Protein AF-A0A958J7A0-F1 (afdb_monomer)

Foldseek 3Di:
DPLAPQLQLLQVVLQCVQVVQQFDDDKDLDCAPQHLDPLVDQEDEARQDEPPNGFFAFQPHVPLVSVVVCLVVLHAYHYEGFCRAADSVVVGGHHCCVLQQFDNDFFDPDWAQWKAFDDPRNVDTWGFDDHTPRGGQTHHPPWAQTIAGPVDGGGFKTHDPPSHDNRGIYGNDRPSRTHDPDDDPDDDDDDDDDDDDDDDDDDGDRDDDDDPPDRDGGYHRHHDDDDDDDDDDDLVVQWDQDPVGIDGNDPDPVSVVVVVVVVVPDPQAWDKDKPPLEAEEEDAAQDKDKDKMKIAGSGGQPYAWKKKAKDKVVDDPQWDWPPRIDTHHRGDMDIIIIMGHNHPPDAAKDWIKIWIAIPHPVPRTDIRTYMYGHAKAWDKDKQALEDEDEADEAQDKDKDKIKIFGQIQAKKWFQAKDKPDPQKDWPDGIDIDHHGDMDIIIMMGHDNDFAKDKIKIQTAIRHPCRRPRIYIYIYGHDHPPDPPLVPAPPDKDKDDWPPPVDDPDIDIDIGDNDDDDDDDD

Mean predicted aligned error: 19.79 Å

Radius of gyration: 42.23 Å; Cα contacts (8 Å, |Δi|>4): 1143; chains: 1; bounding box: 117×71×129 Å

pLDDT: mean 74.48, std 21.83, range [22.3, 98.62]

Nearest PDB structures (foldseek):
  7sqc-assembly1_T0  TM=4.678E-01  e=1.535E-14  Chlamydomonas reinhardtii
  7sqc-assembly1_T1  TM=4.676E-01  e=5.225E-14  Chlamydomonas reinhardtii
  7sqc-assembly1_T2  TM=4.617E-01  e=1.273E-13  Chlamydomonas reinhardtii
  7n6g-assembly1_1M  TM=4.168E-01  e=2.806E-08  Chlamydomonas reinhardtii
  1m1s-assembly1_A  TM=6.220E-01  e=1.514E-05  Caenorhabditis elegans

Secondary structure (DSSP, 8-state):
--S-SHHHHHHHHHHHHHHHHT------SSTTTT-S-GGG-S-EEEE---BTS----BTTSTHHHHHHHHHHTT--EEEE-TTTTTHHHHTTB---HHHHTB-SPPBPSS---EEEE-GGGTT-EEEE-S--BTPBPP-BSSSEEEEEESSSS-EEEEE-GGG-TTSEEEESS-STTEE-SS--SS-----------------------------PPP----------------GGGSEEEETTEEEE---SHHHHHHHHHGGGT---S--EEEE-SEEEEEE-TT-EEEEEEEEEE-S-TTS--EEEEEEEES--TTEEEE-SEEEEPTT-EEEEEEEEE-TTPPSEEEEEEEEEEES-SS-SEEEEEEEEEE-PPP-EEES-SEEEEEEEETT--EEEEEEEEE-SSS-EEEEEEEESSTTEEES-S-EEE-TT-EEEEEEEE--SSSEEEEEEEEEEESSTTGGG-EEEEEEEEEP-----GGGS-SS-EEPPPBSSS-SS--B--EE-SS-------

Solvent-accessible surface area (backbone atoms only — not comparable to full-atom values): 29608 Å² total; per-residue (Å²): 131,83,57,71,57,49,34,31,38,26,18,48,46,41,8,41,53,44,32,72,72,50,55,90,63,70,58,53,66,49,96,47,80,87,40,87,66,61,80,84,41,83,58,46,80,43,60,26,24,34,48,96,37,45,51,78,59,37,60,85,44,70,62,55,64,49,56,51,52,36,37,75,72,64,30,23,40,36,36,33,25,17,30,44,64,61,58,35,38,77,78,52,23,32,78,52,30,76,71,39,35,42,55,98,49,56,58,37,98,61,64,63,50,15,41,34,31,33,77,96,41,52,88,47,66,34,41,39,77,48,76,44,52,74,39,37,25,59,35,60,75,80,24,45,67,38,27,24,30,66,72,63,81,45,29,32,20,34,34,16,63,91,55,38,93,89,19,24,36,42,30,28,62,54,70,41,22,52,40,65,95,63,80,72,97,80,81,87,82,90,91,88,81,91,85,91,81,92,84,82,90,82,88,84,71,75,77,86,73,80,89,76,93,63,92,61,82,63,51,38,38,28,50,52,81,92,87,82,97,76,91,79,81,71,76,79,78,39,63,46,86,50,103,88,48,77,46,76,67,51,92,46,76,66,50,47,49,55,58,56,55,66,72,69,71,75,75,58,37,24,32,78,46,67,44,62,51,60,47,80,46,78,43,37,64,64,37,69,53,76,50,72,32,39,38,33,15,69,13,37,81,80,29,52,63,28,42,38,39,53,44,58,53,61,76,51,97,42,55,48,66,40,68,46,55,56,74,28,49,45,74,32,72,52,63,32,39,38,38,38,48,27,65,87,47,68,77,47,75,46,74,38,29,40,40,38,36,36,67,13,86,89,50,44,62,46,69,30,45,38,38,42,34,27,48,45,49,20,33,78,42,65,76,54,61,56,49,81,50,69,77,35,37,44,82,43,70,50,74,50,76,45,44,42,32,18,78,22,69,13,66,27,41,34,73,38,53,47,58,74,36,89,43,41,48,62,79,60,50,59,52,76,35,53,51,70,34,72,46,81,45,43,39,34,42,41,32,88,50,72,47,80,48,74,38,37,38,42,43,40,43,70,21,91,62,23,96,70,45,52,31,39,37,38,35,31,18,30,72,80,85,66,85,62,81,84,77,51,40,92,51,74,47,73,51,80,62,42,54,75,81,71,71,98,59,64,50,74,52,72,43,58,57,63,96,73,90,84,83,91,129

Sequence (521 aa):
PDAAAESAESGDSLFAALLANGESAFLSNDLFEFGADLSIYEGIFVVLGIFSNNHVIGSGDPEGPALQAYLQNGGRLYLEGGDCFNYDPEVGGYNIRPWFDLDDGPDGSGDLSGITGQNDLSAFSFSYNGENNWMDELQPLGSTPVWKNNGNTDISGVFNPAFGSGSAIGVVPSFGGLVDNSAPLGAQSRPLSAGDVIRRPGEKTLKNRPEALTRKPFVKKAGWYPERKKDRKMLSDLLKITPRGIEILAGTKAELMAAYLALLGYSGGPQLFLSPTEVLETVPPGASSTRSVTVVNTGSSSGEDLMFTVAENPPADWLTVTPESDTLNAGSSADLTLSFDAAALGIGTYSTTLEVSSNDPANPLATISVELTVEGIAVLTLQHDSLAFDTVTVGQNASRMVYVYNTGSGALNVSDIIASDPAFSADHSAFSLPAGDSLALTVTFAPAMVGDYSGELKIVSNAAAADTARIYLHGTGGAMVGIGSGMLPETFAVGQNYPNPFNPTTRIDFQVPAAGTVELT

Structure (mmCIF, N/CA/C/O backbone):
data_AF-A0A958J7A0-F1
#
_entry.id   AF-A0A958J7A0-F1
#
loop_
_atom_site.group_PDB
_atom_site.id
_atom_site.type_symbol
_atom_site.label_atom_id
_atom_site.label_alt_id
_atom_site.label_comp_id
_atom_site.label_asym_id
_atom_site.label_entity_id
_atom_site.label_seq_id
_atom_site.pdbx_PDB_ins_code
_atom_site.Cartn_x
_atom_site.Cartn_y
_atom_site.Cartn_z
_atom_site.occupancy
_atom_site.B_iso_or_equiv
_atom_site.auth_seq_id
_atom_site.auth_comp_id
_atom_site.auth_asym_id
_atom_site.auth_atom_id
_atom_site.pdbx_PDB_model_num
ATOM 1 N N . PRO A 1 1 ? -7.439 24.094 -14.094 1.00 34.22 1 PRO A N 1
ATOM 2 C CA . PRO A 1 1 ? -7.624 24.623 -15.465 1.00 34.22 1 PRO A CA 1
ATOM 3 C C . PRO A 1 1 ? -6.365 25.376 -15.880 1.00 34.22 1 PRO A C 1
ATOM 5 O O . PRO A 1 1 ? -5.804 26.078 -15.044 1.00 34.22 1 PRO A O 1
ATOM 8 N N . ASP A 1 2 ? -5.925 25.150 -17.113 1.00 28.62 2 ASP A N 1
ATOM 9 C CA . ASP A 1 2 ? -4.798 25.821 -17.766 1.00 28.62 2 ASP A CA 1
ATOM 10 C C . ASP A 1 2 ? -3.520 25.851 -16.911 1.00 28.62 2 ASP A C 1
ATOM 12 O O . ASP A 1 2 ? -3.131 26.859 -16.333 1.00 28.62 2 ASP A O 1
ATOM 16 N N . ALA A 1 3 ? -2.924 24.665 -16.776 1.00 32.72 3 ALA A N 1
ATOM 17 C CA . ALA A 1 3 ? -1.473 24.431 -16.809 1.00 32.72 3 ALA A CA 1
ATOM 18 C C . ALA A 1 3 ? -1.196 23.108 -17.542 1.00 32.72 3 ALA A C 1
ATOM 20 O O . ALA A 1 3 ? -0.440 22.256 -17.094 1.00 32.72 3 ALA A O 1
ATOM 21 N N . ALA A 1 4 ? -1.995 22.863 -18.581 1.00 45.09 4 ALA A N 1
ATOM 22 C CA . ALA A 1 4 ? -2.436 21.516 -18.935 1.00 45.09 4 ALA A CA 1
ATOM 23 C C . ALA A 1 4 ? -2.276 21.186 -20.426 1.00 45.09 4 ALA A C 1
ATOM 25 O O . ALA A 1 4 ? -2.814 20.176 -20.868 1.00 45.09 4 ALA A O 1
ATOM 26 N N . ALA A 1 5 ? -1.586 22.045 -21.182 1.00 51.56 5 ALA A N 1
ATOM 27 C CA . ALA A 1 5 ? -1.267 21.814 -22.586 1.00 51.56 5 ALA A CA 1
ATOM 28 C C . ALA A 1 5 ? 0.196 21.378 -22.730 1.00 51.56 5 ALA A C 1
ATOM 30 O O . ALA A 1 5 ? 0.451 20.207 -22.958 1.00 51.56 5 ALA A O 1
ATOM 31 N N . GLU A 1 6 ? 1.155 22.277 -22.512 1.00 55.97 6 GLU A N 1
ATOM 32 C CA . GLU A 1 6 ? 2.518 22.064 -23.017 1.00 55.97 6 GLU A CA 1
ATOM 33 C C . GLU A 1 6 ? 3.415 21.183 -22.156 1.00 55.97 6 GLU A C 1
ATOM 35 O O . GLU A 1 6 ? 4.083 20.318 -22.697 1.00 55.97 6 GLU A O 1
ATOM 40 N N . SER A 1 7 ? 3.402 21.306 -20.826 1.00 57.56 7 SER A N 1
ATOM 41 C CA . SER A 1 7 ? 4.133 20.359 -19.962 1.00 57.56 7 SER A CA 1
ATOM 42 C C . SER A 1 7 ? 3.563 18.940 -20.091 1.00 57.56 7 SER A C 1
ATOM 44 O O . SER A 1 7 ? 4.290 17.955 -19.978 1.00 57.56 7 SER A O 1
ATOM 46 N N . ALA A 1 8 ? 2.254 18.840 -20.366 1.00 53.81 8 ALA A N 1
ATOM 47 C CA . ALA A 1 8 ? 1.609 17.577 -20.699 1.00 53.81 8 ALA A CA 1
ATOM 48 C C . ALA A 1 8 ? 2.063 17.100 -22.082 1.00 53.81 8 ALA A C 1
ATOM 50 O O . ALA A 1 8 ? 2.419 15.945 -22.208 1.00 53.81 8 ALA A O 1
ATOM 51 N N . GLU A 1 9 ? 2.158 17.976 -23.083 1.00 59.09 9 GLU A N 1
ATOM 52 C CA . GLU A 1 9 ? 2.671 17.659 -24.421 1.00 59.09 9 GLU A CA 1
ATOM 53 C C . GLU A 1 9 ? 4.168 17.303 -24.425 1.00 59.09 9 GLU A C 1
ATOM 55 O O . GLU A 1 9 ? 4.563 16.416 -25.174 1.00 59.09 9 GLU A O 1
ATOM 60 N N . SER A 1 10 ? 5.002 17.899 -23.565 1.00 65.06 10 SER A N 1
ATOM 61 C CA . SER A 1 10 ? 6.397 17.497 -23.335 1.00 65.06 10 SER A CA 1
ATOM 62 C C . SER A 1 10 ? 6.463 16.064 -22.820 1.00 65.06 10 SER A C 1
ATOM 64 O O . SER A 1 10 ? 7.132 15.215 -23.410 1.00 65.06 10 SER A O 1
ATOM 66 N N . GLY A 1 11 ? 5.753 15.768 -21.730 1.00 56.91 11 GLY A N 1
ATOM 67 C CA . GLY A 1 11 ? 5.764 14.437 -21.141 1.00 56.91 11 GLY A CA 1
ATOM 68 C C . GLY A 1 11 ? 5.057 13.389 -22.008 1.00 56.91 11 GLY A C 1
ATOM 69 O O . GLY A 1 11 ? 5.602 12.301 -22.183 1.00 56.91 11 GLY A O 1
ATOM 70 N N . ASP A 1 12 ? 3.940 13.736 -22.650 1.00 54.34 12 ASP A N 1
ATOM 71 C CA . ASP A 1 12 ? 3.240 12.939 -23.667 1.00 54.34 12 ASP A CA 1
ATOM 72 C C . ASP A 1 12 ? 4.059 12.806 -24.968 1.00 54.34 12 ASP A C 1
ATOM 74 O O . ASP A 1 12 ? 3.878 11.862 -25.722 1.00 54.34 12 ASP A O 1
ATOM 78 N N . SER A 1 13 ? 5.005 13.690 -25.277 1.00 57.00 13 SER A N 1
ATOM 79 C CA . SER A 1 13 ? 5.949 13.466 -26.388 1.00 57.00 13 SER A CA 1
ATOM 80 C C . SER A 1 13 ? 7.065 12.513 -25.972 1.00 57.00 13 SER A C 1
ATOM 82 O O . SER A 1 13 ? 7.518 11.688 -26.771 1.00 57.00 13 SER A O 1
ATOM 84 N N . LEU A 1 14 ? 7.447 12.545 -24.694 1.00 56.94 14 LEU A N 1
ATOM 85 C CA . LEU A 1 14 ? 8.308 11.536 -24.089 1.00 56.94 14 LEU A CA 1
ATOM 86 C C . LEU A 1 14 ? 7.577 10.153 -23.988 1.00 56.94 14 LEU A C 1
ATOM 88 O O . LEU A 1 14 ? 8.282 9.153 -24.146 1.00 56.94 14 LEU A O 1
ATOM 92 N N . PHE A 1 15 ? 6.211 10.078 -23.935 1.00 48.00 15 PHE A N 1
ATOM 93 C CA . PHE A 1 15 ? 5.333 8.864 -24.162 1.00 48.00 15 PHE A CA 1
ATOM 94 C C . PHE A 1 15 ? 5.781 8.099 -25.380 1.00 48.00 15 PHE A C 1
ATOM 96 O O . PHE A 1 15 ? 5.960 6.879 -25.392 1.00 48.00 15 PHE A O 1
ATOM 103 N N . ALA A 1 16 ? 5.857 8.886 -26.438 1.00 44.84 16 ALA A N 1
ATOM 104 C CA . ALA A 1 16 ? 5.891 8.410 -27.780 1.00 44.84 16 ALA A CA 1
ATOM 105 C C . ALA A 1 16 ? 7.344 8.131 -28.120 1.00 44.84 16 ALA A C 1
ATOM 107 O O . ALA A 1 16 ? 7.635 7.094 -28.698 1.00 44.84 16 ALA A O 1
ATOM 108 N N . ALA A 1 17 ? 8.264 9.006 -27.701 1.00 46.41 17 ALA A N 1
ATOM 109 C CA . ALA A 1 17 ? 9.687 8.837 -27.935 1.00 46.41 17 ALA A CA 1
ATOM 110 C C . ALA A 1 17 ? 10.266 7.603 -27.225 1.00 46.41 17 ALA A C 1
ATOM 112 O O . ALA A 1 17 ? 10.909 6.797 -27.895 1.00 46.41 17 ALA A O 1
ATOM 113 N N . LEU A 1 18 ? 10.049 7.423 -25.916 1.00 48.41 18 LEU A N 1
ATOM 114 C CA . LEU A 1 18 ? 10.677 6.318 -25.175 1.00 48.41 18 LEU A CA 1
ATOM 115 C C . LEU A 1 18 ? 10.176 4.952 -25.667 1.00 48.41 18 LEU A C 1
ATOM 117 O O . LEU A 1 18 ? 10.987 4.099 -26.033 1.00 48.41 18 LEU A O 1
ATOM 121 N N . LEU A 1 19 ? 8.859 4.767 -25.819 1.00 42.06 19 LEU A N 1
ATOM 122 C CA . LEU A 1 19 ? 8.341 3.482 -26.307 1.00 42.06 19 LEU A CA 1
ATOM 123 C C . LEU A 1 19 ? 8.557 3.271 -27.810 1.00 42.06 19 LEU A C 1
ATOM 125 O O . LEU A 1 19 ? 8.726 2.129 -28.231 1.00 42.06 19 LEU A O 1
ATOM 129 N N . ALA A 1 20 ? 8.626 4.324 -28.635 1.00 40.44 20 ALA A N 1
ATOM 130 C CA . ALA A 1 20 ? 9.015 4.162 -30.041 1.00 40.44 20 ALA A CA 1
ATOM 131 C C . ALA A 1 20 ? 10.459 3.660 -30.213 1.00 40.44 20 ALA A C 1
ATOM 133 O O . ALA A 1 20 ? 10.794 3.170 -31.294 1.00 40.44 20 ALA A O 1
ATOM 134 N N . ASN A 1 21 ? 11.297 3.766 -29.175 1.00 41.72 21 ASN A N 1
ATOM 135 C CA . ASN A 1 21 ? 12.641 3.188 -29.140 1.00 41.72 21 ASN A CA 1
ATOM 136 C C . ASN A 1 21 ? 12.714 1.856 -28.363 1.00 41.72 21 ASN A C 1
ATOM 138 O O . ASN A 1 21 ? 13.730 1.173 -28.454 1.00 41.72 21 ASN A O 1
ATOM 142 N N . GLY A 1 22 ? 11.624 1.428 -27.714 1.00 39.91 22 GLY A N 1
ATOM 143 C CA . GLY A 1 22 ? 11.512 0.127 -27.045 1.00 39.91 22 GLY A CA 1
ATOM 144 C C . GLY A 1 22 ? 11.947 0.097 -25.578 1.00 39.91 22 GLY A C 1
ATOM 145 O O . GLY A 1 22 ? 12.166 -0.992 -25.060 1.00 39.91 22 GLY A O 1
ATOM 146 N N . GLU A 1 23 ? 12.067 1.256 -24.928 1.00 45.38 23 GLU A N 1
ATOM 147 C CA . GLU A 1 23 ? 12.352 1.361 -23.488 1.00 45.38 23 GLU A CA 1
ATOM 148 C C . GLU A 1 23 ? 11.122 0.995 -22.638 1.00 45.38 23 GLU A C 1
ATOM 150 O O . GLU A 1 23 ? 10.005 1.006 -23.144 1.00 45.38 23 GLU A O 1
ATOM 155 N N . SER A 1 24 ? 11.283 0.735 -21.337 1.00 46.97 24 SER A N 1
ATOM 156 C CA . SER A 1 24 ? 10.155 0.673 -20.384 1.00 46.97 24 SER A CA 1
ATOM 157 C C . SER A 1 24 ? 10.050 1.993 -19.612 1.00 46.97 24 SER A C 1
ATOM 159 O O . SER A 1 24 ? 11.038 2.452 -19.047 1.00 46.97 24 SER A O 1
ATOM 161 N N . ALA A 1 25 ? 8.873 2.630 -19.594 1.00 48.84 25 ALA A N 1
ATOM 162 C CA . ALA A 1 25 ? 8.696 3.969 -19.018 1.00 48.84 25 ALA A CA 1
ATOM 163 C C . ALA A 1 25 ? 7.312 4.169 -18.378 1.00 48.84 25 ALA A C 1
ATOM 165 O O . ALA A 1 25 ? 6.312 3.652 -18.874 1.00 48.84 25 ALA A O 1
ATOM 166 N N . PHE A 1 26 ? 7.255 4.983 -17.317 1.00 49.47 26 PHE A N 1
ATOM 167 C CA . PHE A 1 26 ? 6.037 5.251 -16.545 1.00 49.47 26 PHE A CA 1
ATOM 168 C C . PHE A 1 26 ? 5.677 6.746 -16.503 1.00 49.47 26 PHE A C 1
ATOM 170 O O . PHE A 1 26 ? 6.532 7.617 -16.316 1.00 49.47 26 PHE A O 1
ATOM 177 N N . LEU A 1 27 ? 4.376 7.029 -16.622 1.00 52.53 27 LEU A N 1
ATOM 178 C CA . LEU A 1 27 ? 3.755 8.294 -16.222 1.00 52.53 27 LEU A CA 1
ATOM 179 C C . LEU A 1 27 ? 3.540 8.267 -14.711 1.00 52.53 27 LEU A C 1
ATOM 181 O O . LEU A 1 27 ? 2.681 7.516 -14.267 1.00 52.53 27 LEU A O 1
ATOM 185 N N . SER A 1 28 ? 4.196 9.163 -13.964 1.00 58.91 28 SER A N 1
ATOM 186 C CA . SER A 1 28 ? 3.658 9.586 -12.666 1.00 58.91 28 SER A CA 1
ATOM 187 C C . SER A 1 28 ? 3.526 11.103 -12.518 1.00 58.91 28 SER A C 1
ATOM 189 O O . SER A 1 28 ? 4.275 11.873 -13.129 1.00 58.91 28 SER A O 1
ATOM 191 N N . ASN A 1 29 ? 2.554 11.493 -11.687 1.00 65.06 29 ASN A N 1
ATOM 192 C CA . ASN A 1 29 ? 2.408 12.821 -11.093 1.00 65.06 29 ASN A CA 1
ATOM 193 C C . ASN A 1 29 ? 3.010 12.913 -9.673 1.00 65.06 29 ASN A C 1
ATOM 195 O O . ASN A 1 29 ? 2.961 13.978 -9.062 1.00 65.06 29 ASN A O 1
ATOM 199 N N . ASP A 1 30 ? 3.532 11.812 -9.142 1.00 69.44 30 ASP A N 1
ATOM 200 C CA . ASP A 1 30 ? 4.141 11.698 -7.822 1.00 69.44 30 ASP A CA 1
ATOM 201 C C . ASP A 1 30 ? 5.508 11.023 -7.991 1.00 69.44 30 ASP A C 1
ATOM 203 O O . ASP A 1 30 ? 5.621 9.933 -8.551 1.00 69.44 30 ASP A O 1
ATOM 207 N N . LEU A 1 31 ? 6.580 11.675 -7.540 1.00 73.31 31 LEU A N 1
ATOM 208 C CA . LEU A 1 31 ? 7.926 11.105 -7.645 1.00 73.31 31 LEU A CA 1
ATOM 209 C C . LEU A 1 31 ? 8.060 9.784 -6.861 1.00 73.31 31 LEU A C 1
ATOM 211 O O . LEU A 1 31 ? 8.924 8.968 -7.184 1.00 73.31 31 LEU A O 1
ATOM 215 N N . PHE A 1 32 ? 7.195 9.577 -5.865 1.00 75.25 32 PHE A N 1
ATOM 216 C CA . PHE A 1 32 ? 7.243 8.478 -4.910 1.00 75.25 32 PHE A CA 1
ATOM 217 C C . PHE A 1 32 ? 6.100 7.463 -5.079 1.00 75.25 32 PHE A C 1
ATOM 219 O O . PHE A 1 32 ? 5.884 6.651 -4.180 1.00 75.25 32 PHE A O 1
ATOM 226 N N . GLU A 1 33 ? 5.394 7.455 -6.223 1.00 69.00 33 GLU A N 1
ATOM 227 C CA . GLU A 1 33 ? 4.305 6.495 -6.508 1.00 69.00 33 GLU A CA 1
ATOM 228 C C . GLU A 1 33 ? 4.744 5.030 -6.324 1.00 69.00 33 GLU A C 1
ATOM 230 O O . GLU A 1 33 ? 3.995 4.214 -5.791 1.00 69.00 33 GLU A O 1
ATOM 235 N N . PHE A 1 34 ? 5.990 4.716 -6.692 1.00 55.62 34 PHE A N 1
ATOM 236 C CA . PHE A 1 34 ? 6.603 3.390 -6.541 1.00 55.62 34 PHE A CA 1
ATOM 237 C C . PHE A 1 34 ? 7.554 3.297 -5.329 1.00 55.62 34 PHE A C 1
ATOM 239 O O . PHE A 1 34 ? 8.412 2.419 -5.264 1.00 55.62 34 PHE A O 1
ATOM 246 N N . GLY A 1 35 ? 7.395 4.195 -4.351 1.00 61.53 35 GLY A N 1
ATOM 247 C CA . GLY A 1 35 ? 8.208 4.281 -3.139 1.00 61.53 35 GLY A CA 1
ATOM 248 C C . GLY A 1 35 ? 9.302 5.354 -3.186 1.00 61.53 35 GLY A C 1
ATOM 249 O O . GLY A 1 35 ? 9.507 6.044 -4.181 1.00 61.53 35 GLY A O 1
ATOM 250 N N . ALA A 1 36 ? 10.013 5.509 -2.065 1.00 73.06 36 ALA A N 1
ATOM 251 C CA . ALA A 1 36 ? 11.041 6.541 -1.890 1.00 73.06 36 ALA A CA 1
ATOM 252 C C . ALA A 1 36 ? 12.407 6.200 -2.522 1.00 73.06 36 ALA A C 1
ATOM 254 O O . ALA A 1 36 ? 13.275 7.070 -2.606 1.00 73.06 36 ALA A O 1
ATOM 255 N N . ASP A 1 37 ? 12.619 4.948 -2.937 1.00 76.50 37 ASP A N 1
ATOM 256 C CA . ASP A 1 37 ? 13.865 4.515 -3.567 1.00 76.50 37 ASP A CA 1
ATOM 257 C C . ASP A 1 37 ? 13.835 4.795 -5.072 1.00 76.50 37 ASP A C 1
ATOM 259 O O . ASP A 1 37 ? 13.227 4.070 -5.853 1.00 76.50 37 ASP A O 1
ATOM 263 N N . LEU A 1 38 ? 14.523 5.859 -5.485 1.00 73.31 38 LEU A N 1
ATOM 264 C CA . LEU A 1 38 ? 14.629 6.235 -6.893 1.00 73.31 38 LEU A CA 1
ATOM 265 C C . LEU A 1 38 ? 15.659 5.397 -7.674 1.00 73.31 38 LEU A C 1
ATOM 267 O O . LEU A 1 38 ? 15.757 5.554 -8.889 1.00 73.31 38 LEU A O 1
ATOM 271 N N . SER A 1 39 ? 16.435 4.517 -7.026 1.00 73.12 39 SER A N 1
ATOM 272 C CA . SER A 1 39 ? 17.427 3.675 -7.720 1.00 73.12 39 SER A CA 1
ATOM 273 C C . SER A 1 39 ? 16.796 2.633 -8.652 1.00 73.12 39 SER A C 1
ATOM 275 O O . SER A 1 39 ? 17.475 2.120 -9.539 1.00 73.12 39 SER A O 1
ATOM 277 N N . ILE A 1 40 ? 15.485 2.399 -8.521 1.00 61.38 40 ILE A N 1
ATOM 278 C CA . ILE A 1 40 ? 14.674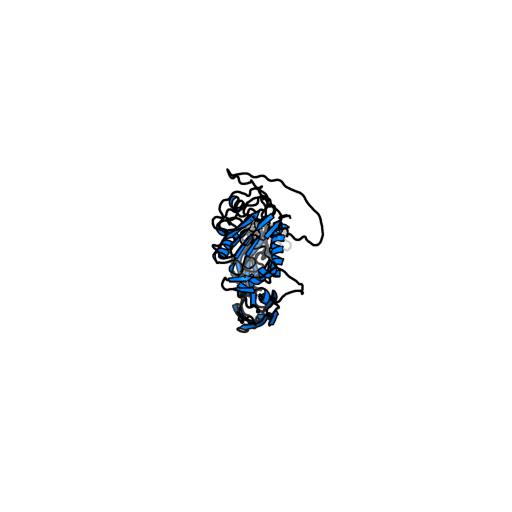 1.561 -9.415 1.00 61.38 40 ILE A CA 1
ATOM 279 C C . ILE A 1 40 ? 14.546 2.119 -10.846 1.00 61.38 40 ILE A C 1
ATOM 281 O O . ILE A 1 40 ? 14.106 1.400 -11.740 1.00 61.38 40 ILE A O 1
ATOM 285 N N . TYR A 1 41 ? 14.906 3.388 -11.082 1.00 65.00 41 TYR A N 1
ATOM 286 C CA . TYR A 1 41 ? 14.820 4.028 -12.398 1.00 65.00 41 TYR A CA 1
ATOM 287 C C . TYR A 1 41 ? 16.201 4.158 -13.058 1.00 65.00 41 TYR A C 1
ATOM 289 O O . TYR A 1 41 ? 17.101 4.798 -12.515 1.00 65.00 41 TYR A O 1
ATOM 297 N N . GLU A 1 42 ? 16.355 3.674 -14.294 1.00 62.34 42 GLU A N 1
ATOM 298 C CA . GLU A 1 42 ? 17.581 3.902 -15.085 1.00 62.34 42 GLU A CA 1
ATOM 299 C C . GLU A 1 42 ? 17.758 5.370 -15.520 1.00 62.34 42 GLU A C 1
ATOM 301 O O . GLU A 1 42 ? 18.879 5.836 -15.748 1.00 62.34 42 GLU A O 1
ATOM 306 N N . GLY A 1 43 ? 16.654 6.117 -15.609 1.00 71.12 43 GLY A N 1
ATOM 307 C CA . GLY A 1 43 ? 16.649 7.550 -15.878 1.00 71.12 43 GLY A CA 1
ATOM 308 C C . GLY A 1 43 ? 15.339 8.222 -15.476 1.00 71.12 43 GLY A C 1
ATOM 309 O O . GLY A 1 43 ? 14.258 7.650 -15.603 1.00 71.12 43 GLY A O 1
ATOM 310 N N . ILE A 1 44 ? 15.434 9.466 -15.012 1.00 77.31 44 ILE A N 1
ATOM 311 C CA . ILE A 1 44 ? 14.309 10.294 -14.583 1.00 77.31 44 ILE A CA 1
ATOM 312 C C . ILE A 1 44 ? 14.267 11.554 -15.444 1.00 77.31 44 ILE A C 1
ATOM 314 O O . ILE A 1 44 ? 15.140 12.417 -15.364 1.00 77.31 44 ILE A O 1
ATOM 318 N N . PHE A 1 45 ? 13.199 11.684 -16.228 1.00 77.75 45 PHE A N 1
ATOM 319 C CA . PHE A 1 45 ? 12.790 12.958 -16.812 1.00 77.75 45 PHE A CA 1
ATOM 320 C C . PHE A 1 45 ? 11.935 13.730 -15.799 1.00 77.75 45 PHE A C 1
ATOM 322 O O . PHE A 1 45 ? 11.040 13.150 -15.174 1.00 77.75 45 PHE A O 1
ATOM 329 N N . VAL A 1 46 ? 12.214 15.020 -15.637 1.00 84.94 46 VAL A N 1
ATOM 330 C CA . VAL A 1 46 ? 11.495 15.972 -14.785 1.00 84.94 46 VAL A CA 1
ATOM 331 C C . VAL A 1 46 ? 11.023 17.110 -15.682 1.00 84.94 46 VAL A C 1
ATOM 333 O O . VAL A 1 46 ? 11.834 17.757 -16.337 1.00 84.94 46 VAL A O 1
ATOM 336 N N . VAL A 1 47 ? 9.711 17.318 -15.739 1.00 80.88 47 VAL A N 1
ATOM 337 C CA . VAL A 1 47 ? 9.069 18.298 -16.620 1.00 80.88 47 VAL A CA 1
ATOM 338 C C . VAL A 1 47 ? 8.347 19.301 -15.732 1.00 80.88 47 VAL A C 1
ATOM 340 O O . VAL A 1 47 ? 7.236 19.050 -15.270 1.00 80.88 47 VAL A O 1
ATOM 343 N N . LEU A 1 48 ? 9.014 20.415 -15.433 1.00 83.69 48 LEU A N 1
ATOM 344 C CA . LEU A 1 48 ? 8.466 21.462 -14.570 1.00 83.69 48 LEU A CA 1
ATOM 345 C C . LEU A 1 48 ? 7.592 22.450 -15.343 1.00 83.69 48 LEU A C 1
ATOM 347 O O . LEU A 1 48 ? 6.755 23.102 -14.730 1.00 83.69 48 LEU A O 1
ATOM 351 N N . GLY A 1 49 ? 7.716 22.526 -16.670 1.00 76.94 49 GLY A N 1
ATOM 352 C CA . GLY A 1 49 ? 6.975 23.477 -17.498 1.00 76.94 49 GLY A CA 1
ATOM 353 C C . GLY A 1 49 ? 7.526 24.901 -17.433 1.00 76.94 49 GLY A C 1
ATOM 354 O O . GLY A 1 49 ? 8.637 25.133 -16.967 1.00 76.94 49 GLY A O 1
ATOM 355 N N . ILE A 1 50 ? 6.739 25.858 -17.930 1.00 79.06 50 ILE A N 1
ATOM 356 C CA . ILE A 1 50 ? 7.122 27.272 -18.099 1.00 79.06 50 ILE A CA 1
ATOM 357 C C . ILE A 1 50 ? 6.012 28.176 -17.547 1.00 79.06 50 ILE A C 1
ATOM 359 O O . ILE A 1 50 ? 4.848 27.776 -17.489 1.00 79.06 50 ILE A O 1
ATOM 363 N N . PHE A 1 51 ? 6.342 29.397 -17.118 1.00 75.56 51 PHE A N 1
ATOM 364 C CA . PHE A 1 51 ? 5.345 30.344 -16.617 1.00 75.56 51 PHE A CA 1
ATOM 365 C C . PHE A 1 51 ? 4.304 30.735 -17.694 1.00 75.56 51 PHE A C 1
ATOM 367 O O . PHE A 1 51 ? 4.650 31.169 -18.796 1.00 75.56 51 PHE A O 1
ATOM 374 N N . SER A 1 52 ? 2.998 30.693 -17.399 1.00 69.31 52 SER A N 1
ATOM 375 C CA . SER A 1 52 ? 2.358 30.740 -16.055 1.00 69.31 52 SER A CA 1
ATOM 376 C C . SER A 1 52 ? 1.918 29.392 -15.479 1.00 69.31 52 SER A C 1
ATOM 378 O O . SER A 1 52 ? 1.110 29.311 -14.544 1.00 69.31 52 SER A O 1
ATOM 380 N N . ASN A 1 53 ? 2.449 28.329 -16.067 1.00 72.88 53 ASN A N 1
ATOM 381 C CA . ASN A 1 53 ? 1.957 26.969 -15.951 1.00 72.88 53 ASN A CA 1
ATOM 382 C C . ASN A 1 53 ? 3.019 25.983 -15.454 1.00 72.88 53 ASN A C 1
ATOM 384 O O . ASN A 1 53 ? 2.821 24.772 -15.551 1.00 72.88 53 ASN A O 1
ATOM 388 N N . ASN A 1 54 ? 4.094 26.502 -14.859 1.00 77.19 54 ASN A N 1
ATOM 389 C CA . ASN A 1 54 ? 5.140 25.712 -14.240 1.00 77.19 54 ASN A CA 1
ATOM 390 C C . ASN A 1 54 ? 4.767 25.172 -12.849 1.00 77.19 54 ASN A C 1
ATOM 392 O O . ASN A 1 54 ? 3.935 25.725 -12.122 1.00 77.19 54 ASN A O 1
ATOM 396 N N . HIS A 1 55 ? 5.432 24.081 -12.480 1.00 83.50 55 HIS A N 1
ATOM 397 C CA . HIS A 1 55 ? 5.488 23.529 -11.137 1.00 83.50 55 HIS A CA 1
ATOM 398 C C . HIS A 1 55 ? 6.822 23.915 -10.486 1.00 83.50 55 HIS A C 1
ATOM 400 O O . HIS A 1 55 ? 7.886 23.549 -10.975 1.00 83.50 55 HIS A O 1
ATOM 406 N N . VAL A 1 56 ? 6.756 24.617 -9.356 1.00 86.50 56 VAL A N 1
ATOM 407 C CA . VAL A 1 56 ? 7.934 24.990 -8.566 1.00 86.50 56 VAL A CA 1
ATOM 408 C C . VAL A 1 56 ? 8.185 23.913 -7.511 1.00 86.50 56 VAL A C 1
ATOM 410 O O . VAL A 1 56 ? 7.378 23.778 -6.589 1.00 86.50 56 VAL A O 1
ATOM 413 N N . ILE A 1 57 ? 9.309 23.193 -7.605 1.00 90.06 57 ILE A N 1
ATOM 414 C CA . ILE A 1 57 ? 9.790 22.343 -6.503 1.00 90.06 57 ILE A CA 1
ATOM 415 C C . ILE A 1 57 ? 10.168 23.281 -5.354 1.00 90.06 57 ILE A C 1
ATOM 417 O O . ILE A 1 57 ? 11.090 24.081 -5.501 1.00 90.06 57 ILE A O 1
ATOM 421 N N . GLY A 1 58 ? 9.474 23.230 -4.219 1.00 89.81 58 GLY A N 1
ATOM 422 C CA . GLY A 1 58 ? 9.771 24.082 -3.072 1.00 89.81 58 GLY A CA 1
ATOM 423 C C . GLY A 1 58 ? 11.035 23.653 -2.329 1.00 89.81 58 GLY A C 1
ATOM 424 O O . GLY A 1 58 ? 11.363 22.474 -2.234 1.00 89.81 58 GLY A O 1
ATOM 425 N N . SER A 1 59 ? 11.723 24.615 -1.717 1.00 89.31 59 SER A N 1
ATOM 426 C CA . SER A 1 59 ? 12.937 24.380 -0.913 1.00 89.31 59 SER A CA 1
ATOM 427 C C . SER A 1 59 ? 12.756 23.429 0.285 1.00 89.31 59 SER A C 1
ATOM 429 O O . SER A 1 59 ? 13.746 22.903 0.791 1.00 89.31 59 SER A O 1
ATOM 431 N N . GLY A 1 60 ? 11.516 23.204 0.734 1.00 88.44 60 GLY A N 1
ATOM 432 C CA . GLY A 1 60 ? 11.159 22.236 1.778 1.00 88.44 60 GLY A CA 1
ATOM 433 C C . GLY A 1 60 ? 10.416 20.990 1.283 1.00 88.44 60 GLY A C 1
ATOM 434 O O . GLY A 1 60 ? 10.024 20.177 2.117 1.00 88.44 60 GLY A O 1
ATOM 435 N N . ASP A 1 61 ? 10.193 20.849 -0.027 1.00 89.06 61 ASP A N 1
ATOM 436 C CA . ASP A 1 61 ? 9.495 19.695 -0.601 1.00 89.06 61 ASP A CA 1
ATOM 437 C C . ASP A 1 61 ? 10.508 18.524 -0.818 1.00 89.06 61 ASP A C 1
ATOM 439 O O . ASP A 1 61 ? 11.671 18.768 -1.168 1.00 89.06 61 ASP A O 1
ATOM 443 N N . PRO A 1 62 ? 10.136 17.255 -0.544 1.00 87.06 62 PRO A N 1
ATOM 444 C CA . PRO A 1 62 ? 11.060 16.105 -0.510 1.00 87.06 62 PRO A CA 1
ATOM 445 C C . PRO A 1 62 ? 11.670 15.701 -1.865 1.00 87.06 62 PRO A C 1
ATOM 447 O O . PRO A 1 62 ? 12.686 15.000 -1.898 1.00 87.06 62 PRO A O 1
ATOM 450 N N . GLU A 1 63 ? 11.089 16.140 -2.977 1.00 90.38 63 GLU A N 1
ATOM 451 C CA . GLU A 1 63 ? 11.492 15.800 -4.341 1.00 90.38 63 GLU A CA 1
ATOM 452 C C . GLU A 1 63 ? 12.892 16.327 -4.678 1.00 90.38 63 GLU A C 1
ATOM 454 O O . GLU A 1 63 ? 13.693 15.610 -5.276 1.00 90.38 63 GLU A O 1
ATOM 459 N N . GLY A 1 64 ? 13.220 17.551 -4.249 1.00 91.44 64 GLY A N 1
ATOM 460 C CA . GLY A 1 64 ? 14.532 18.162 -4.484 1.00 91.44 64 GLY A CA 1
ATOM 461 C C . GLY A 1 64 ? 15.685 17.314 -3.922 1.00 91.44 64 GLY A C 1
ATOM 462 O O . GLY A 1 64 ? 16.538 16.859 -4.689 1.00 91.44 64 GLY A O 1
ATOM 463 N N . PRO A 1 65 ? 15.709 17.029 -2.605 1.00 91.38 65 PRO A N 1
ATOM 464 C CA . PRO A 1 65 ? 16.715 16.158 -1.999 1.00 91.38 65 PRO A CA 1
ATOM 465 C C . PRO A 1 65 ? 16.763 14.745 -2.601 1.00 91.38 65 PRO A C 1
ATOM 467 O O . PRO A 1 65 ? 17.854 14.195 -2.761 1.00 91.38 65 PRO A O 1
ATOM 470 N N . ALA A 1 66 ? 15.614 14.160 -2.959 1.00 89.31 66 ALA A N 1
ATOM 471 C CA . ALA A 1 66 ? 15.557 12.815 -3.530 1.00 89.31 66 ALA A CA 1
ATOM 472 C C . ALA A 1 66 ? 16.199 12.751 -4.930 1.00 89.31 66 ALA A C 1
ATOM 474 O O . ALA A 1 66 ? 17.052 11.896 -5.179 1.00 89.31 66 ALA A O 1
ATOM 475 N N . LEU A 1 67 ? 15.865 13.693 -5.819 1.00 90.81 67 LEU A N 1
ATOM 476 C CA . LEU A 1 67 ? 16.463 13.800 -7.157 1.00 90.81 67 LEU A CA 1
ATOM 477 C C . LEU A 1 67 ? 17.968 14.099 -7.092 1.00 90.81 67 LEU A C 1
ATOM 479 O O . LEU A 1 67 ? 18.741 13.540 -7.875 1.00 90.81 67 LEU A O 1
ATOM 483 N N . GLN A 1 68 ? 18.404 14.920 -6.128 1.00 89.94 68 GLN A N 1
ATOM 484 C CA . GLN A 1 68 ? 19.827 15.159 -5.884 1.00 89.94 68 GLN A CA 1
ATOM 485 C C . GLN A 1 68 ? 20.562 13.869 -5.495 1.00 89.94 68 GLN A C 1
ATOM 487 O O . GLN A 1 68 ? 21.621 13.579 -6.054 1.00 89.94 68 GLN A O 1
ATOM 492 N N . ALA A 1 69 ? 20.014 13.099 -4.550 1.00 87.44 69 ALA A N 1
ATOM 493 C CA . ALA A 1 69 ? 20.613 11.847 -4.093 1.00 87.44 69 ALA A CA 1
ATOM 494 C C . ALA A 1 69 ? 20.664 10.797 -5.215 1.00 87.44 69 ALA A C 1
ATOM 496 O O . ALA A 1 69 ? 21.688 10.142 -5.401 1.00 87.44 69 ALA A O 1
ATOM 497 N N . TYR A 1 70 ? 19.596 10.686 -6.010 1.00 84.69 70 TYR A N 1
ATOM 498 C CA . TYR A 1 70 ? 19.541 9.822 -7.190 1.00 84.69 70 TYR A CA 1
ATOM 499 C C . TYR A 1 70 ? 20.670 10.130 -8.188 1.00 84.69 70 TYR A C 1
ATOM 501 O O . TYR A 1 70 ? 21.424 9.233 -8.571 1.00 84.69 70 TYR A O 1
ATOM 509 N N . LEU A 1 71 ? 20.848 11.406 -8.546 1.00 83.69 71 LEU A N 1
ATOM 510 C CA . LEU A 1 71 ? 21.905 11.834 -9.463 1.00 83.69 71 LEU A CA 1
ATOM 511 C C . LEU A 1 71 ? 23.315 11.613 -8.876 1.00 83.69 71 LEU A C 1
ATOM 513 O O . LEU A 1 71 ? 24.220 11.155 -9.573 1.00 83.69 71 LEU A O 1
ATOM 517 N N . GLN A 1 72 ? 23.506 11.872 -7.578 1.00 85.50 72 GLN A N 1
ATOM 518 C CA . GLN A 1 72 ? 24.772 11.608 -6.876 1.00 85.50 72 GLN A CA 1
ATOM 519 C C . GLN A 1 72 ? 25.136 10.117 -6.821 1.00 85.50 72 GLN A C 1
ATOM 521 O O . GLN A 1 72 ? 26.320 9.782 -6.844 1.00 85.50 72 GLN A O 1
ATOM 526 N N . ASN A 1 73 ? 24.139 9.232 -6.804 1.00 81.69 73 ASN A N 1
ATOM 527 C CA . ASN A 1 73 ? 24.318 7.780 -6.830 1.00 81.69 73 ASN A CA 1
ATOM 528 C C . ASN A 1 73 ? 24.503 7.206 -8.253 1.00 81.69 73 ASN A C 1
ATOM 530 O O . ASN A 1 73 ? 24.535 5.988 -8.420 1.00 81.69 73 ASN A O 1
ATOM 534 N N . GLY A 1 74 ? 24.664 8.058 -9.274 1.00 74.38 74 GLY A N 1
ATOM 535 C CA . GLY A 1 74 ? 24.915 7.647 -10.661 1.00 74.38 74 GLY A CA 1
ATOM 536 C C . GLY A 1 74 ? 23.659 7.457 -11.517 1.00 74.38 74 GLY A C 1
ATOM 537 O O . GLY A 1 74 ? 23.771 6.987 -12.650 1.00 74.38 74 GLY A O 1
ATOM 538 N N . GLY A 1 75 ? 22.484 7.832 -11.003 1.00 73.31 75 GLY A N 1
ATOM 539 C CA . GLY A 1 75 ? 21.248 7.914 -11.777 1.00 73.31 75 GLY A CA 1
ATOM 540 C C . GLY A 1 75 ? 21.307 8.980 -12.877 1.00 73.31 75 GLY A C 1
ATOM 541 O O . GLY A 1 75 ? 22.164 9.866 -12.860 1.00 73.31 75 GLY A O 1
ATOM 542 N N . ARG A 1 76 ? 20.392 8.911 -13.851 1.00 78.00 76 ARG A N 1
ATOM 543 C CA . ARG A 1 76 ? 20.359 9.838 -14.996 1.00 78.00 76 ARG A CA 1
ATOM 544 C C . ARG A 1 76 ? 19.203 10.823 -14.877 1.00 78.00 76 ARG A C 1
ATOM 546 O O . ARG A 1 76 ? 18.049 10.416 -14.935 1.00 78.00 76 ARG A O 1
ATOM 553 N N . LEU A 1 77 ? 19.498 12.109 -14.728 1.00 82.19 77 LEU A N 1
ATOM 554 C CA . LEU A 1 77 ? 18.511 13.168 -14.544 1.00 82.19 77 LEU A CA 1
ATOM 555 C C . LEU A 1 77 ? 18.434 14.088 -15.771 1.00 82.19 77 LEU A C 1
ATOM 557 O O . LEU A 1 77 ? 19.416 14.722 -16.168 1.00 82.19 77 LEU A O 1
ATOM 561 N N . TYR A 1 78 ? 17.234 14.195 -16.333 1.00 83.25 78 TYR A N 1
ATOM 562 C CA . TYR A 1 78 ? 16.904 15.068 -17.457 1.00 83.25 78 TYR A CA 1
ATOM 563 C C . TYR A 1 78 ? 15.830 16.050 -16.996 1.00 83.25 78 TYR A C 1
ATOM 565 O O . TYR A 1 78 ? 14.760 15.613 -16.580 1.00 83.25 78 TYR A O 1
ATOM 573 N N . LEU A 1 79 ? 16.094 17.355 -17.033 1.00 87.06 79 LEU A N 1
ATOM 574 C CA . LEU A 1 79 ? 15.185 18.362 -16.486 1.00 87.06 79 LEU A CA 1
ATOM 575 C C . LEU A 1 79 ? 14.831 19.427 -17.525 1.00 87.06 79 LEU A C 1
ATOM 577 O O . LEU A 1 79 ? 15.713 20.091 -18.061 1.00 87.06 79 LEU A O 1
ATOM 581 N N . GLU A 1 80 ? 13.535 19.595 -17.762 1.00 85.94 80 GLU A N 1
ATOM 582 C CA . GLU A 1 80 ? 12.905 20.727 -18.446 1.00 85.94 80 GLU A CA 1
ATOM 583 C C . GLU A 1 80 ? 12.265 21.630 -17.387 1.00 85.94 80 GLU A C 1
ATOM 585 O O . GLU A 1 80 ? 11.558 21.115 -16.513 1.00 85.94 80 GLU A O 1
ATOM 590 N N . GLY A 1 81 ? 12.441 22.954 -17.465 1.00 83.62 81 GLY A N 1
ATOM 591 C CA . GLY A 1 81 ? 11.753 23.810 -16.495 1.00 83.62 81 GLY A CA 1
ATOM 592 C C . GLY A 1 81 ? 11.854 25.329 -16.580 1.00 83.62 81 GLY A C 1
ATOM 593 O O . GLY A 1 81 ? 11.673 25.954 -15.544 1.00 83.62 81 GLY A O 1
ATOM 594 N N . GLY A 1 82 ? 12.109 25.942 -17.741 1.00 84.75 82 GLY A N 1
ATOM 595 C CA . GLY A 1 82 ? 11.891 27.388 -17.916 1.00 84.75 82 GLY A CA 1
ATOM 596 C C . GLY A 1 82 ? 12.669 28.295 -16.952 1.00 84.75 82 GLY A C 1
ATOM 597 O O . GLY A 1 82 ? 13.825 28.610 -17.212 1.00 84.75 82 GLY A O 1
ATOM 598 N N . ASP A 1 83 ? 12.000 28.744 -15.890 1.00 82.25 83 ASP A N 1
ATOM 599 C CA . ASP A 1 83 ? 12.468 29.645 -14.826 1.00 82.25 83 ASP A CA 1
ATOM 600 C C . ASP A 1 83 ? 12.943 28.928 -13.537 1.00 82.25 83 ASP A C 1
ATOM 602 O O . ASP A 1 83 ? 13.252 29.563 -12.519 1.00 82.25 83 ASP A O 1
ATOM 606 N N . CYS A 1 84 ? 13.013 27.592 -13.566 1.00 87.31 84 CYS A N 1
ATOM 607 C CA . CYS A 1 84 ? 13.392 26.767 -12.421 1.00 87.31 84 CYS A CA 1
ATOM 608 C C . CYS A 1 84 ? 14.881 26.842 -12.046 1.00 87.31 84 CYS A C 1
ATOM 610 O O . CYS A 1 84 ? 15.256 26.431 -10.944 1.00 87.31 84 CYS A O 1
ATOM 612 N N . PHE A 1 85 ? 15.754 27.291 -12.957 1.00 88.50 85 PHE A N 1
ATOM 613 C CA . PHE A 1 85 ? 17.196 27.327 -12.714 1.00 88.50 85 PHE A CA 1
ATOM 614 C C . PHE A 1 85 ? 17.593 28.621 -12.007 1.00 88.50 85 PHE A C 1
ATOM 616 O O . PHE A 1 85 ? 18.373 28.546 -11.056 1.00 88.50 85 PHE A O 1
ATOM 623 N N . ASN A 1 86 ? 17.058 29.778 -12.417 1.00 85.00 86 ASN A N 1
ATOM 624 C CA . ASN A 1 86 ? 17.420 31.067 -11.830 1.00 85.00 86 ASN A CA 1
ATOM 625 C C . ASN A 1 86 ? 16.363 31.673 -10.910 1.00 85.00 86 ASN A C 1
ATOM 627 O O . ASN A 1 86 ? 16.678 31.919 -9.743 1.00 85.00 86 ASN A O 1
ATOM 631 N N . TYR A 1 87 ? 15.147 31.918 -11.402 1.00 84.06 87 TYR A N 1
ATOM 632 C CA . TYR A 1 87 ? 14.164 32.708 -10.656 1.00 84.06 87 TYR A CA 1
ATOM 633 C C . TYR A 1 87 ? 13.534 31.937 -9.489 1.00 84.06 87 TYR A C 1
ATOM 635 O O . TYR A 1 87 ? 13.471 32.454 -8.371 1.00 84.06 87 TYR A O 1
ATOM 643 N N . ASP A 1 88 ? 13.073 30.700 -9.711 1.00 87.06 88 ASP A N 1
ATOM 644 C CA . ASP A 1 88 ? 12.363 29.929 -8.678 1.00 87.06 88 ASP A CA 1
ATOM 645 C C . ASP A 1 88 ? 13.160 29.776 -7.360 1.00 87.06 88 ASP A C 1
ATOM 647 O O . ASP A 1 88 ? 12.575 30.008 -6.295 1.00 87.06 88 ASP A O 1
ATOM 651 N N . PRO A 1 89 ? 14.478 29.465 -7.363 1.00 87.12 89 PRO A N 1
ATOM 652 C CA . PRO A 1 89 ? 15.285 29.411 -6.140 1.00 87.12 89 PRO A CA 1
ATOM 653 C C . PRO A 1 89 ? 15.307 30.708 -5.316 1.00 87.12 89 PRO A C 1
ATOM 655 O O . PRO A 1 89 ? 15.492 30.654 -4.100 1.00 87.12 89 PRO A O 1
ATOM 658 N N . GLU A 1 90 ? 15.113 31.872 -5.940 1.00 83.50 90 GLU A N 1
ATOM 659 C CA . GLU A 1 90 ? 15.133 33.172 -5.253 1.00 83.50 90 GLU A CA 1
ATOM 660 C C . GLU A 1 90 ? 13.809 33.495 -4.547 1.00 83.50 90 GLU A C 1
ATOM 662 O O . GLU A 1 90 ? 13.791 34.255 -3.576 1.00 83.50 90 GLU A O 1
ATOM 667 N N . VAL A 1 91 ? 12.709 32.871 -4.981 1.00 84.19 91 VAL A N 1
ATOM 668 C CA . VAL A 1 91 ? 11.363 33.027 -4.398 1.00 84.19 91 VAL A CA 1
ATOM 669 C C . VAL A 1 91 ? 10.928 31.839 -3.526 1.00 84.19 91 VAL A C 1
ATOM 671 O O . VAL A 1 91 ? 9.765 31.742 -3.135 1.00 84.19 91 VAL A O 1
ATOM 674 N N . GLY A 1 92 ? 11.866 30.956 -3.164 1.00 85.88 92 GLY A N 1
ATOM 675 C CA . GLY A 1 92 ? 11.652 29.848 -2.222 1.00 85.88 92 GLY A CA 1
ATOM 676 C C . GLY A 1 92 ? 11.596 28.451 -2.848 1.00 85.88 92 GLY A C 1
ATOM 677 O O . GLY A 1 92 ? 11.332 27.479 -2.128 1.00 85.88 92 GLY A O 1
ATOM 678 N N . GLY A 1 93 ? 11.860 28.333 -4.149 1.00 89.62 93 GLY A N 1
ATOM 679 C CA . GLY A 1 93 ? 12.097 27.067 -4.837 1.00 89.62 93 GLY A CA 1
ATOM 680 C C . GLY A 1 93 ? 13.393 26.373 -4.400 1.00 89.62 93 GLY A C 1
ATOM 681 O O . GLY A 1 93 ? 14.241 26.938 -3.706 1.00 89.62 93 GLY A O 1
ATOM 682 N N . TYR A 1 94 ? 13.544 25.113 -4.787 1.00 92.00 94 TYR A N 1
ATOM 683 C CA . TYR A 1 94 ? 14.724 24.308 -4.504 1.00 92.00 94 TYR A CA 1
ATOM 684 C C . TYR A 1 94 ? 15.875 24.683 -5.450 1.00 92.00 94 TYR A C 1
ATOM 686 O O . TYR A 1 94 ? 15.695 24.767 -6.661 1.00 92.00 94 TYR A O 1
ATOM 694 N N . ASN A 1 95 ? 17.084 24.885 -4.917 1.00 92.06 95 ASN A N 1
ATOM 695 C CA . ASN A 1 95 ? 18.231 25.297 -5.728 1.00 92.06 95 ASN A CA 1
ATOM 696 C C . ASN A 1 95 ? 18.830 24.122 -6.524 1.00 92.06 95 ASN A C 1
ATOM 698 O O . ASN A 1 95 ? 19.729 23.429 -6.043 1.00 92.06 95 ASN A O 1
ATOM 702 N N . ILE A 1 96 ? 18.351 23.927 -7.755 1.00 91.81 96 ILE A N 1
ATOM 703 C CA . ILE A 1 96 ? 18.819 22.877 -8.676 1.00 91.81 96 ILE A CA 1
ATOM 704 C C . ILE A 1 96 ? 20.115 23.227 -9.432 1.00 91.81 96 ILE A C 1
ATOM 706 O O . ILE A 1 96 ? 20.731 22.334 -10.016 1.00 91.81 96 ILE A O 1
ATOM 710 N N . ARG A 1 97 ? 20.569 24.496 -9.420 1.00 89.38 97 ARG A N 1
ATOM 711 C CA . ARG A 1 97 ? 21.772 24.960 -10.156 1.00 89.38 97 ARG A CA 1
ATOM 712 C C . ARG A 1 97 ? 23.011 24.056 -9.965 1.00 89.38 97 ARG A C 1
ATOM 714 O O . ARG A 1 97 ? 23.665 23.757 -10.968 1.00 89.38 97 ARG A O 1
ATOM 721 N N . PRO A 1 98 ? 23.331 23.539 -8.754 1.00 90.69 98 PRO A N 1
ATOM 722 C CA . PRO A 1 98 ? 24.504 22.682 -8.544 1.00 90.69 98 PRO A CA 1
ATOM 723 C C . PRO A 1 98 ? 24.455 21.334 -9.276 1.00 90.69 98 PRO A C 1
ATOM 725 O O . PRO A 1 98 ? 25.498 20.718 -9.480 1.00 90.69 98 PRO A O 1
ATOM 728 N N . TRP A 1 99 ? 23.274 20.848 -9.670 1.00 89.94 99 TRP A N 1
ATOM 729 C CA . TRP A 1 99 ? 23.135 19.584 -10.406 1.00 89.94 99 TRP A CA 1
ATOM 730 C C . TRP A 1 99 ? 23.621 19.726 -11.855 1.00 89.94 99 TRP A C 1
ATOM 732 O O . TRP A 1 99 ? 24.141 18.778 -12.443 1.00 89.94 99 TRP A O 1
ATOM 742 N N . PHE A 1 100 ? 23.515 20.933 -12.413 1.00 89.06 100 PHE A N 1
ATOM 743 C CA . PHE A 1 100 ? 23.838 21.243 -13.806 1.00 89.06 100 PHE A CA 1
ATOM 744 C C . PHE A 1 100 ? 25.077 22.143 -13.963 1.00 89.06 100 PHE A C 1
ATOM 746 O O . PHE A 1 100 ? 25.404 22.535 -15.081 1.00 89.06 100 PHE A O 1
ATOM 753 N N . ASP A 1 101 ? 25.788 22.416 -12.862 1.00 88.12 101 ASP A N 1
ATOM 754 C CA . ASP A 1 101 ? 27.010 23.234 -12.801 1.00 88.12 101 ASP A CA 1
ATOM 755 C C . ASP A 1 101 ? 26.816 24.643 -13.403 1.00 88.12 101 ASP A C 1
ATOM 757 O O . ASP A 1 101 ? 27.477 25.046 -14.365 1.00 88.12 101 ASP A O 1
ATOM 761 N N . LEU A 1 102 ? 25.825 25.358 -12.853 1.00 89.06 102 LEU A N 1
ATOM 762 C CA . LEU A 1 102 ? 25.358 26.678 -13.290 1.00 89.06 102 LEU A CA 1
ATOM 763 C C . LEU A 1 102 ? 25.651 27.785 -12.260 1.00 89.06 102 LEU A C 1
ATOM 765 O O . LEU A 1 102 ? 25.565 27.551 -11.053 1.00 89.06 102 LEU A O 1
ATOM 769 N N . ASP A 1 103 ? 25.922 28.993 -12.757 1.00 84.56 103 ASP A N 1
ATOM 770 C CA . ASP A 1 103 ? 26.135 30.232 -11.990 1.00 84.56 103 ASP A CA 1
ATOM 771 C C . ASP A 1 103 ? 24.840 31.052 -11.780 1.00 84.56 103 ASP A C 1
ATOM 773 O O . ASP A 1 103 ? 23.808 30.770 -12.398 1.00 84.56 103 ASP A O 1
ATOM 777 N N . ASP A 1 104 ? 24.889 32.113 -10.960 1.00 67.94 104 ASP A N 1
ATOM 778 C CA . ASP A 1 104 ? 23.783 33.069 -10.722 1.00 67.94 104 ASP A CA 1
ATOM 779 C C . ASP A 1 104 ? 23.595 34.088 -11.877 1.00 67.94 104 ASP A C 1
ATOM 781 O O . ASP A 1 104 ? 23.689 35.320 -11.779 1.00 67.94 104 ASP A O 1
ATOM 785 N N . GLY A 1 105 ? 23.355 33.527 -13.059 1.00 62.00 105 GLY A N 1
ATOM 786 C CA . GLY A 1 105 ? 23.241 34.226 -14.330 1.00 62.00 105 GLY A CA 1
ATOM 787 C C . GLY A 1 105 ? 22.175 35.320 -14.427 1.00 62.00 105 GLY A C 1
ATOM 788 O O . GLY A 1 105 ? 21.326 35.457 -13.555 1.00 62.00 105 GLY A O 1
ATOM 789 N N . PRO A 1 106 ? 22.234 36.165 -15.475 1.00 58.94 106 PRO A N 1
ATOM 790 C CA . PRO A 1 106 ? 21.128 37.068 -15.762 1.00 58.94 106 PRO A CA 1
ATOM 791 C C . PRO A 1 106 ? 19.896 36.271 -16.215 1.00 58.94 106 PRO A C 1
ATOM 793 O O . PRO A 1 106 ? 20.032 35.216 -16.833 1.00 58.94 106 PRO A O 1
ATOM 796 N N . ASP A 1 107 ? 18.707 36.831 -15.998 1.00 61.59 107 ASP A N 1
ATOM 797 C CA . ASP A 1 107 ? 17.526 36.429 -16.765 1.00 61.59 107 ASP A CA 1
ATOM 798 C C . ASP A 1 107 ? 17.777 36.643 -18.264 1.00 61.59 107 ASP A C 1
ATOM 800 O O . ASP A 1 107 ? 18.451 37.605 -18.659 1.00 61.59 107 ASP A O 1
ATOM 804 N N . GLY A 1 108 ? 17.197 35.771 -19.093 1.00 64.94 108 GLY A N 1
ATOM 805 C CA . GLY A 1 108 ? 17.390 35.793 -20.538 1.00 64.94 108 GLY A CA 1
ATOM 806 C C . GLY A 1 108 ? 16.993 37.114 -21.199 1.00 64.94 108 GLY A C 1
ATOM 807 O O . GLY A 1 108 ? 16.089 37.840 -20.772 1.00 64.94 108 GLY A O 1
ATOM 808 N N . SER A 1 109 ? 17.672 37.426 -22.300 1.00 63.75 109 SER A N 1
ATOM 809 C CA . SER A 1 109 ? 17.567 38.700 -23.017 1.00 63.75 109 SER A CA 1
ATOM 810 C C . SER A 1 109 ? 16.355 38.801 -23.959 1.00 63.75 109 SER A C 1
ATOM 812 O O . SER A 1 109 ? 16.225 39.776 -24.706 1.00 63.75 109 SER A O 1
ATOM 814 N N . GLY A 1 110 ? 15.445 37.825 -23.917 1.00 69.75 110 GLY A N 1
ATOM 815 C CA . GLY A 1 110 ? 14.186 37.814 -24.655 1.00 69.75 110 GLY A CA 1
ATOM 816 C C . GLY A 1 110 ? 13.538 36.431 -24.702 1.00 69.75 110 GLY A C 1
ATOM 817 O O . GLY A 1 110 ? 14.133 35.435 -24.302 1.00 69.75 110 GLY A O 1
ATOM 818 N N . ASP A 1 111 ? 12.315 36.384 -25.221 1.00 82.12 111 ASP A N 1
ATOM 819 C CA . ASP A 1 111 ? 11.547 35.150 -25.355 1.00 82.12 111 ASP A CA 1
ATOM 820 C C . ASP A 1 111 ? 12.184 34.216 -26.431 1.00 82.12 111 ASP A C 1
ATOM 822 O O . ASP A 1 111 ? 12.773 34.658 -27.427 1.00 82.12 111 ASP A O 1
ATOM 826 N N . LEU A 1 112 ? 12.089 32.900 -26.236 1.00 84.50 112 LEU A N 1
ATOM 827 C CA . LEU A 1 112 ? 12.643 31.834 -27.081 1.00 84.50 112 LEU A CA 1
ATOM 828 C C . LEU A 1 112 ? 11.949 31.738 -28.454 1.00 84.50 112 LEU A C 1
ATOM 830 O O . LEU A 1 112 ? 10.788 31.359 -28.544 1.00 84.50 112 LEU A O 1
ATOM 834 N N . SER A 1 113 ? 12.649 31.984 -29.561 1.00 82.94 113 SER A N 1
ATOM 835 C CA . SER A 1 113 ? 12.047 31.829 -30.912 1.00 82.94 113 SER A CA 1
ATOM 836 C C . SER A 1 113 ? 12.252 30.439 -31.539 1.00 82.94 113 SER A C 1
ATOM 838 O O . SER A 1 113 ? 11.775 30.142 -32.639 1.00 82.94 113 SER A O 1
ATOM 840 N N . GLY A 1 114 ? 12.999 29.582 -30.850 1.00 84.06 114 GLY A N 1
ATOM 841 C CA . GLY A 1 114 ? 13.498 28.301 -31.330 1.00 84.06 114 GLY A CA 1
ATOM 842 C C . GLY A 1 114 ? 14.788 27.938 -30.609 1.00 84.06 114 GLY A C 1
ATOM 843 O O . GLY A 1 114 ? 15.358 28.780 -29.915 1.00 84.06 114 GLY A O 1
ATOM 844 N N . ILE A 1 115 ? 15.270 26.716 -30.813 1.00 84.56 115 ILE A N 1
ATOM 845 C CA . ILE A 1 115 ? 16.588 26.284 -30.338 1.00 84.56 115 ILE A CA 1
ATOM 846 C C . ILE A 1 115 ? 17.472 25.807 -31.484 1.00 84.56 115 ILE A C 1
ATOM 848 O O . ILE A 1 115 ? 16.999 25.188 -32.437 1.00 84.56 115 ILE A O 1
ATOM 852 N N . THR A 1 116 ? 18.773 26.053 -31.357 1.00 81.38 116 THR A N 1
ATOM 853 C CA . THR A 1 116 ? 19.812 25.503 -32.231 1.00 81.38 116 THR A CA 1
ATOM 854 C C . THR A 1 116 ? 20.849 24.777 -31.394 1.00 81.38 116 THR A C 1
ATOM 856 O O . THR A 1 116 ? 21.408 25.318 -30.431 1.00 81.38 116 THR A O 1
ATOM 859 N N . GLY A 1 117 ? 21.121 23.535 -31.783 1.00 78.06 117 GLY A N 1
ATOM 860 C CA . GLY A 1 117 ? 22.103 22.697 -31.130 1.00 78.06 117 GLY A CA 1
ATOM 861 C C . GLY A 1 117 ? 23.515 23.260 -31.200 1.00 78.06 117 GLY A C 1
ATOM 862 O O . GLY A 1 117 ? 23.898 23.983 -32.118 1.00 78.06 117 GLY A O 1
ATOM 863 N N . GLN A 1 118 ? 24.291 22.940 -30.179 1.00 75.06 118 GLN A N 1
ATOM 864 C CA . GLN A 1 118 ? 25.701 23.267 -30.050 1.00 75.06 118 GLN A CA 1
ATOM 865 C C . GLN A 1 118 ? 26.515 21.970 -30.134 1.00 75.06 118 GLN A C 1
ATOM 867 O O . GLN A 1 118 ? 25.995 20.878 -29.891 1.00 75.06 118 GLN A O 1
ATOM 872 N N . ASN A 1 119 ? 27.802 22.084 -30.469 1.00 69.50 119 ASN A N 1
ATOM 873 C CA . ASN A 1 119 ? 28.716 20.942 -30.578 1.00 69.50 119 ASN A CA 1
ATOM 874 C C . ASN A 1 119 ? 28.153 19.860 -31.528 1.00 69.50 119 ASN A C 1
ATOM 876 O O . ASN A 1 119 ? 27.711 20.187 -32.634 1.00 69.50 119 ASN A O 1
ATOM 880 N N . ASP A 1 120 ? 28.121 18.598 -31.102 1.00 56.31 120 ASP A N 1
ATOM 881 C CA . ASP A 1 120 ? 27.628 17.465 -31.899 1.00 56.31 120 ASP A CA 1
ATOM 882 C C . ASP A 1 120 ? 26.120 17.536 -32.210 1.00 56.31 120 ASP A C 1
ATOM 884 O O . ASP A 1 120 ? 25.640 16.866 -33.124 1.00 56.31 120 ASP A O 1
ATOM 888 N N . LEU A 1 121 ? 25.366 18.398 -31.514 1.00 57.06 121 LEU A N 1
ATOM 889 C CA . LEU A 1 121 ? 23.954 18.658 -31.807 1.00 57.06 121 LEU A CA 1
ATOM 890 C C . LEU A 1 121 ? 23.739 19.781 -32.834 1.00 57.06 121 LEU A C 1
ATOM 892 O O . LEU A 1 121 ? 22.597 20.069 -33.174 1.00 57.06 121 LEU A O 1
ATOM 896 N N . SER A 1 122 ? 24.794 20.410 -33.363 1.00 69.06 122 SER A N 1
ATOM 897 C CA . SER A 1 122 ? 24.696 21.564 -34.283 1.00 69.06 122 SER A CA 1
ATOM 898 C C . SER A 1 122 ? 23.946 21.319 -35.601 1.00 69.06 122 SER A C 1
ATOM 900 O O . SER A 1 122 ? 23.569 22.277 -36.274 1.00 69.06 122 SER A O 1
ATOM 902 N N . ALA A 1 123 ? 23.673 20.061 -35.956 1.00 57.31 123 ALA A N 1
ATOM 903 C CA . ALA A 1 123 ? 22.795 19.701 -37.070 1.00 57.31 123 ALA A CA 1
ATOM 904 C C . ALA A 1 123 ? 21.288 19.842 -36.754 1.00 57.31 123 ALA A C 1
ATOM 906 O O . ALA A 1 123 ? 20.470 19.813 -37.674 1.00 57.31 123 ALA A O 1
ATOM 907 N N . PHE A 1 124 ? 20.909 19.980 -35.480 1.00 58.62 124 PHE A N 1
ATOM 908 C CA . PHE A 1 124 ? 19.521 20.084 -35.032 1.00 58.62 124 PHE A CA 1
ATOM 909 C C . PHE A 1 124 ? 19.150 21.540 -34.741 1.00 58.62 124 PHE A C 1
ATOM 911 O O . PHE A 1 124 ? 19.795 22.219 -33.941 1.00 58.62 124 PHE A O 1
ATOM 918 N N . SER A 1 125 ? 18.082 22.016 -35.379 1.00 76.81 125 SER A N 1
ATOM 919 C CA . SER A 1 125 ? 17.492 23.326 -35.118 1.00 76.81 125 SER A CA 1
ATOM 920 C C . SER A 1 125 ? 15.977 23.237 -35.272 1.00 76.81 125 SER A C 1
ATOM 922 O O . SER A 1 125 ? 15.476 22.692 -36.262 1.00 76.81 125 SER A O 1
ATOM 924 N N . PHE A 1 126 ? 15.268 23.757 -34.277 1.00 74.31 126 PHE A N 1
ATOM 925 C CA . PHE A 1 126 ? 13.816 23.698 -34.143 1.00 74.31 126 PHE A CA 1
ATOM 926 C C . PHE A 1 126 ? 13.276 25.115 -33.959 1.00 74.31 126 PHE A C 1
ATOM 928 O O . PHE A 1 126 ? 13.900 25.938 -33.283 1.00 74.31 126 PHE A O 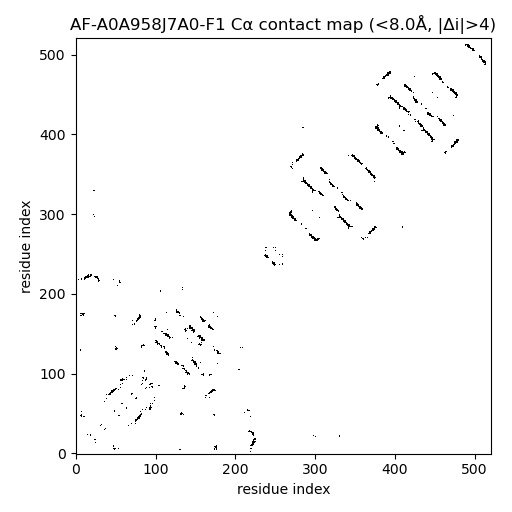1
ATOM 935 N N . SER A 1 127 ? 12.116 25.409 -34.542 1.00 80.94 127 SER A N 1
ATOM 936 C CA . SER A 1 127 ? 11.351 26.598 -34.152 1.00 80.94 127 SER A CA 1
ATOM 937 C C . SER A 1 127 ? 10.645 26.334 -32.822 1.00 80.94 127 SER A C 1
ATOM 939 O O . SER A 1 127 ? 10.488 25.182 -32.428 1.00 80.94 127 SER A O 1
ATOM 941 N N . TYR A 1 128 ? 10.228 27.387 -32.124 1.00 79.81 128 TYR A N 1
ATOM 942 C CA . TYR A 1 128 ? 9.479 27.263 -30.875 1.00 79.81 128 TYR A CA 1
ATOM 943 C C . TYR A 1 128 ? 8.144 27.999 -30.983 1.00 79.81 128 TYR A C 1
ATOM 945 O O . TYR A 1 128 ? 8.104 29.126 -31.485 1.00 79.81 128 TYR A O 1
ATOM 953 N N . ASN A 1 129 ? 7.060 27.359 -30.550 1.00 78.62 129 ASN A N 1
ATOM 954 C CA . ASN A 1 129 ? 5.711 27.933 -30.524 1.00 78.62 129 ASN A CA 1
ATOM 955 C C . ASN A 1 129 ? 5.014 27.811 -29.160 1.00 78.62 129 ASN A C 1
ATOM 957 O O . ASN A 1 129 ? 3.836 28.162 -29.084 1.00 78.62 129 ASN A O 1
ATOM 961 N N . GLY A 1 130 ? 5.717 27.325 -28.134 1.00 76.69 130 GLY A N 1
ATOM 962 C CA . GLY A 1 130 ? 5.174 27.154 -26.790 1.00 76.69 130 GLY A CA 1
ATOM 963 C C . GLY A 1 130 ? 5.171 28.415 -25.913 1.00 76.69 130 GLY A C 1
ATOM 964 O O . GLY A 1 130 ? 5.602 29.498 -26.325 1.00 76.69 130 GLY A O 1
ATOM 965 N N . GLU A 1 131 ? 4.721 28.246 -24.672 1.00 81.94 131 GLU A N 1
ATOM 966 C CA . GLU A 1 131 ? 4.854 29.139 -23.527 1.00 81.94 131 GLU A CA 1
ATOM 967 C C . GLU A 1 131 ? 6.316 29.498 -23.298 1.00 81.94 131 GLU A C 1
ATOM 969 O O . GLU A 1 131 ? 7.228 28.694 -23.470 1.00 81.94 131 GLU A O 1
ATOM 974 N N . ASN A 1 132 ? 6.547 30.764 -22.971 1.00 83.62 132 ASN A N 1
ATOM 975 C CA . ASN A 1 132 ? 7.840 31.378 -23.248 1.00 83.62 132 ASN A CA 1
ATOM 976 C C . ASN A 1 132 ? 8.152 32.583 -22.363 1.00 83.62 132 ASN A C 1
ATOM 978 O O . ASN A 1 132 ? 8.992 33.429 -22.669 1.00 83.62 132 ASN A O 1
ATOM 982 N N . ASN A 1 133 ? 7.363 32.747 -21.311 1.00 83.00 133 ASN A N 1
ATOM 983 C CA . ASN A 1 133 ? 7.381 33.967 -20.545 1.00 83.00 133 ASN A CA 1
ATOM 984 C C . ASN A 1 133 ? 8.395 33.806 -19.407 1.00 83.00 133 ASN A C 1
ATOM 986 O O . ASN A 1 133 ? 8.260 32.882 -18.616 1.00 83.00 133 ASN A O 1
ATOM 990 N N . TRP A 1 134 ? 9.349 34.738 -19.297 1.00 79.69 134 TRP A N 1
ATOM 991 C CA . TRP A 1 134 ? 10.374 34.745 -18.231 1.00 79.69 134 TRP A CA 1
ATOM 992 C C . TRP A 1 134 ? 11.331 33.533 -18.269 1.00 79.69 134 TRP A C 1
ATOM 994 O O . TRP A 1 134 ? 11.656 32.972 -17.237 1.00 79.69 134 TRP A O 1
ATOM 1004 N N . MET A 1 135 ? 11.803 33.148 -19.458 1.00 83.12 135 MET A N 1
ATOM 1005 C CA . MET A 1 135 ? 12.779 32.061 -19.635 1.00 83.12 135 MET A CA 1
ATOM 1006 C C . MET A 1 135 ? 14.164 32.396 -19.050 1.00 83.12 135 MET A C 1
ATOM 1008 O O . MET A 1 135 ? 14.674 33.501 -19.268 1.00 83.12 135 MET A O 1
ATOM 1012 N N . ASP A 1 136 ? 14.804 31.423 -18.397 1.00 84.56 136 ASP A N 1
ATOM 1013 C CA . ASP A 1 136 ? 16.186 31.550 -17.922 1.00 84.56 136 ASP A CA 1
ATOM 1014 C C . ASP A 1 136 ? 17.201 31.603 -19.082 1.00 84.56 136 ASP A C 1
ATOM 1016 O O . ASP A 1 136 ? 17.060 30.919 -20.098 1.00 84.56 136 ASP A O 1
ATOM 1020 N N . GLU A 1 137 ? 18.296 32.349 -18.896 1.00 86.81 137 GLU A N 1
ATOM 1021 C CA . GLU A 1 137 ? 19.556 32.077 -19.594 1.00 86.81 137 GLU A CA 1
ATOM 1022 C C . GLU A 1 137 ? 20.445 31.227 -18.676 1.00 86.81 137 GLU A C 1
ATOM 1024 O O . GLU A 1 137 ? 20.798 31.631 -17.564 1.00 86.81 137 GLU A O 1
ATOM 1029 N N . LEU A 1 138 ? 20.839 30.042 -19.144 1.00 89.19 138 LEU A N 1
ATOM 1030 C CA . LEU A 1 138 ? 21.738 29.174 -18.390 1.00 89.19 138 LEU A CA 1
ATOM 1031 C C . LEU A 1 138 ? 23.172 29.705 -18.477 1.00 89.19 138 LEU A C 1
ATOM 1033 O O . LEU A 1 138 ? 23.683 29.974 -19.562 1.00 89.19 138 LEU A O 1
ATOM 1037 N N . GLN A 1 139 ? 23.851 29.807 -17.337 1.00 87.75 139 GLN A N 1
ATOM 1038 C CA . GLN A 1 139 ? 25.239 30.269 -17.259 1.00 87.75 139 GLN A CA 1
ATOM 1039 C C . GLN A 1 139 ? 26.152 29.125 -16.786 1.00 87.75 139 GLN A C 1
ATOM 1041 O O . GLN A 1 139 ? 26.392 28.993 -15.587 1.00 87.75 139 GLN A O 1
ATOM 1046 N N . PRO A 1 140 ? 26.618 28.250 -17.698 1.00 87.44 140 PRO A N 1
ATOM 1047 C CA . PRO A 1 140 ? 27.477 27.123 -17.348 1.00 87.44 140 PRO A CA 1
ATOM 1048 C C . PRO A 1 140 ? 28.845 27.562 -16.813 1.00 87.44 140 PRO A C 1
ATOM 1050 O O . PRO A 1 140 ? 29.539 28.363 -17.444 1.00 87.44 140 PRO A O 1
ATOM 1053 N N . LEU A 1 141 ? 29.253 26.976 -15.684 1.00 85.12 141 LEU A N 1
ATOM 1054 C CA . LEU A 1 141 ? 30.580 27.149 -15.081 1.00 85.12 141 LEU A CA 1
ATOM 1055 C C . LEU A 1 141 ? 31.607 26.204 -15.726 1.00 85.12 141 LEU A C 1
ATOM 1057 O O . LEU A 1 141 ? 32.647 26.643 -16.223 1.00 85.12 141 LEU A O 1
ATOM 1061 N N . GLY A 1 142 ? 31.294 24.909 -15.752 1.00 79.94 142 GLY A N 1
ATOM 1062 C CA . GLY A 1 142 ? 32.052 23.843 -16.411 1.00 79.94 142 GLY A CA 1
ATOM 1063 C C . GLY A 1 142 ? 31.175 22.825 -17.156 1.00 79.94 142 GLY A C 1
ATOM 1064 O O . GLY A 1 142 ? 31.710 21.958 -17.855 1.00 79.94 142 GLY A O 1
ATOM 1065 N N . SER A 1 143 ? 29.844 22.934 -17.077 1.00 84.06 143 SER A N 1
ATOM 1066 C CA . SER A 1 143 ? 28.927 22.163 -17.917 1.00 84.06 143 SER A CA 1
ATOM 1067 C C . SER A 1 143 ? 29.006 22.579 -19.392 1.00 84.06 143 SER A C 1
ATOM 1069 O O . SER A 1 143 ? 29.370 23.695 -19.762 1.00 84.06 143 SER A O 1
ATOM 1071 N N . THR A 1 144 ? 28.713 21.634 -20.281 1.00 83.06 144 THR A N 1
ATOM 1072 C CA . THR A 1 144 ? 28.797 21.825 -21.731 1.00 83.06 144 THR A CA 1
ATOM 1073 C C . THR A 1 144 ? 27.479 22.401 -22.254 1.00 83.06 144 THR A C 1
ATOM 1075 O O . THR A 1 144 ? 26.451 21.740 -22.101 1.00 83.06 144 THR A O 1
ATOM 1078 N N . PRO A 1 145 ? 27.465 23.574 -22.918 1.00 84.88 145 PRO A N 1
ATOM 1079 C CA . PRO A 1 145 ? 26.267 24.072 -23.589 1.00 84.88 145 PRO A CA 1
ATOM 1080 C C . PRO A 1 145 ? 25.818 23.082 -24.666 1.00 84.88 145 PRO A C 1
ATOM 1082 O O . PRO A 1 145 ? 26.609 22.733 -25.546 1.00 84.88 145 PRO A O 1
ATOM 1085 N N . VAL A 1 146 ? 24.559 22.652 -24.623 1.00 76.94 146 VAL A N 1
ATOM 1086 C CA . VAL A 1 146 ? 23.969 21.784 -25.653 1.00 76.94 146 VAL A CA 1
ATOM 1087 C C . VAL A 1 146 ? 23.041 22.550 -26.586 1.00 76.94 146 VAL A C 1
ATOM 1089 O O . VAL A 1 146 ? 23.077 22.271 -27.781 1.00 76.94 146 VAL A O 1
ATOM 1092 N N . TRP A 1 147 ? 22.299 23.556 -26.103 1.00 84.38 147 TRP A N 1
ATOM 1093 C CA . TRP A 1 147 ? 21.335 24.347 -26.891 1.00 84.38 147 TRP A CA 1
ATOM 1094 C C . TRP A 1 147 ? 21.484 25.860 -26.668 1.00 84.38 147 TRP A C 1
ATOM 1096 O O . TRP A 1 147 ? 21.926 26.304 -25.608 1.00 84.38 147 TRP A O 1
ATOM 1106 N N . LYS A 1 148 ? 21.102 26.651 -27.677 1.00 89.56 148 LYS A N 1
ATOM 1107 C CA . LYS A 1 148 ? 20.931 28.113 -27.601 1.00 89.56 148 LYS A CA 1
ATOM 1108 C C . LYS A 1 148 ? 19.611 28.544 -28.222 1.00 89.56 148 LYS A C 1
ATOM 1110 O O . LYS A 1 148 ? 19.142 27.878 -29.144 1.00 89.56 148 LYS A O 1
ATOM 1115 N N . ASN A 1 149 ? 19.063 29.669 -27.769 1.00 89.00 149 ASN A N 1
ATOM 1116 C CA . ASN A 1 149 ? 17.925 30.339 -28.403 1.00 89.00 149 ASN A CA 1
ATOM 1117 C C . ASN A 1 149 ? 18.285 30.793 -29.834 1.00 89.00 149 ASN A C 1
ATOM 1119 O O . ASN A 1 149 ? 19.383 31.283 -30.085 1.00 89.00 149 ASN A O 1
ATOM 1123 N N . ASN A 1 150 ? 17.351 30.662 -30.777 1.00 85.75 150 ASN A N 1
ATOM 1124 C CA . ASN A 1 150 ? 17.512 31.125 -32.162 1.00 85.75 150 ASN A CA 1
ATOM 1125 C C . ASN A 1 150 ? 17.441 32.655 -32.313 1.00 85.75 150 ASN A C 1
ATOM 1127 O O . ASN A 1 150 ? 17.897 33.190 -33.323 1.00 85.75 150 ASN A O 1
ATOM 1131 N N . GLY A 1 151 ? 16.834 33.353 -31.347 1.00 79.00 151 GLY A N 1
ATOM 1132 C CA . GLY A 1 151 ? 16.563 34.794 -31.412 1.00 79.00 151 GLY A CA 1
ATOM 1133 C C . GLY A 1 151 ? 17.676 35.679 -30.848 1.00 79.00 151 GLY A C 1
ATOM 1134 O O . GLY A 1 151 ? 17.713 36.872 -31.140 1.00 79.00 151 GLY A O 1
ATOM 1135 N N . ASN A 1 152 ? 18.578 35.110 -30.049 1.00 83.12 152 ASN A N 1
ATOM 1136 C CA . ASN A 1 152 ? 19.701 35.801 -29.417 1.00 83.12 152 ASN A CA 1
ATOM 1137 C C . ASN A 1 152 ? 20.880 34.815 -29.235 1.00 83.12 152 ASN A C 1
ATOM 1139 O O . ASN A 1 152 ? 21.086 33.950 -30.085 1.00 83.12 152 ASN A O 1
ATOM 1143 N N . THR A 1 153 ? 21.712 34.974 -28.203 1.00 82.31 153 THR A N 1
ATOM 1144 C CA . THR A 1 153 ? 22.869 34.089 -27.947 1.00 82.31 153 THR A CA 1
ATOM 1145 C C . THR A 1 153 ? 22.729 33.233 -26.692 1.00 82.31 153 THR A C 1
ATOM 1147 O O . THR A 1 153 ? 23.651 32.473 -26.383 1.00 82.31 153 THR A O 1
ATOM 1150 N N . ASP A 1 154 ? 21.602 33.364 -25.999 1.00 88.75 154 ASP A N 1
ATOM 1151 C CA . ASP A 1 154 ? 21.363 32.838 -24.663 1.00 88.75 154 ASP A CA 1
ATOM 1152 C C . ASP A 1 154 ? 21.393 31.304 -24.691 1.00 88.75 154 ASP A C 1
ATOM 1154 O O . ASP A 1 154 ? 20.838 30.662 -25.595 1.00 88.75 154 ASP A O 1
ATOM 1158 N N . ILE A 1 155 ? 22.071 30.702 -23.714 1.00 89.25 155 ILE A N 1
ATOM 1159 C CA . ILE A 1 155 ? 22.180 29.246 -23.596 1.00 89.25 155 ILE A CA 1
ATOM 1160 C C . ILE A 1 155 ? 20.890 28.718 -22.973 1.00 89.25 155 ILE A C 1
ATOM 1162 O O . ILE A 1 155 ? 20.508 29.111 -21.876 1.00 89.25 155 ILE A O 1
ATOM 1166 N N . SER A 1 156 ? 20.236 27.802 -23.683 1.00 88.94 156 SER A N 1
ATOM 1167 C CA . SER A 1 156 ? 18.928 27.249 -23.321 1.00 88.94 156 SER A CA 1
ATOM 1168 C C . SER A 1 156 ? 18.981 25.762 -22.958 1.00 88.94 156 SER A C 1
ATOM 1170 O O . SER A 1 156 ? 17.951 25.148 -22.691 1.00 88.94 156 SER A O 1
ATOM 1172 N N . GLY A 1 157 ? 20.174 25.165 -22.924 1.00 89.25 157 GLY A N 1
ATOM 1173 C CA . GLY A 1 157 ? 20.382 23.820 -22.397 1.00 89.25 157 GLY A CA 1
ATOM 1174 C C . GLY A 1 157 ? 21.851 23.527 -22.116 1.00 89.25 157 GLY A C 1
ATOM 1175 O O . GLY A 1 157 ? 22.720 23.928 -22.898 1.00 89.25 157 GLY A O 1
ATOM 1176 N N . VAL A 1 158 ? 22.127 22.794 -21.037 1.00 86.50 158 VAL A N 1
ATOM 1177 C CA . VAL A 1 158 ? 23.470 22.339 -20.639 1.00 86.50 158 VAL A CA 1
ATOM 1178 C C . VAL A 1 158 ? 23.498 20.843 -20.319 1.00 86.50 158 VAL A C 1
ATOM 1180 O O . VAL A 1 158 ? 22.502 20.261 -19.896 1.00 86.50 158 VAL A O 1
ATOM 1183 N N . PHE A 1 159 ? 24.670 20.235 -20.475 1.00 82.31 159 PHE A N 1
ATOM 1184 C CA . PHE A 1 159 ? 24.998 18.891 -20.005 1.00 82.31 159 PHE A CA 1
ATOM 1185 C C . PHE A 1 159 ? 26.141 18.967 -18.981 1.00 82.31 159 PHE A C 1
ATOM 1187 O O . PHE A 1 159 ? 27.204 19.508 -19.292 1.00 82.31 159 PHE A O 1
ATOM 1194 N N . ASN A 1 160 ? 25.957 18.417 -17.779 1.00 81.00 160 ASN A N 1
ATOM 1195 C CA . ASN A 1 160 ? 26.994 18.382 -16.747 1.00 81.00 160 ASN A CA 1
ATOM 1196 C C . ASN A 1 160 ? 27.824 17.079 -16.824 1.00 81.00 160 ASN A C 1
ATOM 1198 O O . ASN A 1 160 ? 27.314 16.009 -16.480 1.00 81.00 160 ASN A O 1
ATOM 1202 N N . PRO A 1 161 ? 29.114 17.143 -17.218 1.00 72.00 161 PRO A N 1
ATOM 1203 C CA . PRO A 1 161 ? 29.961 15.961 -17.372 1.00 72.00 161 PRO A CA 1
ATOM 1204 C C . PRO A 1 161 ? 30.380 15.304 -16.050 1.00 72.00 161 PRO A C 1
ATOM 1206 O O . PRO A 1 161 ? 30.875 14.177 -16.079 1.00 72.00 161 PRO A O 1
ATOM 1209 N N . ALA A 1 162 ? 30.188 15.961 -14.898 1.00 72.81 162 ALA A N 1
ATOM 1210 C CA . ALA A 1 162 ? 30.599 15.436 -13.593 1.00 72.81 162 ALA A CA 1
ATOM 1211 C C . ALA A 1 162 ? 29.879 14.130 -13.199 1.00 72.81 162 ALA A C 1
ATOM 1213 O O . ALA A 1 162 ? 30.440 13.331 -12.452 1.00 72.81 162 ALA A O 1
ATOM 1214 N N . PHE A 1 163 ? 28.679 13.889 -13.738 1.00 66.62 163 PHE A N 1
ATOM 1215 C CA . PHE A 1 163 ? 27.860 12.697 -13.471 1.00 66.62 163 PHE A CA 1
ATOM 1216 C C . PHE A 1 163 ? 28.004 11.592 -14.539 1.00 66.62 163 PHE A C 1
ATOM 1218 O O . PHE A 1 163 ? 27.274 10.602 -14.524 1.00 66.62 163 PHE A O 1
ATOM 1225 N N . GLY A 1 164 ? 28.952 11.736 -15.471 1.00 57.84 164 GLY A N 1
ATOM 1226 C CA . GLY A 1 164 ? 29.145 10.814 -16.593 1.00 57.84 164 GLY A CA 1
ATOM 1227 C C . GLY A 1 164 ? 28.403 11.233 -17.867 1.00 57.84 164 GLY A C 1
ATOM 1228 O O . GLY A 1 164 ? 27.577 12.145 -17.873 1.00 57.84 164 GLY A O 1
ATOM 1229 N N . SER A 1 165 ? 28.751 10.594 -18.988 1.00 54.84 165 SER A N 1
ATOM 1230 C CA . SER A 1 165 ? 28.284 10.989 -20.324 1.00 54.84 165 SER A CA 1
ATOM 1231 C C . SER A 1 165 ? 26.767 10.836 -20.471 1.00 54.84 165 SER A C 1
ATOM 1233 O O . SER A 1 165 ? 26.258 9.720 -20.504 1.00 54.84 165 SER A O 1
ATOM 1235 N N . GLY A 1 166 ? 26.059 11.959 -20.618 1.00 53.50 166 GLY A N 1
ATOM 1236 C CA . GLY A 1 166 ? 24.608 11.997 -20.808 1.00 53.50 166 GLY A CA 1
ATOM 1237 C C . GLY A 1 166 ? 23.764 11.812 -19.540 1.00 53.50 166 GLY A C 1
ATOM 1238 O O . GLY A 1 166 ? 22.557 11.636 -19.679 1.00 53.50 166 GLY A O 1
ATOM 1239 N N . SER A 1 167 ? 24.348 11.852 -18.334 1.00 63.62 167 SER A N 1
ATOM 1240 C CA . SER A 1 167 ? 23.620 11.595 -17.075 1.00 63.62 167 SER A CA 1
ATOM 1241 C C . SER A 1 167 ? 22.921 12.811 -16.455 1.00 63.62 167 SER A C 1
ATOM 1243 O O . SER A 1 167 ? 22.072 12.629 -15.595 1.00 63.62 167 SER A O 1
ATOM 1245 N N . ALA A 1 168 ? 23.280 14.041 -16.828 1.00 80.44 168 ALA A N 1
ATOM 1246 C CA . ALA A 1 168 ? 22.726 15.260 -16.231 1.00 80.44 168 ALA A CA 1
ATOM 1247 C C . ALA A 1 168 ? 22.510 16.331 -17.303 1.00 80.44 168 ALA A C 1
ATOM 1249 O O . ALA A 1 168 ? 23.464 17.009 -17.690 1.00 80.44 168 ALA A O 1
ATOM 1250 N N . ILE A 1 169 ? 21.281 16.479 -17.803 1.00 82.75 169 ILE A N 1
ATOM 1251 C CA . ILE A 1 169 ? 20.938 17.488 -18.821 1.00 82.75 169 ILE A CA 1
ATOM 1252 C C . ILE A 1 169 ? 19.815 18.379 -18.294 1.00 82.75 169 ILE A C 1
ATOM 1254 O O . ILE A 1 169 ? 18.754 17.878 -17.934 1.00 82.75 169 ILE A O 1
ATOM 1258 N N . GLY A 1 170 ? 20.056 19.688 -18.262 1.00 87.94 170 GLY A N 1
ATOM 1259 C CA . GLY A 1 170 ? 19.075 20.701 -17.875 1.00 87.94 170 GLY A CA 1
ATOM 1260 C C . GLY A 1 170 ? 18.757 21.597 -19.066 1.00 87.94 170 GLY A C 1
ATOM 1261 O O . GLY A 1 170 ? 19.681 22.067 -19.735 1.00 87.94 170 GLY A O 1
ATOM 1262 N N . VAL A 1 171 ? 17.475 21.817 -19.353 1.00 86.88 171 VAL A N 1
ATOM 1263 C CA . VAL A 1 171 ? 16.995 22.624 -20.478 1.00 86.88 171 VAL A CA 1
ATOM 1264 C C . VAL A 1 171 ? 15.892 23.593 -20.052 1.00 86.88 171 VAL A C 1
ATOM 1266 O O . VAL A 1 171 ? 15.030 23.291 -19.230 1.00 86.88 171 VAL A O 1
ATOM 1269 N N . VAL A 1 172 ? 15.929 24.773 -20.657 1.00 88.81 172 VAL A N 1
ATOM 1270 C CA . VAL A 1 172 ? 14.940 25.846 -20.524 1.00 88.81 172 VAL A CA 1
ATOM 1271 C C . VAL A 1 172 ? 13.670 25.612 -21.371 1.00 88.81 172 VAL A C 1
ATOM 1273 O O . VAL A 1 172 ? 12.585 25.784 -20.819 1.00 88.81 172 VAL A O 1
ATOM 1276 N N . PRO A 1 173 ? 13.731 25.245 -22.677 1.00 82.25 173 PRO A N 1
ATOM 1277 C CA . PRO A 1 173 ? 12.537 25.079 -23.516 1.00 82.25 173 PRO A CA 1
ATOM 1278 C C . PRO A 1 173 ? 11.640 23.931 -23.064 1.00 82.25 173 PRO A C 1
ATOM 1280 O O . PRO A 1 173 ? 12.142 22.880 -22.671 1.00 82.25 173 PRO A O 1
ATOM 1283 N N . SER A 1 174 ? 10.333 24.082 -23.290 1.00 80.06 174 SER A N 1
ATOM 1284 C CA . SER A 1 174 ? 9.417 22.946 -23.299 1.00 80.06 174 SER A CA 1
ATOM 1285 C C . SER A 1 174 ? 9.698 22.063 -24.512 1.00 80.06 174 SER A C 1
ATOM 1287 O O . SER A 1 174 ? 9.775 22.571 -25.634 1.00 80.06 174 SER A O 1
ATOM 1289 N N . PHE A 1 175 ? 9.840 20.748 -24.330 1.00 69.88 175 PHE A N 1
ATOM 1290 C CA . PHE A 1 175 ? 9.949 19.836 -25.471 1.00 69.88 175 PHE A CA 1
ATOM 1291 C C . PHE A 1 175 ? 8.665 19.825 -26.319 1.00 69.88 175 PHE A C 1
ATOM 1293 O O . PHE A 1 175 ? 8.762 19.724 -27.542 1.00 69.88 175 PHE A O 1
ATOM 1300 N N . GLY A 1 176 ? 7.489 19.976 -25.697 1.00 64.62 176 GLY A N 1
ATOM 1301 C CA . GLY A 1 176 ? 6.194 20.089 -26.381 1.00 64.62 176 GLY A CA 1
ATOM 1302 C C . GLY A 1 176 ? 6.066 21.351 -27.241 1.00 64.62 176 GLY A C 1
ATOM 1303 O O . GLY A 1 176 ? 5.466 21.312 -28.310 1.00 64.62 176 GLY A O 1
ATOM 1304 N N . GLY A 1 177 ? 6.717 22.450 -26.847 1.00 67.38 177 GLY A N 1
ATOM 1305 C CA . GLY A 1 177 ? 6.759 23.696 -27.622 1.00 67.38 177 GLY A CA 1
ATOM 1306 C C . GLY A 1 177 ? 7.693 23.691 -28.847 1.00 67.38 177 GLY A C 1
ATOM 1307 O O . GLY A 1 177 ? 7.851 24.735 -29.488 1.00 67.38 177 GLY A O 1
ATOM 1308 N N . LEU A 1 178 ? 8.361 22.573 -29.171 1.00 71.44 178 LEU A N 1
ATOM 1309 C CA . LEU A 1 178 ? 9.303 22.476 -30.295 1.00 71.44 178 LEU A CA 1
ATOM 1310 C C . LEU A 1 178 ? 8.604 22.117 -31.614 1.00 71.44 178 LEU A C 1
ATOM 1312 O O . LEU A 1 178 ? 8.073 21.024 -31.799 1.00 71.44 178 LEU A O 1
ATOM 1316 N N . VAL A 1 179 ? 8.704 23.013 -32.597 1.00 67.06 179 VAL A N 1
ATOM 1317 C CA . VAL A 1 179 ? 8.170 22.813 -33.948 1.00 67.06 179 VAL A CA 1
ATOM 1318 C C . VAL A 1 179 ? 9.223 22.167 -34.846 1.00 67.06 179 VAL A C 1
ATOM 1320 O O . VAL A 1 179 ? 10.245 22.777 -35.185 1.00 67.06 179 VAL A O 1
ATOM 1323 N N . ASP A 1 180 ? 8.933 20.944 -35.286 1.00 56.81 180 ASP A N 1
ATOM 1324 C CA . ASP A 1 180 ? 9.742 20.213 -36.259 1.00 56.81 180 ASP A CA 1
ATOM 1325 C C . ASP A 1 180 ? 9.728 20.895 -37.642 1.00 56.81 180 ASP A C 1
ATOM 1327 O O . ASP A 1 180 ? 8.701 21.380 -38.123 1.00 56.81 180 ASP A O 1
ATOM 1331 N N . ASN A 1 181 ? 10.861 20.864 -38.352 1.00 46.62 181 ASN A N 1
ATOM 1332 C CA . ASN A 1 181 ? 11.005 21.440 -39.703 1.00 46.62 181 ASN A CA 1
ATOM 1333 C C . ASN A 1 181 ? 10.298 20.621 -40.818 1.00 46.62 181 ASN A C 1
ATOM 1335 O O . ASN A 1 181 ? 10.585 20.772 -42.009 1.00 46.62 181 ASN A O 1
ATOM 1339 N N . SER A 1 182 ? 9.339 19.770 -40.448 1.00 33.78 182 SER A N 1
ATOM 1340 C CA . SER A 1 182 ? 8.429 19.057 -41.343 1.00 33.78 182 SER A CA 1
ATOM 1341 C C . SER A 1 182 ? 6.999 19.182 -40.825 1.00 33.78 182 SER A C 1
ATOM 1343 O O . SER A 1 182 ? 6.682 18.691 -39.746 1.00 33.78 182 SER A O 1
ATOM 1345 N N . ALA A 1 183 ? 6.139 19.838 -41.605 1.00 27.91 183 ALA A N 1
ATOM 1346 C CA . ALA A 1 183 ? 4.764 20.131 -41.213 1.00 27.91 183 ALA A CA 1
ATOM 1347 C C . ALA A 1 183 ? 3.937 18.864 -40.893 1.00 27.91 183 ALA A C 1
ATOM 1349 O O . ALA A 1 183 ? 4.148 17.824 -41.530 1.00 27.91 183 ALA A O 1
ATOM 1350 N N . PRO A 1 184 ? 2.917 18.964 -40.013 1.00 33.94 184 PRO A N 1
ATOM 1351 C CA . PRO A 1 184 ? 1.867 17.953 -39.936 1.00 33.94 184 PRO A CA 1
ATOM 1352 C C . PRO A 1 184 ? 1.163 17.812 -41.295 1.00 33.94 184 PRO A C 1
ATOM 1354 O O . PRO A 1 184 ? 1.267 18.684 -42.165 1.00 33.94 184 PRO A O 1
ATOM 1357 N N . LEU A 1 185 ? 0.420 16.717 -41.489 1.00 29.20 185 LEU A N 1
ATOM 1358 C CA . LEU A 1 185 ? -0.310 16.442 -42.732 1.00 29.20 185 LEU A CA 1
ATOM 1359 C C . LEU A 1 185 ? -1.328 17.551 -43.079 1.00 29.20 185 LEU A C 1
ATOM 1361 O O . LEU A 1 185 ? -2.503 17.470 -42.737 1.00 29.20 185 LEU A O 1
ATOM 1365 N N . GLY A 1 186 ? -0.870 18.533 -43.858 1.00 29.22 186 GLY A N 1
ATOM 1366 C CA . GLY A 1 186 ? -1.685 19.448 -44.653 1.00 29.22 186 GLY A CA 1
ATOM 1367 C C . GLY A 1 186 ? -2.108 20.766 -43.995 1.00 29.22 186 GLY A C 1
ATOM 1368 O O . GLY A 1 186 ? -3.227 20.871 -43.514 1.00 29.22 186 GLY A O 1
ATOM 1369 N N . ALA A 1 187 ? -1.302 21.819 -44.177 1.00 24.56 187 ALA A N 1
ATOM 1370 C CA . ALA A 1 187 ? -1.764 23.131 -44.668 1.00 24.56 187 ALA A CA 1
ATOM 1371 C C . ALA A 1 187 ? -0.567 24.030 -45.050 1.00 24.56 187 ALA A C 1
ATOM 1373 O O . ALA A 1 187 ? 0.467 24.012 -44.391 1.00 24.56 187 ALA A O 1
ATOM 1374 N N . GLN A 1 188 ? -0.699 24.827 -46.115 1.00 27.92 188 GLN A N 1
ATOM 1375 C CA . GLN A 1 188 ? 0.241 25.919 -46.449 1.00 27.92 188 GLN A CA 1
ATOM 1376 C C . GLN A 1 188 ? -0.352 27.266 -45.939 1.00 27.92 188 GLN A C 1
ATOM 1378 O O . GLN A 1 188 ? -1.524 27.284 -45.580 1.00 27.92 188 GLN A O 1
ATOM 1383 N N . SER A 1 189 ? 0.319 28.430 -45.865 1.00 24.56 189 SER A N 1
ATOM 1384 C CA . SER A 1 189 ? 1.457 28.928 -46.657 1.00 24.56 189 SER A CA 1
ATOM 1385 C C . SER A 1 189 ? 2.093 30.250 -46.131 1.00 24.56 189 SER A C 1
ATOM 1387 O O . SER A 1 189 ? 1.366 31.225 -45.970 1.00 24.56 189 SER A O 1
ATOM 1389 N N . ARG A 1 190 ? 3.441 30.340 -46.140 1.00 25.62 190 ARG A N 1
ATOM 1390 C CA . ARG A 1 190 ? 4.278 31.511 -46.572 1.00 25.62 190 ARG A CA 1
ATOM 1391 C C . ARG A 1 190 ? 4.285 32.849 -45.739 1.00 25.62 190 ARG A C 1
ATOM 1393 O O . ARG A 1 190 ? 3.555 32.928 -44.765 1.00 25.62 190 ARG A O 1
ATOM 1400 N N . PRO A 1 191 ? 5.209 33.832 -45.985 1.00 42.47 191 PRO A N 1
ATOM 1401 C CA . PRO A 1 191 ? 6.143 34.306 -44.931 1.00 42.47 191 PRO A CA 1
ATOM 1402 C C . PRO A 1 191 ? 6.288 35.855 -44.782 1.00 42.47 191 PRO A C 1
ATOM 1404 O O . PRO A 1 191 ? 5.529 36.582 -45.417 1.00 42.47 191 PRO A O 1
ATOM 1407 N N . LEU A 1 192 ? 7.323 36.311 -44.030 1.00 27.61 192 LEU A N 1
ATOM 1408 C CA . LEU A 1 192 ? 8.085 37.609 -44.016 1.00 27.61 192 LEU A CA 1
ATOM 1409 C C . LEU A 1 192 ? 8.236 38.178 -42.571 1.00 27.61 192 LEU A C 1
ATOM 1411 O O . LEU A 1 192 ? 7.334 37.969 -41.775 1.00 27.61 192 LEU A O 1
ATOM 1415 N N . SER A 1 193 ? 9.239 38.979 -42.154 1.00 27.77 193 SER A N 1
ATOM 1416 C CA . SER A 1 193 ? 10.693 39.073 -42.457 1.00 27.77 193 SER A CA 1
ATOM 1417 C C . SER A 1 193 ? 11.388 40.150 -41.578 1.00 27.77 193 SER A C 1
ATOM 1419 O O . SER A 1 193 ? 10.888 41.269 -41.544 1.00 27.77 193 SER A O 1
ATOM 1421 N N . ALA A 1 194 ? 12.585 39.851 -41.043 1.00 28.36 194 ALA A N 1
ATOM 1422 C CA . ALA A 1 194 ? 13.697 40.757 -40.653 1.00 28.36 194 ALA A CA 1
ATOM 1423 C C . ALA A 1 194 ? 13.519 41.880 -39.587 1.00 28.36 194 ALA A C 1
ATOM 1425 O O . ALA A 1 194 ? 12.623 42.715 -39.666 1.00 28.36 194 ALA A O 1
ATOM 1426 N N . GLY A 1 195 ? 14.508 41.990 -38.681 1.00 25.31 195 GLY A N 1
ATOM 1427 C CA . GLY A 1 195 ? 14.708 43.145 -37.789 1.00 25.31 195 GLY A CA 1
ATOM 1428 C C . GLY A 1 195 ? 15.812 42.950 -36.734 1.00 25.31 195 GLY A C 1
ATOM 1429 O O . GLY A 1 195 ? 15.509 42.581 -35.607 1.00 25.31 195 GLY A O 1
ATOM 1430 N N . ASP A 1 196 ? 17.079 43.217 -37.078 1.00 31.80 196 ASP A N 1
ATOM 1431 C CA . ASP A 1 196 ? 18.223 43.110 -36.149 1.00 31.80 196 ASP A CA 1
ATOM 1432 C C . ASP A 1 196 ? 18.213 44.184 -35.044 1.00 31.80 196 ASP A C 1
ATOM 1434 O O . ASP A 1 196 ? 18.036 45.370 -35.340 1.00 31.80 196 ASP A O 1
ATOM 1438 N N . VAL A 1 197 ? 18.581 43.824 -33.804 1.00 25.23 197 VAL A N 1
ATOM 1439 C CA . VAL A 1 197 ? 19.152 44.777 -32.827 1.00 25.23 197 VAL A CA 1
ATOM 1440 C C . VAL A 1 197 ? 20.288 44.136 -32.021 1.00 25.23 197 VAL A C 1
ATOM 1442 O O . VAL A 1 197 ? 20.068 43.307 -31.148 1.00 25.23 197 VAL A O 1
ATOM 1445 N N . ILE A 1 198 ? 21.517 44.606 -32.248 1.00 36.97 198 ILE A N 1
ATOM 1446 C CA . ILE A 1 198 ? 22.683 44.320 -31.397 1.00 36.97 198 ILE A CA 1
ATOM 1447 C C . ILE A 1 198 ? 22.670 45.261 -30.184 1.00 36.97 198 ILE A C 1
ATOM 1449 O O . ILE A 1 198 ? 22.608 46.481 -30.370 1.00 36.97 198 ILE A O 1
ATOM 1453 N N . ARG A 1 199 ? 22.860 44.745 -28.960 1.00 26.92 199 ARG A N 1
ATOM 1454 C CA . ARG A 1 199 ? 23.308 45.542 -27.796 1.00 26.92 199 ARG A CA 1
ATOM 1455 C C . ARG A 1 199 ? 24.404 44.836 -26.989 1.00 26.92 199 ARG A C 1
ATOM 1457 O O . ARG A 1 199 ? 24.647 43.647 -27.145 1.00 26.92 199 ARG A O 1
ATOM 1464 N N . ARG A 1 200 ? 25.145 45.636 -26.215 1.00 29.06 200 ARG A N 1
ATOM 1465 C CA . ARG A 1 200 ? 26.362 45.290 -25.454 1.00 29.06 200 ARG A CA 1
ATOM 1466 C C . ARG A 1 200 ? 26.143 45.548 -23.946 1.00 29.06 200 ARG A C 1
ATOM 1468 O O . ARG A 1 200 ? 25.181 46.240 -23.620 1.00 29.06 200 ARG A O 1
ATOM 1475 N N . PRO A 1 201 ? 26.987 44.998 -23.049 1.00 37.84 201 PRO A N 1
ATOM 1476 C CA . PRO A 1 201 ? 26.576 44.655 -21.683 1.00 37.84 201 PRO A CA 1
ATOM 1477 C C . PRO A 1 201 ? 26.762 45.768 -20.640 1.00 37.84 201 PRO A C 1
ATOM 1479 O O . PRO A 1 201 ? 27.626 46.633 -20.794 1.00 37.84 201 PRO A O 1
ATOM 1482 N N . GLY A 1 202 ? 26.013 45.664 -19.536 1.00 35.59 202 GLY A N 1
ATOM 1483 C CA . GLY A 1 202 ? 26.213 46.428 -18.299 1.00 35.59 202 GLY A CA 1
ATOM 1484 C C . GLY A 1 202 ? 24.964 46.450 -17.407 1.00 35.59 202 GLY A C 1
ATOM 1485 O O . GLY A 1 202 ? 23.938 46.944 -17.852 1.00 35.59 202 GLY A O 1
ATOM 1486 N N . GLU A 1 203 ? 25.105 45.956 -16.169 1.00 34.34 203 GLU A N 1
ATOM 1487 C CA . GLU A 1 203 ? 24.086 45.815 -15.101 1.00 34.34 203 GLU A CA 1
ATOM 1488 C C . GLU A 1 203 ? 22.904 44.861 -15.385 1.00 34.34 203 GLU A C 1
ATOM 1490 O O . GLU A 1 203 ? 22.139 45.018 -16.333 1.00 34.34 203 GLU A O 1
ATOM 1495 N N . LYS A 1 204 ? 22.774 43.839 -14.522 1.00 45.97 204 LYS A N 1
ATOM 1496 C CA . LYS A 1 204 ? 21.717 42.819 -14.554 1.00 45.97 204 LYS A CA 1
ATOM 1497 C C . LYS A 1 204 ? 20.556 43.255 -13.653 1.00 45.97 204 LYS A C 1
ATOM 1499 O O . LYS A 1 204 ? 20.773 43.551 -12.480 1.00 45.97 204 LYS A O 1
ATOM 1504 N N . THR A 1 205 ? 19.333 43.222 -14.169 1.00 45.41 205 THR A N 1
ATOM 1505 C CA . THR A 1 205 ? 18.097 43.286 -13.374 1.00 45.41 205 THR A CA 1
ATOM 1506 C C . THR A 1 205 ? 17.254 42.067 -13.693 1.00 45.41 205 THR A C 1
ATOM 1508 O O . THR A 1 205 ? 16.916 41.877 -14.861 1.00 45.41 205 THR A O 1
ATOM 1511 N N . LEU A 1 206 ? 16.884 41.299 -12.671 1.00 52.97 206 LEU A N 1
ATOM 1512 C CA . LEU A 1 206 ? 15.883 40.242 -12.795 1.00 52.97 206 LEU A CA 1
ATOM 1513 C C . LEU A 1 206 ? 14.549 40.855 -13.255 1.00 52.97 206 LEU A C 1
ATOM 1515 O O . LEU A 1 206 ? 14.143 41.935 -12.805 1.00 52.97 206 LEU A O 1
ATOM 1519 N N . LYS A 1 207 ? 13.872 40.192 -14.184 1.00 59.38 207 LYS A N 1
ATOM 1520 C CA . LYS A 1 207 ? 12.607 40.616 -14.778 1.00 59.38 207 LYS A CA 1
ATOM 1521 C C . LYS A 1 207 ? 11.480 40.225 -13.827 1.00 59.38 207 LYS A C 1
ATOM 1523 O O . LYS A 1 207 ? 10.945 39.131 -13.934 1.00 59.38 207 LYS A O 1
ATOM 1528 N N . ASN A 1 208 ? 11.085 41.137 -12.932 1.00 56.44 208 ASN A N 1
ATOM 1529 C CA . ASN A 1 208 ? 9.990 40.937 -11.967 1.00 56.44 208 ASN A CA 1
ATOM 1530 C C . ASN A 1 208 ? 8.792 40.156 -12.566 1.00 56.44 208 ASN A C 1
ATOM 1532 O O . ASN A 1 208 ? 7.998 40.701 -13.341 1.00 56.44 208 ASN A O 1
ATOM 1536 N N . ARG A 1 209 ? 8.679 38.875 -12.197 1.00 62.62 209 ARG A N 1
ATOM 1537 C CA . ARG A 1 209 ? 7.574 37.965 -12.524 1.00 62.62 209 ARG A CA 1
ATOM 1538 C C . ARG A 1 209 ? 6.397 38.222 -11.564 1.00 62.62 209 ARG A C 1
ATOM 1540 O O . ARG A 1 209 ? 6.633 38.548 -10.400 1.00 62.62 209 ARG A O 1
ATOM 1547 N N . PRO A 1 210 ? 5.131 38.139 -12.014 1.00 58.47 210 PRO A N 1
ATOM 1548 C CA . PRO A 1 210 ? 3.973 38.249 -11.125 1.00 58.47 210 PRO A CA 1
ATOM 1549 C C . PRO A 1 210 ? 3.879 37.056 -10.160 1.00 58.47 210 PRO A C 1
ATOM 1551 O O . PRO A 1 210 ? 4.091 35.919 -10.574 1.00 58.47 210 PRO A O 1
ATOM 1554 N N . GLU A 1 211 ? 3.488 37.291 -8.904 1.00 51.72 211 GLU A N 1
ATOM 1555 C CA . GLU A 1 211 ? 3.288 36.224 -7.911 1.00 51.72 211 GLU A CA 1
ATOM 1556 C C . GLU A 1 211 ? 2.162 35.250 -8.324 1.00 51.72 211 GLU A C 1
ATOM 1558 O O . GLU A 1 211 ? 0.974 35.578 -8.262 1.00 51.72 211 GLU A O 1
ATOM 1563 N N . ALA A 1 212 ? 2.521 34.017 -8.693 1.00 50.56 212 ALA A N 1
ATOM 1564 C CA . ALA A 1 212 ? 1.578 32.925 -8.939 1.00 50.56 212 ALA A CA 1
ATOM 1565 C C . ALA A 1 212 ? 1.356 32.086 -7.664 1.00 50.56 212 ALA A C 1
ATOM 1567 O O . ALA A 1 212 ? 1.911 31.005 -7.493 1.00 50.56 212 ALA A O 1
ATOM 1568 N N . LEU A 1 213 ? 0.511 32.583 -6.757 1.00 41.62 213 LEU A N 1
ATOM 1569 C CA . LEU A 1 213 ? 0.270 32.021 -5.413 1.00 41.62 213 LEU A CA 1
ATOM 1570 C C . LEU A 1 213 ? -0.533 30.697 -5.353 1.00 41.62 213 LEU A C 1
ATOM 1572 O O . LEU A 1 213 ? -1.150 30.391 -4.332 1.00 41.62 213 LEU A O 1
ATOM 1576 N N . THR A 1 214 ? -0.550 29.883 -6.411 1.00 45.22 214 THR A N 1
ATOM 1577 C CA . THR A 1 214 ? -1.281 28.601 -6.424 1.00 45.22 214 THR A CA 1
ATOM 1578 C C . THR A 1 214 ? -0.409 27.453 -6.912 1.00 45.22 214 THR A C 1
ATOM 1580 O O . THR A 1 214 ? -0.202 27.313 -8.117 1.00 45.22 214 THR A O 1
ATOM 1583 N N . ARG A 1 215 ? 0.014 26.579 -5.983 1.00 44.62 215 ARG A N 1
ATOM 1584 C CA . ARG A 1 215 ? 0.568 25.251 -6.297 1.00 44.62 215 ARG A CA 1
ATOM 1585 C C . ARG A 1 215 ? -0.452 24.480 -7.150 1.00 44.62 215 ARG A C 1
ATOM 1587 O O . ARG A 1 215 ? -1.488 24.056 -6.639 1.00 44.62 215 ARG A O 1
ATOM 1594 N N . LYS A 1 216 ? -0.184 24.335 -8.450 1.00 44.28 216 LYS A N 1
ATOM 1595 C CA . LYS A 1 216 ? -0.937 23.443 -9.347 1.00 44.28 216 LYS A CA 1
ATOM 1596 C C . LYS A 1 216 ? -0.341 22.023 -9.236 1.00 44.28 216 LYS A C 1
ATOM 1598 O O . LYS A 1 216 ? 0.868 21.905 -9.025 1.00 44.28 216 LYS A O 1
ATOM 1603 N N . PRO A 1 217 ? -1.155 20.954 -9.329 1.00 36.72 217 PRO A N 1
ATOM 1604 C CA . PRO A 1 217 ? -0.646 19.585 -9.290 1.00 36.72 217 PRO A CA 1
ATOM 1605 C C . PRO A 1 217 ? 0.287 19.303 -10.478 1.00 36.72 217 PRO A C 1
ATOM 1607 O O . PRO A 1 217 ? 0.106 19.865 -11.557 1.00 36.72 217 PRO A O 1
ATOM 1610 N N . PHE A 1 218 ? 1.263 18.425 -10.240 1.00 34.50 218 PHE A N 1
ATOM 1611 C CA . PHE A 1 218 ? 2.300 17.972 -11.173 1.00 34.50 218 PHE A CA 1
ATOM 1612 C C . PHE A 1 218 ? 1.719 17.415 -12.491 1.00 34.50 218 PHE A C 1
ATOM 1614 O O . PHE A 1 218 ? 0.562 16.978 -12.534 1.00 34.50 218 PHE A O 1
ATOM 1621 N N . VAL A 1 219 ? 2.517 17.423 -13.567 1.00 34.00 219 VAL A N 1
ATOM 1622 C CA . VAL A 1 219 ? 2.069 17.087 -14.928 1.00 34.00 219 VAL A CA 1
ATOM 1623 C C . VAL A 1 219 ? 2.882 15.958 -15.581 1.00 34.00 219 VAL A C 1
ATOM 1625 O O . VAL A 1 219 ? 4.024 16.132 -15.988 1.00 34.00 219 VAL A O 1
ATOM 1628 N N . LYS A 1 220 ? 2.222 14.813 -15.747 1.00 29.98 220 LYS A N 1
ATOM 1629 C CA . LYS A 1 220 ? 2.158 13.958 -16.944 1.00 29.98 220 LYS A CA 1
ATOM 1630 C C . LYS A 1 220 ? 3.418 13.774 -17.804 1.00 29.98 220 LYS A C 1
ATOM 1632 O O . LYS A 1 220 ? 3.429 14.212 -18.944 1.00 29.98 220 LYS A O 1
ATOM 1637 N N . LYS A 1 221 ? 4.401 12.998 -17.305 1.00 33.00 221 LYS A N 1
ATOM 1638 C CA . LYS A 1 221 ? 5.311 12.154 -18.141 1.00 33.00 221 LYS A CA 1
ATOM 1639 C C . LYS A 1 221 ? 4.528 11.031 -18.829 1.00 33.00 221 LYS A C 1
ATOM 1641 O O . LYS A 1 221 ? 3.366 10.878 -18.494 1.00 33.00 221 LYS A O 1
ATOM 1646 N N . ALA A 1 222 ? 5.127 10.164 -19.657 1.00 22.30 222 ALA A N 1
ATOM 1647 C CA . ALA A 1 222 ? 4.356 9.080 -20.284 1.00 22.30 222 ALA A CA 1
ATOM 1648 C C . ALA A 1 222 ? 5.170 7.927 -20.933 1.00 22.30 222 ALA A C 1
ATOM 1650 O O . ALA A 1 222 ? 6.387 8.026 -21.073 1.00 22.30 222 ALA A O 1
ATOM 1651 N N . GLY A 1 223 ? 4.475 6.861 -21.391 1.00 28.19 223 GLY A N 1
ATOM 1652 C CA . GLY A 1 223 ? 4.961 5.807 -22.321 1.00 28.19 223 GLY A CA 1
ATOM 1653 C C . GLY A 1 223 ? 3.843 5.020 -23.068 1.00 28.19 223 GLY A C 1
ATOM 1654 O O . GLY A 1 223 ? 3.055 4.376 -22.383 1.00 28.19 223 GLY A O 1
ATOM 1655 N N . TRP A 1 224 ? 3.762 5.009 -24.425 1.00 28.97 224 TRP A N 1
ATOM 1656 C CA . TRP A 1 224 ? 3.006 3.973 -25.197 1.00 28.97 224 TRP A CA 1
ATOM 1657 C C . TRP A 1 224 ? 3.344 3.786 -26.716 1.00 28.97 224 TRP A C 1
ATOM 1659 O O . TRP A 1 224 ? 3.884 4.687 -27.357 1.00 28.97 224 TRP A O 1
ATOM 1669 N N . TYR A 1 225 ? 2.972 2.631 -27.320 1.00 29.44 225 TYR A N 1
ATOM 1670 C CA . TYR A 1 225 ? 3.093 2.277 -28.765 1.00 29.44 225 TYR A CA 1
ATOM 1671 C C . TYR A 1 225 ? 1.984 1.299 -29.242 1.00 29.44 225 TYR A C 1
ATOM 1673 O O . TYR A 1 225 ? 1.665 0.372 -28.493 1.00 29.44 225 TYR A O 1
ATOM 1681 N N . PRO A 1 226 ? 1.350 1.479 -30.434 1.00 36.62 226 PRO A N 1
ATOM 1682 C CA . PRO A 1 226 ? 1.563 0.591 -31.620 1.00 36.62 226 PRO A CA 1
ATOM 1683 C C . PRO A 1 226 ? 1.240 1.255 -33.000 1.00 36.62 226 PRO A C 1
ATOM 1685 O O . PRO A 1 226 ? 0.600 2.300 -33.050 1.00 36.62 226 PRO A O 1
ATOM 1688 N N . GLU A 1 227 ? 1.496 0.743 -34.220 1.00 30.62 227 GLU A N 1
ATOM 1689 C CA . GLU A 1 227 ? 2.409 -0.233 -34.873 1.00 30.62 227 GLU A CA 1
ATOM 1690 C C . GLU A 1 227 ? 2.499 0.210 -36.361 1.00 30.62 227 GLU A C 1
ATOM 1692 O O . GLU A 1 227 ? 1.499 0.724 -36.879 1.00 30.62 227 GLU A O 1
ATOM 1697 N N . ARG A 1 228 ? 3.606 -0.027 -37.096 1.00 30.20 228 ARG A N 1
ATOM 1698 C CA . ARG A 1 228 ? 3.521 -0.271 -38.561 1.00 30.20 228 ARG A CA 1
ATOM 1699 C C . ARG A 1 228 ? 4.699 -1.034 -39.181 1.00 30.20 228 ARG A C 1
ATOM 1701 O O . ARG A 1 228 ? 5.809 -0.527 -39.312 1.00 30.20 228 ARG A O 1
ATOM 1708 N N . LYS A 1 229 ? 4.407 -2.234 -39.687 1.00 33.56 229 LYS A N 1
ATOM 1709 C CA . LYS A 1 229 ? 5.300 -3.077 -40.506 1.00 33.56 229 LYS A CA 1
ATOM 1710 C C . LYS A 1 229 ? 5.462 -2.573 -41.955 1.00 33.56 229 LYS A C 1
ATOM 1712 O O . LYS A 1 229 ? 4.585 -2.841 -42.782 1.00 33.56 229 LYS A O 1
ATOM 1717 N N . LYS A 1 230 ? 6.606 -1.959 -42.295 1.00 30.70 230 LYS A N 1
ATOM 1718 C CA . LYS A 1 230 ? 7.332 -2.085 -43.590 1.00 30.70 230 LYS A CA 1
ATOM 1719 C C . LYS A 1 230 ? 8.626 -1.258 -43.585 1.00 30.70 230 LYS A C 1
ATOM 1721 O O . LYS A 1 230 ? 8.734 -0.301 -42.837 1.00 30.70 230 LYS A O 1
ATOM 1726 N N . ASP A 1 231 ? 9.567 -1.662 -44.437 1.00 36.69 231 ASP A N 1
ATOM 1727 C CA . ASP A 1 231 ? 10.821 -0.969 -44.772 1.00 36.69 231 ASP A CA 1
ATOM 1728 C C . ASP A 1 231 ? 11.899 -0.904 -43.663 1.00 36.69 231 ASP A C 1
ATOM 1730 O O . ASP A 1 231 ? 12.117 0.120 -43.023 1.00 36.69 231 ASP A O 1
ATOM 1734 N N . ARG A 1 232 ? 12.677 -1.991 -43.505 1.00 40.47 232 ARG A N 1
ATOM 1735 C CA . ARG A 1 232 ? 14.011 -1.953 -42.867 1.00 40.47 232 ARG A CA 1
ATOM 1736 C C . ARG A 1 232 ? 15.073 -2.590 -43.773 1.00 40.47 232 ARG A C 1
ATOM 1738 O O . ARG A 1 232 ? 14.883 -3.701 -44.265 1.00 40.47 232 ARG A O 1
ATOM 1745 N N . LYS A 1 233 ? 16.193 -1.885 -43.986 1.00 38.25 233 LYS A N 1
ATOM 1746 C CA . LYS A 1 233 ? 17.444 -2.456 -44.524 1.00 38.25 233 LYS A CA 1
ATOM 1747 C C . LYS A 1 233 ? 18.130 -3.316 -43.455 1.00 38.25 233 LYS A C 1
ATOM 1749 O O . LYS A 1 233 ? 17.863 -3.152 -42.267 1.00 38.25 233 LYS A O 1
ATOM 1754 N N . MET A 1 234 ? 19.023 -4.214 -43.871 1.00 39.16 234 MET A N 1
ATOM 1755 C CA . MET A 1 234 ? 19.813 -5.018 -42.933 1.00 39.16 234 MET A CA 1
ATOM 1756 C C . MET A 1 234 ? 20.860 -4.166 -42.202 1.00 39.16 234 MET A C 1
ATOM 1758 O O . MET A 1 234 ? 21.573 -3.368 -42.807 1.00 39.16 234 MET A O 1
ATOM 1762 N N . LEU A 1 235 ? 20.954 -4.375 -40.886 1.00 36.06 235 LEU A N 1
ATOM 1763 C CA . LEU A 1 235 ? 21.781 -3.603 -39.948 1.00 36.06 235 LEU A CA 1
ATOM 1764 C C . LEU A 1 235 ? 23.294 -3.674 -40.254 1.00 36.06 235 LEU A C 1
ATOM 1766 O O . LEU A 1 235 ? 24.047 -2.779 -39.879 1.00 36.06 235 LEU A O 1
ATOM 1770 N N . SER A 1 236 ? 23.731 -4.713 -40.976 1.00 37.94 236 SER A N 1
ATOM 1771 C CA . SER A 1 236 ? 25.119 -4.940 -41.407 1.00 37.94 236 SER A CA 1
ATOM 1772 C C . SER A 1 236 ? 25.706 -3.826 -42.274 1.00 37.94 236 SER A C 1
ATOM 1774 O O . SER A 1 236 ? 26.925 -3.691 -42.342 1.00 37.94 236 SER A O 1
ATOM 1776 N N . ASP A 1 237 ? 24.859 -3.039 -42.939 1.00 39.56 237 ASP A N 1
ATOM 1777 C CA . ASP A 1 237 ? 25.293 -2.043 -43.923 1.00 39.56 237 ASP A CA 1
ATOM 1778 C C . ASP A 1 237 ? 25.570 -0.660 -43.293 1.00 39.56 237 ASP A C 1
ATOM 1780 O O . ASP A 1 237 ? 26.062 0.239 -43.977 1.00 39.56 237 ASP A O 1
ATOM 1784 N N . LEU A 1 238 ? 25.256 -0.477 -42.001 1.00 40.22 238 LEU A N 1
ATOM 1785 C CA . LEU A 1 238 ? 25.280 0.819 -41.299 1.00 40.22 238 LEU A CA 1
ATOM 1786 C C . LEU A 1 238 ? 26.536 1.064 -40.440 1.00 40.22 238 LEU A C 1
ATOM 1788 O O . LEU A 1 238 ? 26.779 2.199 -40.024 1.00 40.22 238 LEU A O 1
ATOM 1792 N N . LEU A 1 239 ? 27.341 0.027 -40.183 1.00 35.56 239 LEU A N 1
ATOM 1793 C CA . LEU A 1 239 ? 28.502 0.067 -39.285 1.00 35.56 239 LEU A CA 1
ATOM 1794 C C . LEU A 1 239 ? 29.787 -0.337 -40.010 1.00 35.56 239 LEU A C 1
ATOM 1796 O O . LEU A 1 239 ? 29.891 -1.443 -40.543 1.00 35.56 239 LEU A O 1
ATOM 1800 N N . LYS A 1 240 ? 30.803 0.533 -39.979 1.00 37.00 240 LYS A N 1
ATOM 1801 C CA . LYS A 1 240 ? 32.114 0.254 -40.579 1.00 37.00 240 LYS A CA 1
ATOM 1802 C C . LYS A 1 240 ? 33.241 0.517 -39.582 1.00 37.00 240 LYS A C 1
ATOM 1804 O O . LYS A 1 240 ? 33.474 1.642 -39.155 1.00 37.00 240 LYS A O 1
ATOM 1809 N N . ILE A 1 241 ? 33.961 -0.536 -39.203 1.00 33.22 241 ILE A N 1
ATOM 1810 C CA . ILE A 1 241 ? 35.083 -0.439 -38.260 1.00 33.22 241 ILE A CA 1
ATOM 1811 C C . ILE A 1 241 ? 36.345 -0.015 -39.020 1.00 33.22 241 ILE A C 1
ATOM 1813 O O . ILE A 1 241 ? 36.725 -0.655 -40.002 1.00 33.22 241 ILE A O 1
ATOM 1817 N N . THR A 1 242 ? 37.016 1.044 -38.558 1.00 36.16 242 THR A N 1
ATOM 1818 C CA . THR A 1 242 ? 38.266 1.546 -39.153 1.00 36.16 242 THR A CA 1
ATOM 1819 C C . THR A 1 242 ? 39.379 1.690 -38.104 1.00 36.16 242 THR A C 1
ATOM 1821 O O . THR A 1 242 ? 39.093 1.800 -36.911 1.00 36.16 242 THR A O 1
ATOM 1824 N N . PRO A 1 243 ? 40.663 1.787 -38.509 1.00 26.11 243 PRO A N 1
ATOM 1825 C CA . PRO A 1 243 ? 41.778 2.029 -37.584 1.00 26.11 243 PRO A CA 1
ATOM 1826 C C . PRO A 1 243 ? 41.760 3.387 -36.854 1.00 26.11 243 PRO A C 1
ATOM 1828 O O . PRO A 1 243 ? 42.679 3.666 -36.088 1.00 26.11 243 PRO A O 1
ATOM 1831 N N . ARG A 1 244 ? 40.771 4.255 -37.116 1.00 28.17 244 ARG A N 1
ATOM 1832 C CA . ARG A 1 244 ? 40.572 5.546 -36.429 1.00 28.17 244 ARG A CA 1
ATOM 1833 C C . ARG A 1 244 ? 39.315 5.589 -35.551 1.00 28.17 244 ARG A C 1
ATOM 1835 O O . ARG A 1 244 ? 39.078 6.612 -34.921 1.00 28.17 244 ARG A O 1
ATOM 1842 N N . GLY A 1 245 ? 38.537 4.507 -35.505 1.00 32.38 245 GLY A N 1
ATOM 1843 C CA . GLY A 1 245 ? 37.260 4.436 -34.796 1.00 32.38 245 GLY A CA 1
ATOM 1844 C C . GLY A 1 245 ? 36.150 3.814 -35.645 1.00 32.38 245 GLY A C 1
ATOM 1845 O O . GLY A 1 245 ? 36.377 3.352 -36.769 1.00 32.38 245 GLY A O 1
ATOM 1846 N N . ILE A 1 246 ? 34.944 3.797 -35.083 1.00 36.28 246 ILE A N 1
ATOM 1847 C CA . ILE A 1 246 ? 33.727 3.320 -35.744 1.00 36.28 246 ILE A CA 1
ATOM 1848 C C . ILE A 1 246 ? 33.185 4.447 -36.634 1.00 36.28 246 ILE A C 1
ATOM 1850 O O . ILE A 1 246 ? 32.882 5.529 -36.139 1.00 36.28 246 ILE A O 1
ATOM 1854 N N . GLU A 1 247 ? 33.046 4.198 -37.936 1.00 38.28 247 GLU A N 1
ATOM 1855 C CA . GLU A 1 247 ? 32.268 5.055 -38.835 1.00 38.28 247 GLU A CA 1
ATOM 1856 C C . GLU A 1 247 ? 30.806 4.583 -38.831 1.00 38.28 247 GLU A C 1
ATOM 1858 O O . GLU A 1 247 ? 30.504 3.447 -39.215 1.00 38.28 247 GLU A O 1
ATOM 1863 N N . ILE A 1 248 ? 29.901 5.466 -38.402 1.00 42.09 248 ILE A N 1
ATOM 1864 C CA . ILE A 1 248 ? 28.449 5.275 -38.487 1.00 42.09 248 ILE A CA 1
ATOM 1865 C C . ILE A 1 248 ? 27.978 5.898 -39.804 1.00 42.09 248 ILE A C 1
ATOM 1867 O O . ILE A 1 248 ? 28.090 7.107 -39.996 1.00 42.09 248 ILE A O 1
ATOM 1871 N N . LEU A 1 249 ? 27.445 5.083 -40.716 1.00 40.84 249 LEU A N 1
ATOM 1872 C CA . LEU A 1 249 ? 26.963 5.521 -42.036 1.00 40.84 249 LEU A CA 1
ATOM 1873 C C . LEU A 1 249 ? 25.435 5.726 -42.047 1.00 40.84 249 LEU A C 1
ATOM 1875 O O . LEU A 1 249 ? 24.750 5.357 -43.000 1.00 40.84 249 LEU A O 1
ATOM 1879 N N . ALA A 1 250 ? 24.903 6.302 -40.965 1.00 42.41 250 ALA A N 1
ATOM 1880 C CA . ALA A 1 250 ? 23.485 6.609 -40.795 1.00 42.41 250 ALA A CA 1
ATOM 1881 C C . ALA A 1 250 ? 23.073 7.844 -41.615 1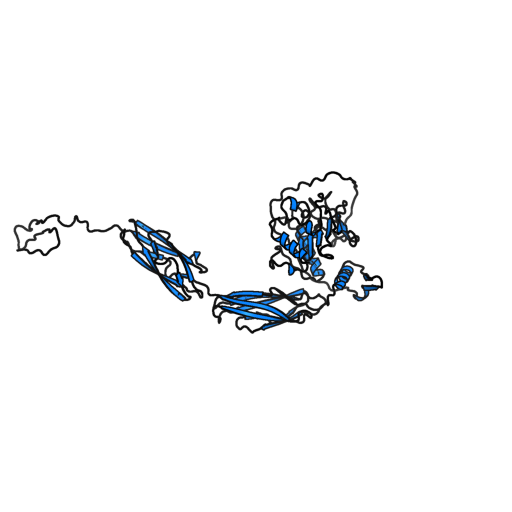.00 42.41 250 ALA A C 1
ATOM 1883 O O . ALA A 1 250 ? 23.727 8.885 -41.549 1.00 42.41 250 ALA A O 1
ATOM 1884 N N . GLY A 1 251 ? 21.970 7.746 -42.363 1.00 36.62 251 GLY A N 1
ATOM 1885 C CA . GLY A 1 251 ? 21.404 8.856 -43.140 1.00 36.62 251 GLY A CA 1
ATOM 1886 C C . GLY A 1 251 ? 20.224 9.553 -42.459 1.00 36.62 251 GLY A C 1
ATOM 1887 O O . GLY A 1 251 ? 19.735 10.561 -42.968 1.00 36.62 251 GLY A O 1
ATOM 1888 N N . THR A 1 252 ? 19.738 9.017 -41.335 1.00 40.78 252 THR A N 1
ATOM 1889 C CA . THR A 1 252 ? 18.518 9.467 -40.648 1.00 40.78 252 THR A CA 1
ATOM 1890 C C . THR A 1 252 ? 18.650 9.423 -39.119 1.00 40.78 252 THR A C 1
ATOM 1892 O O . THR A 1 252 ? 19.452 8.670 -38.566 1.00 40.78 252 THR A O 1
ATOM 1895 N N . LYS A 1 253 ? 17.810 10.205 -38.417 1.00 37.59 253 LYS A N 1
ATOM 1896 C CA . LYS A 1 253 ? 17.755 10.294 -36.940 1.00 37.59 253 LYS A CA 1
ATOM 1897 C C . LYS A 1 253 ? 17.572 8.923 -36.264 1.00 37.59 253 LYS A C 1
ATOM 1899 O O . LYS A 1 253 ? 18.196 8.664 -35.241 1.00 37.59 253 LYS A O 1
ATOM 1904 N N . ALA A 1 254 ? 16.769 8.037 -36.860 1.00 39.81 254 ALA A N 1
ATOM 1905 C CA . ALA A 1 254 ? 16.516 6.690 -36.343 1.00 39.81 254 ALA A CA 1
ATOM 1906 C C . ALA A 1 254 ? 17.720 5.742 -36.514 1.00 39.81 254 ALA A C 1
ATOM 1908 O O . ALA A 1 254 ? 18.038 4.981 -35.605 1.00 39.81 254 ALA A O 1
ATOM 1909 N N . GLU A 1 255 ? 18.426 5.808 -37.648 1.00 39.66 255 GLU A N 1
ATOM 1910 C CA . GLU A 1 255 ? 19.639 5.006 -37.882 1.00 39.66 255 GLU A CA 1
ATOM 1911 C C . GLU A 1 255 ? 20.794 5.440 -36.965 1.00 39.66 255 GLU A C 1
ATOM 1913 O O . GLU A 1 255 ? 21.564 4.597 -36.506 1.00 39.66 255 GLU A O 1
ATOM 1918 N N . LEU A 1 256 ? 20.892 6.741 -36.659 1.00 39.84 256 LEU A N 1
ATOM 1919 C CA . LEU A 1 256 ? 21.873 7.275 -35.712 1.00 39.84 256 LEU A CA 1
ATOM 1920 C C . LEU A 1 256 ? 21.596 6.781 -34.281 1.00 39.84 256 LEU A C 1
ATOM 1922 O O . LEU A 1 256 ? 22.519 6.343 -33.598 1.00 39.84 256 LEU A O 1
ATOM 1926 N N . MET A 1 257 ? 20.326 6.793 -33.856 1.00 44.56 257 MET A N 1
ATOM 1927 C CA . MET A 1 257 ? 19.912 6.315 -32.531 1.00 44.56 257 MET A CA 1
ATOM 1928 C C . MET A 1 257 ? 20.146 4.804 -32.370 1.00 44.56 257 MET A C 1
ATOM 1930 O O . MET A 1 257 ? 20.739 4.369 -31.386 1.00 44.56 257 MET A O 1
ATOM 1934 N N . ALA A 1 258 ? 19.787 4.001 -33.378 1.00 39.62 258 ALA A N 1
ATOM 1935 C CA . ALA A 1 258 ? 20.021 2.555 -33.366 1.00 39.62 258 ALA A CA 1
ATOM 1936 C C . ALA A 1 258 ? 21.519 2.188 -33.288 1.00 39.62 258 ALA A C 1
ATOM 1938 O O . ALA A 1 258 ? 21.888 1.230 -32.608 1.00 39.62 258 ALA A O 1
ATOM 1939 N N . ALA A 1 259 ? 22.395 2.958 -33.944 1.00 38.69 259 ALA A N 1
ATOM 1940 C CA . ALA A 1 259 ? 23.844 2.765 -33.852 1.00 38.69 259 ALA A CA 1
ATOM 1941 C C . ALA A 1 259 ? 24.419 3.159 -32.476 1.00 38.69 259 ALA A C 1
ATOM 1943 O O . ALA A 1 259 ? 25.411 2.573 -32.044 1.00 38.69 259 ALA A O 1
ATOM 1944 N N . TYR A 1 260 ? 23.791 4.113 -31.781 1.00 37.81 260 TYR A N 1
ATOM 1945 C CA . TYR A 1 260 ? 24.157 4.514 -30.419 1.00 37.81 260 TYR A CA 1
ATOM 1946 C C . TYR A 1 260 ? 23.778 3.429 -29.395 1.00 37.81 260 TYR A C 1
ATOM 1948 O O . TYR A 1 260 ? 24.597 3.054 -28.558 1.00 37.81 260 TYR A O 1
ATOM 1956 N N . LEU A 1 261 ? 22.580 2.846 -29.528 1.00 41.38 261 LEU A N 1
ATOM 1957 C CA . LEU A 1 261 ? 22.098 1.743 -28.684 1.00 41.38 261 LEU A CA 1
ATOM 1958 C C . LEU A 1 261 ? 22.901 0.445 -28.892 1.00 41.38 261 LEU A C 1
ATOM 1960 O O . LEU A 1 261 ? 23.205 -0.257 -27.931 1.00 41.38 261 LEU A O 1
ATOM 1964 N N . ALA A 1 262 ? 23.344 0.154 -30.121 1.00 38.16 262 ALA A N 1
ATOM 1965 C CA . ALA A 1 262 ? 24.224 -0.988 -30.402 1.00 38.16 262 ALA A CA 1
ATOM 1966 C C . ALA A 1 262 ? 25.600 -0.899 -29.702 1.00 38.16 262 ALA A C 1
ATOM 1968 O O . ALA A 1 262 ? 26.284 -1.912 -29.551 1.00 38.16 262 ALA A O 1
ATOM 1969 N N . LEU A 1 263 ? 26.004 0.295 -29.251 1.00 34.38 263 LEU A N 1
ATOM 1970 C CA . LEU A 1 263 ? 27.224 0.512 -28.470 1.00 34.38 263 LEU A CA 1
ATOM 1971 C C . LEU A 1 263 ? 27.063 0.130 -26.982 1.00 34.38 263 LEU A C 1
ATOM 1973 O O . LEU A 1 263 ? 28.068 -0.007 -26.287 1.00 34.38 263 LEU A O 1
ATOM 1977 N N . LEU A 1 264 ? 25.826 -0.065 -26.502 1.00 42.59 264 LEU A N 1
ATOM 1978 C CA . LEU A 1 264 ? 25.487 -0.369 -25.101 1.00 42.59 264 LEU A CA 1
ATOM 1979 C C . LEU A 1 264 ? 25.573 -1.865 -24.740 1.00 42.59 264 LEU A C 1
ATOM 1981 O O . LEU A 1 264 ? 25.286 -2.238 -23.608 1.00 42.59 264 LEU A O 1
ATOM 1985 N N . GLY A 1 265 ? 25.969 -2.737 -25.674 1.00 39.72 265 GLY A N 1
ATOM 1986 C CA . GLY A 1 265 ? 26.241 -4.153 -25.380 1.00 39.72 265 GLY A CA 1
ATOM 1987 C C . GLY A 1 265 ? 25.013 -5.040 -25.128 1.00 39.72 265 GLY A C 1
ATOM 1988 O O . GLY A 1 265 ? 25.176 -6.165 -24.660 1.00 39.72 265 GLY A O 1
ATOM 1989 N N . TYR A 1 266 ? 23.805 -4.574 -25.454 1.00 41.19 266 TYR A N 1
ATOM 1990 C CA . TYR A 1 266 ? 22.563 -5.328 -25.268 1.00 41.19 266 TYR A CA 1
ATOM 1991 C C . TYR A 1 266 ? 22.498 -6.582 -26.164 1.00 41.19 266 TYR A C 1
ATOM 1993 O O . TYR A 1 266 ? 22.362 -6.492 -27.387 1.00 41.19 266 TYR A O 1
ATOM 2001 N N . SER A 1 267 ? 22.540 -7.772 -25.560 1.00 39.78 267 SER A N 1
ATOM 2002 C CA . SER A 1 267 ? 22.102 -9.007 -26.217 1.00 39.78 267 SER A CA 1
ATOM 2003 C C . SER A 1 267 ? 20.573 -9.048 -26.211 1.00 39.78 267 SER A C 1
ATOM 2005 O O . SER A 1 267 ? 19.977 -9.208 -25.150 1.00 39.78 267 SER A O 1
ATOM 2007 N N . GLY A 1 268 ? 19.937 -8.884 -27.375 1.00 52.00 268 GLY A N 1
ATOM 2008 C CA . GLY A 1 268 ? 18.475 -8.804 -27.503 1.00 52.00 268 GLY A CA 1
ATOM 2009 C C . GLY A 1 268 ? 17.749 -10.132 -27.268 1.00 52.00 268 GLY A C 1
ATOM 2010 O O . GLY A 1 268 ? 17.261 -10.724 -28.224 1.00 52.00 268 GLY A O 1
ATOM 2011 N N . GLY A 1 269 ? 17.696 -10.591 -26.018 1.00 62.84 269 GLY A N 1
ATOM 2012 C CA . GLY A 1 269 ? 16.843 -11.682 -25.536 1.00 62.84 269 GLY A CA 1
ATOM 2013 C C . GLY A 1 269 ? 15.714 -11.175 -24.620 1.00 62.84 269 GLY A C 1
ATOM 2014 O O . GLY A 1 269 ? 15.622 -9.963 -24.395 1.00 62.84 269 GLY A O 1
ATOM 2015 N N . PRO A 1 270 ? 14.862 -12.078 -24.103 1.00 75.88 270 PRO A N 1
ATOM 2016 C CA . PRO A 1 270 ? 13.871 -11.750 -23.077 1.00 75.88 270 PRO A CA 1
ATOM 2017 C C . PRO A 1 270 ? 14.554 -11.326 -21.773 1.00 75.88 270 PRO A C 1
ATOM 2019 O O . PRO A 1 270 ? 15.657 -11.786 -21.473 1.00 75.88 270 PRO A O 1
ATOM 2022 N N . GLN A 1 271 ? 13.888 -10.473 -20.996 1.00 73.12 271 GLN A N 1
ATOM 2023 C CA . GLN A 1 271 ? 14.348 -10.039 -19.674 1.00 73.12 271 GLN A CA 1
ATOM 2024 C C . GLN A 1 271 ? 13.175 -9.994 -18.700 1.00 73.12 271 GLN A C 1
ATOM 2026 O O . GLN A 1 271 ? 12.129 -9.438 -19.032 1.00 73.12 271 GLN A O 1
ATOM 2031 N N . LEU A 1 272 ? 13.346 -10.576 -17.516 1.00 78.50 272 LEU A N 1
ATOM 2032 C CA . LEU A 1 272 ? 12.319 -10.671 -16.484 1.00 78.50 272 LEU A CA 1
ATOM 2033 C C . LEU A 1 272 ? 12.406 -9.487 -15.517 1.00 78.50 272 LEU A C 1
ATOM 2035 O O . LEU A 1 272 ? 13.424 -9.291 -14.855 1.00 78.50 272 LEU A O 1
ATOM 2039 N N . PHE A 1 273 ? 11.297 -8.768 -15.353 1.00 75.88 273 PHE A N 1
ATOM 2040 C CA . PHE A 1 273 ? 11.106 -7.799 -14.277 1.00 75.88 273 PHE A CA 1
ATOM 2041 C C . PHE A 1 273 ? 9.849 -8.136 -13.463 1.00 75.88 273 PHE A C 1
ATOM 2043 O O . PHE A 1 273 ? 8.847 -8.598 -14.013 1.00 75.88 273 PHE A O 1
ATOM 2050 N N . LEU A 1 274 ? 9.912 -7.915 -12.147 1.00 71.12 274 LEU A N 1
ATOM 2051 C CA . LEU A 1 274 ? 8.860 -8.221 -11.175 1.00 71.12 274 LEU A CA 1
ATOM 2052 C C . LEU A 1 274 ? 8.618 -7.001 -10.285 1.00 71.12 274 LEU A C 1
ATOM 2054 O O . LEU A 1 274 ? 9.577 -6.429 -9.768 1.00 71.12 274 LEU A O 1
ATOM 2058 N N . SER A 1 275 ? 7.356 -6.629 -10.062 1.00 72.38 275 SER A N 1
ATOM 2059 C CA . SER A 1 275 ? 7.005 -5.569 -9.109 1.00 72.38 275 SER A CA 1
ATOM 2060 C C . SER A 1 275 ? 5.645 -5.804 -8.433 1.00 72.38 275 SER A C 1
ATOM 2062 O O . SER A 1 275 ? 4.651 -5.986 -9.140 1.00 72.38 275 SER A O 1
ATOM 2064 N N . PRO A 1 276 ? 5.557 -5.775 -7.088 1.00 75.50 276 PRO A N 1
ATOM 2065 C CA . PRO A 1 276 ? 6.669 -5.730 -6.133 1.00 75.50 276 PRO A CA 1
ATOM 2066 C C . PRO A 1 276 ? 7.396 -7.086 -6.016 1.00 75.50 276 PRO A C 1
ATOM 2068 O O . PRO A 1 276 ? 6.852 -8.133 -6.359 1.00 75.50 276 PRO A O 1
ATOM 2071 N N . THR A 1 277 ? 8.621 -7.082 -5.482 1.00 78.62 277 THR A N 1
ATOM 2072 C CA . THR A 1 277 ? 9.378 -8.304 -5.122 1.00 78.62 277 THR A CA 1
ATOM 2073 C C . THR A 1 277 ? 9.148 -8.761 -3.674 1.00 78.62 277 THR A C 1
ATOM 2075 O O . THR A 1 277 ? 9.699 -9.773 -3.242 1.00 78.62 277 THR A O 1
ATOM 2078 N N . GLU A 1 278 ? 8.302 -8.051 -2.929 1.00 85.19 278 GLU A N 1
ATOM 2079 C CA . GLU A 1 278 ? 7.840 -8.405 -1.588 1.00 85.19 278 GLU A CA 1
ATOM 2080 C C . GLU A 1 278 ? 6.333 -8.139 -1.477 1.00 85.19 278 GLU A C 1
ATOM 2082 O O . GLU A 1 278 ? 5.841 -7.102 -1.927 1.00 85.19 278 GLU A O 1
ATOM 2087 N N . VAL A 1 279 ? 5.596 -9.075 -0.881 1.00 85.94 279 VAL A N 1
ATOM 2088 C CA . VAL A 1 279 ? 4.161 -8.957 -0.612 1.00 85.94 279 VAL A CA 1
ATOM 2089 C C . VAL A 1 279 ? 3.908 -9.293 0.852 1.00 85.94 279 VAL A C 1
ATOM 2091 O O . VAL A 1 279 ? 4.012 -10.449 1.259 1.00 85.94 279 VAL A O 1
ATOM 2094 N N . LEU A 1 280 ? 3.555 -8.270 1.628 1.00 89.06 280 LEU A N 1
ATOM 2095 C CA . LEU A 1 280 ? 3.141 -8.388 3.024 1.00 89.06 280 LEU A CA 1
ATOM 2096 C C . LEU A 1 280 ? 1.620 -8.224 3.098 1.00 89.06 280 LEU A C 1
ATOM 2098 O O . LEU A 1 280 ? 1.086 -7.232 2.596 1.00 89.06 280 LEU A O 1
ATOM 2102 N N . GLU A 1 281 ? 0.926 -9.170 3.723 1.00 94.94 281 GLU A N 1
ATOM 2103 C CA . GLU A 1 281 ? -0.532 -9.146 3.852 1.00 94.94 281 GLU A CA 1
ATOM 2104 C C . GLU A 1 281 ? -0.992 -9.520 5.266 1.00 94.94 281 GLU A C 1
ATOM 2106 O O . GLU A 1 281 ? -0.463 -10.450 5.872 1.00 94.94 281 GLU A O 1
ATOM 2111 N N . THR A 1 282 ? -2.018 -8.830 5.779 1.00 93.62 282 THR A N 1
ATOM 2112 C CA . THR A 1 282 ? -2.647 -9.151 7.071 1.00 93.62 282 THR A CA 1
ATOM 2113 C C . THR A 1 282 ? -4.106 -9.554 6.877 1.00 93.62 282 THR A C 1
ATOM 2115 O O . THR A 1 282 ? -4.914 -8.741 6.427 1.00 93.62 282 THR A O 1
ATOM 2118 N N . VAL A 1 283 ? -4.470 -10.786 7.255 1.00 94.19 283 VAL A N 1
ATOM 2119 C CA . VAL A 1 283 ? -5.827 -11.340 7.064 1.00 94.19 283 VAL A CA 1
ATOM 2120 C C . VAL A 1 283 ? -6.388 -11.887 8.383 1.00 94.19 283 VAL A C 1
ATOM 2122 O O . VAL A 1 283 ? -5.687 -12.602 9.096 1.00 94.19 283 VAL A O 1
ATOM 2125 N N . PRO A 1 284 ? -7.658 -11.615 8.735 1.00 91.81 284 PRO A N 1
ATOM 2126 C CA . PRO A 1 284 ? -8.276 -12.220 9.913 1.00 91.81 284 PRO A CA 1
ATOM 2127 C C . PRO A 1 284 ? -8.450 -13.744 9.788 1.00 91.81 284 PRO A C 1
ATOM 2129 O O . PRO A 1 284 ? -8.758 -14.226 8.697 1.00 91.81 284 PRO A O 1
ATOM 2132 N N . PRO A 1 285 ? -8.367 -14.514 10.894 1.00 92.06 285 PRO A N 1
ATOM 2133 C CA . PRO A 1 285 ? -8.742 -15.928 10.899 1.00 92.06 285 PRO A CA 1
ATOM 2134 C C . PRO A 1 285 ? -10.131 -16.145 10.282 1.00 92.06 285 PRO A C 1
ATOM 2136 O O . PRO A 1 285 ? -11.089 -15.475 10.677 1.00 92.06 285 PRO A O 1
ATOM 2139 N N . GLY A 1 286 ? -10.253 -17.084 9.340 1.00 89.38 286 GLY A N 1
ATOM 2140 C CA . GLY A 1 286 ? -11.521 -17.353 8.649 1.00 89.38 286 GLY A CA 1
ATOM 2141 C C . GLY A 1 286 ? -11.808 -16.489 7.413 1.00 89.38 286 GLY A C 1
ATOM 2142 O O . GLY A 1 286 ? -12.853 -16.687 6.795 1.00 89.38 286 GLY A O 1
ATOM 2143 N N . ALA A 1 287 ? -10.937 -15.538 7.063 1.00 92.12 287 ALA A N 1
ATOM 2144 C CA . ALA A 1 287 ? -11.100 -14.655 5.907 1.00 92.12 287 ALA A CA 1
ATOM 2145 C C . ALA A 1 287 ? -10.077 -14.946 4.793 1.00 92.12 287 ALA A C 1
ATOM 2147 O O . ALA A 1 287 ? -9.138 -15.722 4.966 1.00 92.12 287 ALA A O 1
ATOM 2148 N N . SER A 1 288 ? -10.259 -14.287 3.649 1.00 94.38 288 SER A N 1
ATOM 2149 C CA . SER A 1 288 ? -9.378 -14.386 2.484 1.00 94.38 288 SER A CA 1
ATOM 2150 C C . SER A 1 288 ? -9.110 -12.990 1.911 1.00 94.38 288 SER A C 1
ATOM 2152 O O . SER A 1 288 ? -9.936 -12.088 2.078 1.00 94.38 288 SER A O 1
ATOM 2154 N N . SER A 1 289 ? -7.978 -12.810 1.231 1.00 95.31 289 SER A N 1
ATOM 2155 C CA . SER A 1 289 ? -7.578 -11.546 0.590 1.00 95.31 289 SER A CA 1
ATOM 2156 C C . SER A 1 289 ? -6.850 -11.798 -0.734 1.00 95.31 289 SER A C 1
ATOM 2158 O O . SER A 1 289 ? -6.528 -12.940 -1.061 1.00 95.31 289 SER A O 1
ATOM 2160 N N . THR A 1 290 ? -6.588 -10.747 -1.512 1.00 93.44 290 THR A N 1
ATOM 2161 C CA . THR A 1 290 ? -5.893 -10.836 -2.806 1.00 93.44 290 THR A CA 1
ATOM 2162 C C . THR A 1 290 ? -4.899 -9.697 -3.007 1.00 93.44 290 THR A C 1
ATOM 2164 O O . THR A 1 290 ? -5.234 -8.536 -2.762 1.00 93.44 290 THR A O 1
ATOM 2167 N N . ARG A 1 291 ? -3.721 -10.009 -3.554 1.00 89.69 291 ARG A N 1
ATOM 2168 C CA . ARG A 1 291 ? -2.727 -9.040 -4.047 1.00 89.69 291 ARG A CA 1
ATOM 2169 C C . ARG A 1 291 ? -2.332 -9.351 -5.488 1.00 89.69 291 ARG A C 1
ATOM 2171 O O . ARG A 1 291 ? -2.615 -10.433 -5.995 1.00 89.69 291 ARG A O 1
ATOM 2178 N N . SER A 1 292 ? -1.678 -8.395 -6.135 1.00 82.81 292 SER A N 1
ATOM 2179 C CA . SER A 1 292 ? -1.156 -8.511 -7.495 1.00 82.81 292 SER A CA 1
ATOM 2180 C C . SER A 1 292 ? 0.351 -8.271 -7.512 1.00 82.81 292 SER A C 1
ATOM 2182 O O . SER A 1 292 ? 0.817 -7.314 -6.894 1.00 82.81 292 SER A O 1
ATOM 2184 N N . VAL A 1 293 ? 1.090 -9.096 -8.252 1.00 80.38 293 VAL A N 1
ATOM 2185 C CA . VAL A 1 293 ? 2.480 -8.826 -8.648 1.00 80.38 293 VAL A CA 1
ATOM 2186 C C . VAL A 1 293 ? 2.534 -8.758 -10.166 1.00 80.38 293 VAL A C 1
ATOM 2188 O O . VAL A 1 293 ? 2.175 -9.722 -10.839 1.00 80.38 293 VAL A O 1
ATOM 2191 N N . THR A 1 294 ? 2.987 -7.637 -10.713 1.00 75.94 294 THR A N 1
ATOM 2192 C CA . THR A 1 294 ? 3.131 -7.459 -12.155 1.00 75.94 294 THR A CA 1
ATOM 2193 C C . THR A 1 294 ? 4.455 -8.057 -12.624 1.00 75.94 294 THR A C 1
ATOM 2195 O O . THR A 1 294 ? 5.529 -7.706 -12.129 1.00 75.94 294 THR A O 1
ATOM 2198 N N . VAL A 1 295 ? 4.374 -8.947 -13.610 1.00 77.31 295 VAL A N 1
ATOM 2199 C CA . VAL A 1 295 ? 5.500 -9.509 -14.362 1.00 77.31 295 VAL A CA 1
ATOM 2200 C C . VAL A 1 295 ? 5.612 -8.748 -15.675 1.00 77.31 295 VAL A C 1
ATOM 2202 O O . VAL A 1 295 ? 4.604 -8.545 -16.351 1.00 77.31 295 VAL A O 1
ATOM 2205 N N . VAL A 1 296 ? 6.818 -8.338 -16.061 1.00 74.62 296 VAL A N 1
ATOM 2206 C CA . VAL A 1 296 ? 7.074 -7.595 -17.304 1.00 74.62 296 VAL A CA 1
ATOM 2207 C C . VAL A 1 296 ? 8.220 -8.247 -18.071 1.00 74.62 296 VAL A C 1
ATOM 2209 O O . VAL A 1 296 ? 9.238 -8.602 -17.477 1.00 74.62 296 VAL A O 1
ATOM 2212 N N . ASN A 1 297 ? 8.077 -8.364 -19.395 1.00 76.00 297 ASN A N 1
ATOM 2213 C CA . ASN A 1 297 ? 9.208 -8.632 -20.280 1.00 76.00 297 ASN A CA 1
ATOM 2214 C C . ASN A 1 297 ? 9.847 -7.308 -20.716 1.00 76.00 297 ASN A C 1
ATOM 2216 O O . ASN A 1 297 ? 9.351 -6.670 -21.646 1.00 76.00 297 ASN A O 1
ATOM 2220 N N . THR A 1 298 ? 10.941 -6.893 -20.077 1.00 65.12 298 THR A N 1
ATOM 2221 C CA . THR A 1 298 ? 11.672 -5.660 -20.445 1.00 65.12 298 THR A CA 1
ATOM 2222 C C . THR A 1 298 ? 12.641 -5.866 -21.612 1.00 65.12 298 THR A C 1
ATOM 2224 O O . THR A 1 298 ? 13.312 -4.926 -22.030 1.00 65.12 298 THR A O 1
ATOM 2227 N N . GLY A 1 299 ? 12.716 -7.086 -22.156 1.00 58.44 299 GLY A N 1
ATOM 2228 C CA . GLY A 1 299 ? 13.580 -7.422 -23.279 1.00 58.44 299 GLY A CA 1
ATOM 2229 C C . GLY A 1 299 ? 13.233 -6.640 -24.547 1.00 58.44 299 GLY A C 1
ATOM 2230 O O . GLY A 1 299 ? 12.109 -6.184 -24.756 1.00 58.44 299 GLY A O 1
ATOM 2231 N N . SER A 1 300 ? 14.217 -6.505 -25.437 1.00 55.31 300 SER A N 1
ATOM 2232 C CA . SER A 1 300 ? 14.058 -5.758 -26.690 1.00 55.31 300 SER A CA 1
ATOM 2233 C C . SER A 1 300 ? 12.954 -6.340 -27.582 1.00 55.31 300 SER A C 1
ATOM 2235 O O . SER A 1 300 ? 12.834 -7.554 -27.715 1.00 55.31 300 SER A O 1
ATOM 2237 N N . SER A 1 301 ? 12.241 -5.483 -28.325 1.00 49.94 301 SER A N 1
ATOM 2238 C CA . SER A 1 301 ? 11.235 -5.872 -29.341 1.00 49.94 301 SER A CA 1
ATOM 2239 C C . SER A 1 301 ? 11.752 -6.735 -30.512 1.00 49.94 301 SER A C 1
ATOM 2241 O O . SER A 1 301 ? 10.982 -7.095 -31.406 1.00 49.94 301 SER A O 1
ATOM 2243 N N . SER A 1 302 ? 13.048 -7.062 -30.537 1.00 47.03 302 SER A N 1
ATOM 2244 C CA . SER A 1 302 ? 13.658 -8.048 -31.440 1.00 47.03 302 SER A CA 1
ATOM 2245 C C . SER A 1 302 ? 14.061 -9.371 -30.772 1.00 47.03 302 SER A C 1
ATOM 2247 O O . SER A 1 302 ? 14.619 -10.225 -31.460 1.00 47.03 302 SER A O 1
ATOM 2249 N N . GLY A 1 303 ? 13.852 -9.514 -29.461 1.00 54.72 303 GLY A N 1
ATOM 2250 C CA . GLY A 1 303 ? 14.146 -10.722 -28.691 1.00 54.72 303 GLY A CA 1
ATOM 2251 C C . GLY A 1 303 ? 13.029 -11.762 -28.730 1.00 54.72 303 GLY A C 1
ATOM 2252 O O . GLY A 1 303 ? 11.983 -11.558 -29.345 1.00 54.72 303 GLY A O 1
ATOM 2253 N N . GLU A 1 304 ? 13.285 -12.901 -28.089 1.00 72.12 304 GLU A N 1
ATOM 2254 C CA . GLU A 1 304 ? 12.298 -13.971 -27.908 1.00 72.12 304 GLU A CA 1
ATOM 2255 C C . GLU A 1 304 ? 11.272 -13.597 -26.822 1.00 72.12 304 GLU A C 1
ATOM 2257 O O . GLU A 1 304 ? 11.529 -12.734 -25.979 1.00 72.12 304 GLU A O 1
ATOM 2262 N N . ASP A 1 305 ? 10.112 -14.257 -26.830 1.00 87.25 305 ASP A N 1
ATOM 2263 C CA . ASP A 1 305 ? 9.104 -14.079 -25.782 1.00 87.25 305 ASP A CA 1
ATOM 2264 C C . ASP A 1 305 ? 9.637 -14.587 -24.432 1.00 87.25 305 ASP A C 1
ATOM 2266 O O . ASP A 1 305 ? 10.308 -15.623 -24.355 1.00 87.25 305 ASP A O 1
ATOM 2270 N N . LEU A 1 306 ? 9.308 -13.874 -23.354 1.00 84.75 306 LEU A N 1
ATOM 2271 C CA . LEU A 1 306 ? 9.602 -14.292 -21.989 1.00 84.75 306 LEU A CA 1
ATOM 2272 C C . LEU A 1 306 ? 8.588 -15.359 -21.580 1.00 84.75 306 LEU A C 1
ATOM 2274 O O . LEU A 1 306 ? 7.427 -15.054 -21.309 1.00 84.75 306 LEU A O 1
ATOM 2278 N N . MET A 1 307 ? 9.033 -16.606 -21.525 1.00 95.62 307 MET A N 1
ATOM 2279 C CA . MET A 1 307 ? 8.296 -17.711 -20.925 1.00 95.62 307 MET A CA 1
ATOM 2280 C C . MET A 1 307 ? 8.700 -17.807 -19.459 1.00 95.62 307 MET A C 1
ATOM 2282 O O . MET A 1 307 ? 9.895 -17.902 -19.163 1.00 95.62 307 MET A O 1
ATOM 2286 N N . PHE A 1 308 ? 7.727 -17.824 -18.550 1.00 96.38 308 PHE A N 1
ATOM 2287 C CA . PHE A 1 308 ? 7.990 -18.024 -17.126 1.00 96.38 308 PHE A CA 1
ATOM 2288 C C . PHE A 1 308 ? 7.022 -19.023 -16.487 1.00 96.38 308 PHE A C 1
ATOM 2290 O O . PHE A 1 308 ? 5.904 -19.231 -16.961 1.00 96.38 308 PHE A O 1
ATOM 2297 N N . THR A 1 309 ? 7.461 -19.617 -15.381 1.00 98.12 309 THR A N 1
ATOM 2298 C CA . THR A 1 309 ? 6.669 -20.471 -14.488 1.00 98.12 309 THR A CA 1
ATOM 2299 C C . THR A 1 309 ? 6.907 -20.050 -13.044 1.00 98.12 309 THR A C 1
ATOM 2301 O O . THR A 1 309 ? 8.050 -19.778 -12.674 1.00 98.12 309 THR A O 1
ATOM 2304 N N . VAL A 1 310 ? 5.856 -20.045 -12.233 1.00 98.06 310 VAL A N 1
ATOM 2305 C CA . VAL A 1 310 ? 5.871 -19.679 -10.815 1.00 98.06 310 VAL A CA 1
ATOM 2306 C C . VAL A 1 310 ? 5.657 -20.932 -9.971 1.00 98.06 310 VAL A C 1
ATOM 2308 O O . VAL A 1 310 ? 4.754 -21.719 -10.250 1.00 98.06 310 VAL A O 1
ATOM 2311 N N . ALA A 1 311 ? 6.468 -21.114 -8.933 1.00 96.69 311 ALA A N 1
ATOM 2312 C CA . ALA A 1 311 ? 6.299 -22.172 -7.943 1.00 96.69 311 ALA A CA 1
ATOM 2313 C C . ALA A 1 311 ? 6.526 -21.634 -6.525 1.00 96.69 311 ALA A C 1
ATOM 2315 O O . ALA A 1 311 ? 7.344 -20.745 -6.311 1.00 96.69 311 ALA A O 1
ATOM 2316 N N . GLU A 1 312 ? 5.823 -22.187 -5.543 1.00 97.81 312 GLU A N 1
ATOM 2317 C CA . GLU A 1 312 ? 6.013 -21.861 -4.128 1.00 97.81 312 GLU A CA 1
ATOM 2318 C C . GLU A 1 312 ? 7.129 -22.717 -3.516 1.00 97.81 312 GLU A C 1
ATOM 2320 O O . GLU A 1 312 ? 7.112 -23.948 -3.618 1.00 97.81 312 GLU A O 1
ATOM 2325 N N . ASN A 1 313 ? 8.080 -22.079 -2.831 1.00 94.75 313 ASN A N 1
ATOM 2326 C CA . ASN A 1 313 ? 9.140 -22.752 -2.091 1.00 94.75 313 ASN A CA 1
ATOM 2327 C C . ASN A 1 313 ? 9.294 -22.160 -0.670 1.00 94.75 313 ASN A C 1
ATOM 2329 O O . ASN A 1 313 ? 9.809 -21.049 -0.519 1.00 94.75 313 ASN A O 1
ATOM 2333 N N . PRO A 1 314 ? 8.893 -22.888 0.393 1.00 97.62 314 PRO A N 1
ATOM 2334 C CA . PRO A 1 314 ? 8.157 -24.157 0.369 1.00 97.62 314 PRO A CA 1
ATOM 2335 C C . PRO A 1 314 ? 6.697 -23.976 -0.106 1.00 97.62 314 PRO A C 1
ATOM 2337 O O . PRO A 1 314 ? 6.149 -22.885 0.054 1.00 97.62 314 PRO A O 1
ATOM 2340 N N . PRO A 1 315 ? 6.032 -25.033 -0.613 1.00 96.75 315 PRO A N 1
ATOM 2341 C CA . PRO A 1 315 ? 4.601 -24.998 -0.924 1.00 96.75 315 PRO A CA 1
ATOM 2342 C C . PRO A 1 315 ? 3.750 -24.533 0.262 1.00 96.75 315 PRO A C 1
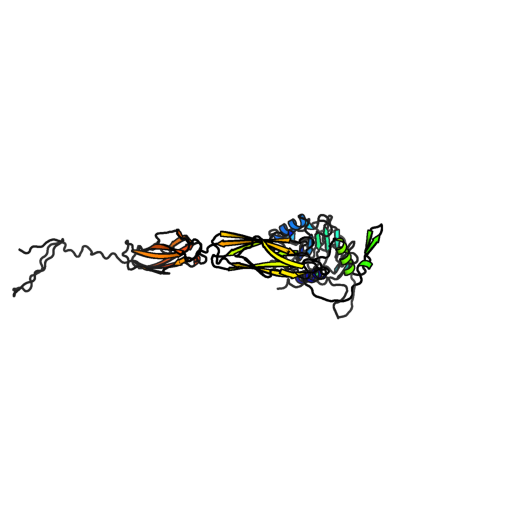ATOM 2344 O O . PRO A 1 315 ? 4.001 -24.941 1.403 1.00 96.75 315 PRO A O 1
ATOM 2347 N N . ALA A 1 316 ? 2.749 -23.697 -0.008 1.00 96.25 316 ALA A N 1
ATOM 2348 C CA . ALA A 1 316 ? 1.957 -22.999 0.992 1.00 96.25 316 ALA A CA 1
ATOM 2349 C C . ALA A 1 316 ? 0.452 -23.211 0.760 1.00 96.25 316 ALA A C 1
ATOM 2351 O O . ALA A 1 316 ? -0.174 -22.490 -0.003 1.00 96.25 316 ALA A O 1
ATOM 2352 N N . ASP A 1 317 ? -0.167 -24.129 1.514 1.00 95.7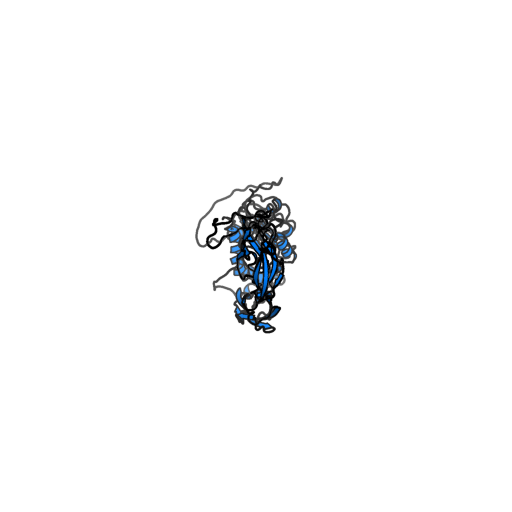5 317 ASP A N 1
ATOM 2353 C CA . ASP A 1 317 ? -1.610 -24.452 1.419 1.00 95.75 317 ASP A CA 1
ATOM 2354 C C . ASP A 1 317 ? -2.570 -23.248 1.641 1.00 95.75 317 ASP A C 1
ATOM 2356 O O . ASP A 1 317 ? -3.781 -23.381 1.478 1.00 95.75 317 ASP A O 1
ATOM 2360 N N . TRP A 1 318 ? -2.044 -22.094 2.065 1.00 97.19 318 TRP A N 1
ATOM 2361 C CA . TRP A 1 318 ? -2.754 -20.833 2.311 1.00 97.19 318 TRP A CA 1
ATOM 2362 C C . TRP A 1 318 ? -2.587 -19.788 1.199 1.00 97.19 318 TRP A C 1
ATOM 2364 O O . TRP A 1 318 ? -3.167 -18.704 1.293 1.00 97.19 318 TRP A O 1
ATOM 2374 N N . LEU A 1 319 ? -1.785 -20.080 0.176 1.00 98.06 319 LEU A N 1
ATOM 2375 C CA . LEU A 1 319 ? -1.554 -19.224 -0.980 1.00 98.06 319 LEU A CA 1
ATOM 2376 C C . LEU A 1 319 ? -2.071 -19.923 -2.244 1.00 98.06 319 LEU A C 1
ATOM 2378 O O . LEU A 1 319 ? -2.186 -21.144 -2.330 1.00 98.06 319 LEU A O 1
ATOM 2382 N N . THR A 1 320 ? -2.461 -19.137 -3.240 1.00 97.69 320 THR A N 1
ATOM 2383 C CA . THR A 1 320 ? -2.708 -19.625 -4.597 1.00 97.69 320 THR A CA 1
ATOM 2384 C C . THR A 1 320 ? -2.347 -18.520 -5.574 1.00 97.69 320 THR A C 1
ATOM 2386 O O . THR A 1 320 ? -2.864 -17.405 -5.467 1.00 97.69 320 THR A O 1
ATOM 2389 N N . VAL A 1 321 ? -1.476 -18.822 -6.534 1.00 97.75 321 VAL A N 1
ATOM 2390 C CA . VAL A 1 321 ? -1.005 -17.865 -7.543 1.00 97.75 321 VAL A CA 1
ATOM 2391 C C . VAL A 1 321 ? -1.646 -18.171 -8.890 1.00 97.75 321 VAL A C 1
ATOM 2393 O O . VAL A 1 321 ? -1.656 -19.314 -9.336 1.00 97.75 321 VAL A O 1
ATOM 2396 N N . THR A 1 322 ? -2.183 -17.152 -9.562 1.00 96.25 322 THR A N 1
ATOM 2397 C CA . THR A 1 322 ? -2.757 -17.302 -10.908 1.00 96.25 322 THR A CA 1
ATOM 2398 C C . THR A 1 322 ? -2.370 -16.138 -11.826 1.00 96.25 322 THR A C 1
ATOM 2400 O O . THR A 1 322 ? -2.580 -14.992 -11.435 1.00 96.25 322 THR A O 1
ATOM 2403 N N . PRO A 1 323 ? -1.866 -16.391 -13.051 1.00 97.19 323 PRO A N 1
ATOM 2404 C CA . PRO A 1 323 ? -1.492 -17.697 -13.609 1.00 97.19 323 PRO A CA 1
ATOM 2405 C C . PRO A 1 323 ? -0.210 -18.283 -12.979 1.00 97.19 323 PRO A C 1
ATOM 2407 O O . PRO A 1 323 ? 0.656 -17.548 -12.522 1.00 97.19 323 PRO A O 1
ATOM 2410 N N . GLU A 1 324 ? -0.054 -19.610 -13.009 1.00 95.81 324 GLU A N 1
ATOM 2411 C CA . GLU A 1 324 ? 1.202 -20.292 -12.623 1.00 95.81 324 GLU A CA 1
ATOM 2412 C C . GLU A 1 324 ? 2.284 -20.216 -13.721 1.00 95.81 324 GLU A C 1
ATOM 2414 O O . GLU A 1 324 ? 3.443 -20.546 -13.491 1.00 95.81 324 GLU A O 1
ATOM 2419 N N . SER A 1 325 ? 1.929 -19.806 -14.940 1.00 96.31 325 SER A N 1
ATOM 2420 C CA . SER A 1 325 ? 2.855 -19.655 -16.068 1.00 96.31 325 SER A CA 1
ATOM 2421 C C . SER A 1 325 ? 2.255 -18.764 -17.147 1.00 96.31 325 SER A C 1
ATOM 2423 O O . SER A 1 325 ? 1.056 -18.885 -17.412 1.00 96.31 325 SER A O 1
ATOM 2425 N N . ASP A 1 326 ? 3.073 -17.971 -17.834 1.00 94.50 326 ASP A N 1
ATOM 2426 C CA . ASP A 1 326 ? 2.636 -17.202 -19.004 1.00 94.50 326 ASP A CA 1
ATOM 2427 C C . ASP A 1 326 ? 3.761 -17.049 -20.048 1.00 94.50 326 ASP A C 1
ATOM 2429 O O . ASP A 1 326 ? 4.894 -17.503 -19.859 1.00 94.50 326 ASP A O 1
ATOM 2433 N N . THR A 1 327 ? 3.439 -16.447 -21.193 1.00 93.56 327 THR A N 1
ATOM 2434 C CA . THR A 1 327 ? 4.376 -16.111 -22.271 1.00 93.56 327 THR A CA 1
ATOM 2435 C C . THR A 1 327 ? 4.164 -14.664 -22.708 1.00 93.56 327 THR A C 1
ATOM 2437 O O . THR A 1 327 ? 3.182 -14.332 -23.372 1.00 93.56 327 THR A O 1
ATOM 2440 N N . LEU A 1 328 ? 5.104 -13.794 -22.340 1.00 80.31 328 LEU A N 1
ATOM 2441 C CA . LEU A 1 328 ? 5.025 -12.354 -22.566 1.00 80.31 328 LEU A CA 1
ATOM 2442 C C . LEU A 1 328 ? 5.914 -11.930 -23.735 1.00 80.31 328 LEU A C 1
ATOM 2444 O O . LEU A 1 328 ? 7.142 -12.028 -23.673 1.00 80.31 328 LEU A O 1
ATOM 2448 N N . ASN A 1 329 ? 5.296 -11.373 -24.777 1.00 77.75 329 ASN A N 1
ATOM 2449 C CA . ASN A 1 329 ? 6.019 -10.652 -25.826 1.00 77.75 329 ASN A CA 1
ATOM 2450 C C . ASN A 1 329 ? 6.833 -9.502 -25.203 1.00 77.75 329 ASN A C 1
ATOM 2452 O O . ASN A 1 329 ? 6.434 -8.932 -24.187 1.00 77.75 329 ASN A O 1
ATOM 2456 N N . ALA A 1 330 ? 7.940 -9.118 -25.836 1.00 66.88 330 ALA A N 1
ATOM 2457 C CA . ALA A 1 330 ? 8.737 -7.955 -25.438 1.00 66.88 330 ALA A CA 1
ATOM 2458 C C . ALA A 1 330 ? 7.876 -6.694 -25.196 1.00 66.88 330 ALA A C 1
ATOM 2460 O O . ALA A 1 330 ? 7.004 -6.362 -26.005 1.00 66.88 330 ALA A O 1
ATOM 2461 N N . GLY A 1 331 ? 8.105 -6.009 -24.073 1.00 56.16 331 GLY A N 1
ATOM 2462 C CA . GLY A 1 331 ? 7.336 -4.846 -23.615 1.00 56.16 331 GLY A CA 1
ATOM 2463 C C . GLY A 1 331 ? 5.927 -5.150 -23.082 1.00 56.16 331 GLY A C 1
ATOM 2464 O O . GLY A 1 331 ? 5.188 -4.217 -22.776 1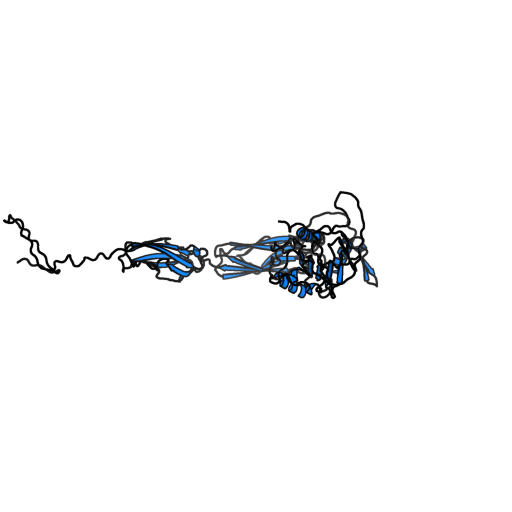.00 56.16 331 GLY A O 1
ATOM 2465 N N . SER A 1 332 ? 5.522 -6.422 -22.989 1.00 64.50 332 SER A N 1
ATOM 2466 C CA . SER A 1 332 ? 4.228 -6.826 -22.414 1.00 64.50 332 SER A CA 1
ATOM 2467 C C . SER A 1 332 ? 4.347 -7.152 -20.926 1.00 64.50 332 SER A C 1
ATOM 2469 O O . SER A 1 332 ? 5.401 -7.587 -20.456 1.00 64.50 332 SER A O 1
ATOM 2471 N N . SER A 1 333 ? 3.234 -7.007 -20.208 1.00 71.31 333 SER A N 1
ATOM 2472 C CA . SER A 1 333 ? 3.095 -7.388 -18.805 1.00 71.31 333 SER A CA 1
ATOM 2473 C C . SER A 1 333 ? 1.892 -8.302 -18.563 1.00 71.31 333 SER A C 1
ATOM 2475 O O . SER A 1 333 ? 0.955 -8.336 -19.366 1.00 71.31 333 SER A O 1
ATOM 2477 N N . ALA A 1 334 ? 1.919 -9.023 -17.444 1.00 74.19 334 ALA A N 1
ATOM 2478 C CA . ALA A 1 334 ? 0.781 -9.745 -16.879 1.00 74.19 334 ALA A CA 1
ATOM 2479 C C . ALA A 1 334 ? 0.804 -9.653 -15.348 1.00 74.19 334 ALA A C 1
ATOM 2481 O O . ALA A 1 334 ? 1.873 -9.566 -14.746 1.00 74.19 334 ALA A O 1
ATOM 2482 N N . ASP A 1 335 ? -0.369 -9.706 -14.719 1.00 81.31 335 ASP A N 1
ATOM 2483 C CA . ASP A 1 335 ? -0.496 -9.668 -13.263 1.00 81.31 335 ASP A CA 1
ATOM 2484 C C . ASP A 1 335 ? -0.685 -11.077 -12.692 1.00 81.31 335 ASP A C 1
ATOM 2486 O O . ASP A 1 335 ? -1.646 -11.778 -13.016 1.00 81.31 335 ASP A O 1
ATOM 2490 N N . LEU A 1 336 ? 0.210 -11.470 -11.786 1.00 89.19 336 LEU A N 1
ATOM 2491 C CA . LEU A 1 336 ? 0.037 -12.621 -10.908 1.00 89.19 336 LEU A CA 1
ATOM 2492 C C . LEU A 1 336 ? -0.916 -12.229 -9.782 1.00 89.19 336 LEU A C 1
ATOM 2494 O O . LEU A 1 336 ? -0.569 -11.424 -8.919 1.00 89.19 336 LEU A O 1
ATOM 2498 N N . THR A 1 337 ? -2.108 -12.812 -9.768 1.00 96.38 337 THR A N 1
ATOM 2499 C CA . THR A 1 337 ? -3.046 -12.694 -8.650 1.00 96.38 337 THR A CA 1
ATOM 2500 C C . THR A 1 337 ? -2.669 -13.702 -7.571 1.00 96.38 337 THR A C 1
ATOM 2502 O O . THR A 1 337 ? -2.820 -14.911 -7.760 1.00 96.38 337 THR A O 1
ATOM 2505 N N . LEU A 1 338 ? -2.191 -13.193 -6.437 1.00 98.06 338 LEU A N 1
ATOM 2506 C CA . LEU A 1 338 ? -1.913 -13.938 -5.213 1.00 98.06 338 LEU A CA 1
ATOM 2507 C C . LEU A 1 338 ? -3.180 -13.924 -4.354 1.00 98.06 338 LEU A C 1
ATOM 2509 O O . LEU A 1 338 ? -3.592 -12.864 -3.881 1.00 98.06 338 LEU A O 1
ATOM 2513 N N . SER A 1 339 ? -3.800 -15.084 -4.157 1.00 97.75 339 SER A N 1
ATOM 2514 C CA . SER A 1 339 ? -4.969 -15.264 -3.290 1.00 97.75 339 SER A CA 1
ATOM 2515 C C . SER A 1 339 ? -4.544 -15.890 -1.966 1.00 97.75 339 SER A C 1
ATOM 2517 O O . SER A 1 339 ? -3.954 -16.965 -1.960 1.00 97.75 339 SER A O 1
ATOM 2519 N N . PHE A 1 340 ? -4.850 -15.219 -0.860 1.00 98.19 340 PHE A N 1
ATOM 2520 C CA . PHE A 1 340 ? -4.509 -15.630 0.501 1.00 98.19 340 PHE A CA 1
ATOM 2521 C C . PHE A 1 340 ? -5.749 -16.204 1.184 1.00 98.19 340 PHE A C 1
ATOM 2523 O O . PHE A 1 340 ? -6.772 -15.518 1.238 1.00 98.19 340 PHE A O 1
ATOM 2530 N N . ASP A 1 341 ? -5.661 -17.408 1.747 1.00 97.19 341 ASP A N 1
ATOM 2531 C CA . ASP A 1 341 ? -6.737 -18.039 2.516 1.00 97.19 341 ASP A CA 1
ATOM 2532 C C . ASP A 1 341 ? -6.310 -18.333 3.965 1.00 97.19 341 ASP A C 1
ATOM 2534 O O . ASP A 1 341 ? -5.490 -19.210 4.239 1.00 97.19 341 ASP A O 1
ATOM 2538 N N . ALA A 1 342 ? -6.904 -17.608 4.916 1.00 96.38 342 ALA A N 1
ATOM 2539 C CA . ALA A 1 342 ? -6.700 -17.801 6.349 1.00 96.38 342 ALA A CA 1
ATOM 2540 C C . ALA A 1 342 ? -7.790 -18.680 7.000 1.00 96.38 342 ALA A C 1
ATOM 2542 O O . ALA A 1 342 ? -7.898 -18.714 8.231 1.00 96.38 342 ALA A O 1
ATOM 2543 N N . ALA A 1 343 ? -8.610 -19.402 6.223 1.00 91.94 343 ALA A N 1
ATOM 2544 C CA . ALA A 1 343 ? -9.705 -20.226 6.747 1.00 91.94 343 ALA A CA 1
ATOM 2545 C C . ALA A 1 343 ? -9.255 -21.368 7.674 1.00 91.94 343 ALA A C 1
ATOM 2547 O O . ALA A 1 343 ? -9.948 -21.683 8.644 1.00 91.94 343 ALA A O 1
ATOM 2548 N N . ALA A 1 344 ? -8.100 -21.978 7.394 1.00 90.75 344 ALA A N 1
ATOM 2549 C CA . ALA A 1 344 ? -7.532 -23.079 8.179 1.00 90.75 344 ALA A CA 1
ATOM 2550 C C . ALA A 1 344 ? -6.363 -22.656 9.092 1.00 90.75 344 ALA A C 1
ATOM 2552 O O . ALA A 1 344 ? -5.777 -23.503 9.770 1.00 90.75 344 ALA A O 1
ATOM 2553 N N . LEU A 1 345 ? -6.011 -21.366 9.114 1.00 93.38 345 LEU A N 1
ATOM 2554 C CA . LEU A 1 345 ? -4.830 -20.862 9.809 1.00 93.38 345 LEU A CA 1
ATOM 2555 C C . LEU A 1 345 ? -5.139 -20.378 11.232 1.00 93.38 345 LEU A C 1
ATOM 2557 O O . LEU A 1 345 ? -6.172 -19.768 11.509 1.00 93.38 345 LEU A O 1
ATOM 2561 N N . GLY A 1 346 ? -4.198 -20.625 12.145 1.00 91.50 346 GLY A N 1
ATOM 2562 C CA . GLY A 1 346 ? -4.176 -19.986 13.462 1.00 91.50 346 GLY A CA 1
ATOM 2563 C C . GLY A 1 346 ? -3.543 -18.594 13.402 1.00 91.50 346 GLY A C 1
ATOM 2564 O O . GLY A 1 346 ? -2.853 -18.271 12.437 1.00 91.50 346 GLY A O 1
ATOM 2565 N N . ILE A 1 347 ? -3.724 -17.795 14.457 1.00 91.25 347 ILE A N 1
ATOM 2566 C CA . ILE A 1 347 ? -3.043 -16.498 14.603 1.00 91.25 347 ILE A CA 1
ATOM 2567 C C . ILE A 1 347 ? -1.523 -16.704 14.600 1.00 91.25 347 ILE A C 1
ATOM 2569 O O . ILE A 1 347 ? -1.008 -17.532 15.356 1.00 91.25 347 ILE A O 1
ATOM 2573 N N . GLY A 1 348 ? -0.816 -15.939 13.771 1.00 94.88 348 GLY A N 1
ATOM 2574 C CA . GLY A 1 348 ? 0.628 -16.048 13.574 1.00 94.88 348 GLY A CA 1
ATOM 2575 C C . GLY A 1 348 ? 1.062 -15.588 12.184 1.00 94.88 348 GLY A C 1
ATOM 2576 O O . GLY A 1 348 ? 0.233 -15.216 11.358 1.00 94.88 348 GLY A O 1
ATOM 2577 N N . THR A 1 349 ? 2.365 -15.631 11.933 1.00 96.56 349 THR A N 1
ATOM 2578 C CA . THR A 1 349 ? 2.965 -15.250 10.650 1.00 96.56 349 THR A CA 1
ATOM 2579 C C . THR A 1 349 ? 3.353 -16.498 9.862 1.00 96.56 349 THR A C 1
ATOM 2581 O O . THR A 1 349 ? 3.957 -17.423 10.410 1.00 96.56 349 THR A O 1
ATOM 2584 N N . TYR A 1 350 ? 3.009 -16.508 8.580 1.00 97.69 350 TYR A N 1
ATOM 2585 C CA . TYR A 1 350 ? 3.273 -17.570 7.616 1.00 97.69 350 TYR A CA 1
ATOM 2586 C C . TYR A 1 350 ? 4.029 -16.963 6.439 1.00 97.69 350 TYR A C 1
ATOM 2588 O O . TYR A 1 350 ? 3.694 -15.869 5.997 1.00 97.69 350 TYR A O 1
ATOM 2596 N N . SER A 1 351 ? 5.044 -17.651 5.923 1.00 97.31 351 SER A N 1
ATOM 2597 C CA . SER A 1 351 ? 5.834 -17.138 4.805 1.00 97.31 351 SER A CA 1
ATOM 2598 C C . SER A 1 351 ? 6.203 -18.220 3.801 1.00 97.31 351 SER A C 1
ATOM 2600 O O . SER A 1 351 ? 6.329 -19.401 4.136 1.00 97.31 351 SER A O 1
ATOM 2602 N N . THR A 1 352 ? 6.349 -17.796 2.550 1.00 98.19 352 THR A N 1
ATOM 2603 C CA . THR A 1 352 ? 6.887 -18.586 1.442 1.00 98.19 352 THR A CA 1
ATOM 2604 C C . THR A 1 352 ? 7.641 -17.663 0.483 1.00 98.19 352 THR A C 1
ATOM 2606 O O . THR A 1 352 ? 7.594 -16.438 0.604 1.00 98.19 352 THR A O 1
ATOM 2609 N N . THR A 1 353 ? 8.380 -18.239 -0.456 1.00 97.50 353 THR A N 1
ATOM 2610 C CA . THR A 1 353 ? 8.978 -17.522 -1.581 1.00 97.50 353 THR A CA 1
ATOM 2611 C C . THR A 1 353 ? 8.359 -18.040 -2.871 1.00 97.50 353 THR A C 1
ATOM 2613 O O . THR A 1 353 ? 8.324 -19.250 -3.092 1.00 97.50 353 THR A O 1
ATOM 2616 N N . LEU A 1 354 ? 7.897 -17.140 -3.739 1.00 97.81 354 LEU A N 1
ATOM 2617 C CA . LEU A 1 354 ? 7.541 -17.507 -5.108 1.00 97.81 354 LEU A CA 1
ATOM 2618 C C . LEU A 1 354 ? 8.805 -17.502 -5.961 1.00 97.81 354 LEU A C 1
ATOM 2620 O O . LEU A 1 354 ? 9.412 -16.453 -6.172 1.00 97.81 354 LEU A O 1
ATOM 2624 N N . GLU A 1 355 ? 9.192 -18.672 -6.449 1.00 97.69 355 GLU A N 1
ATOM 2625 C CA . GLU A 1 355 ? 10.255 -18.876 -7.425 1.00 97.69 355 GLU A CA 1
ATOM 2626 C C . GLU A 1 355 ? 9.689 -18.693 -8.838 1.00 97.69 355 GLU A C 1
ATOM 2628 O O . GLU A 1 355 ? 8.904 -19.509 -9.320 1.00 97.69 355 GLU A O 1
ATOM 2633 N N . VAL A 1 356 ? 10.091 -17.613 -9.509 1.00 96.19 356 VAL A N 1
ATOM 2634 C CA . VAL A 1 356 ? 9.735 -17.310 -10.900 1.00 96.19 356 VAL A CA 1
ATOM 2635 C C . VAL A 1 356 ? 10.897 -17.738 -11.792 1.00 96.19 356 VAL A C 1
ATOM 2637 O O . VAL A 1 356 ? 11.864 -16.997 -11.978 1.00 96.19 356 VAL A O 1
ATOM 2640 N N . SER A 1 357 ? 10.831 -18.956 -12.330 1.00 97.12 357 SER A N 1
ATOM 2641 C CA . SER A 1 357 ? 11.810 -19.429 -13.315 1.00 97.12 357 SER A CA 1
ATOM 2642 C C . SER A 1 357 ? 11.426 -18.949 -14.711 1.00 97.12 357 SER A C 1
ATOM 2644 O O . SER A 1 357 ? 10.248 -18.978 -15.067 1.00 97.12 357 SER A O 1
ATOM 2646 N N . SER A 1 358 ? 12.402 -18.504 -15.503 1.00 93.50 358 SER A N 1
ATOM 2647 C CA . SER A 1 358 ? 12.163 -17.963 -16.844 1.00 93.50 358 SER A CA 1
ATOM 2648 C C . SER A 1 358 ? 13.277 -18.294 -17.841 1.00 93.50 358 SER A C 1
ATOM 2650 O O . SER A 1 358 ? 14.321 -18.839 -17.478 1.00 93.50 358 SER A O 1
ATOM 2652 N N . ASN A 1 359 ? 13.059 -17.954 -19.113 1.00 91.69 359 ASN A N 1
ATOM 2653 C CA . ASN A 1 359 ? 14.082 -17.998 -20.161 1.00 91.69 359 ASN A CA 1
ATOM 2654 C C . ASN A 1 359 ? 14.922 -16.706 -20.287 1.00 91.69 359 ASN A C 1
ATOM 2656 O O . ASN A 1 359 ? 15.666 -16.594 -21.263 1.00 91.69 359 ASN A O 1
ATOM 2660 N N . ASP A 1 360 ? 14.851 -15.763 -19.335 1.00 85.06 360 ASP A N 1
ATOM 2661 C CA . ASP A 1 360 ? 15.805 -14.644 -19.244 1.00 85.06 360 ASP A CA 1
ATOM 2662 C C . ASP A 1 360 ? 17.244 -15.202 -19.094 1.00 85.06 360 ASP A C 1
ATOM 2664 O O . ASP A 1 360 ? 17.534 -15.896 -18.113 1.00 85.06 360 ASP A O 1
ATOM 2668 N N . PRO A 1 361 ? 18.173 -14.930 -20.036 1.00 76.31 361 PRO A N 1
ATOM 2669 C CA . PRO A 1 361 ? 19.537 -15.461 -19.976 1.00 76.31 361 PRO A CA 1
ATOM 2670 C C . PRO A 1 361 ? 20.391 -14.906 -18.826 1.00 76.31 361 PRO A C 1
ATOM 2672 O O . PRO A 1 361 ? 21.395 -15.528 -18.468 1.00 76.31 361 PRO A O 1
ATOM 2675 N N . ALA A 1 362 ? 20.043 -13.735 -18.289 1.00 76.25 362 ALA A N 1
ATOM 2676 C CA . ALA A 1 362 ? 20.705 -13.107 -17.150 1.00 76.25 362 ALA A CA 1
ATOM 2677 C C . ALA A 1 362 ? 20.044 -13.507 -15.820 1.00 76.25 362 ALA A C 1
ATOM 2679 O O . ALA A 1 362 ? 20.758 -13.792 -14.858 1.00 76.25 362 ALA A O 1
ATOM 2680 N N . ASN A 1 363 ? 18.708 -13.590 -15.787 1.00 75.56 363 ASN A N 1
ATOM 2681 C CA . ASN A 1 363 ? 17.911 -13.887 -14.588 1.00 75.56 363 ASN A CA 1
ATOM 2682 C C . ASN A 1 363 ? 16.958 -15.093 -14.786 1.00 75.56 363 ASN A C 1
ATOM 2684 O O . ASN A 1 363 ? 15.736 -14.949 -14.689 1.00 75.56 363 ASN A O 1
ATOM 2688 N N . PRO A 1 364 ? 17.477 -16.318 -15.013 1.00 85.69 364 PRO A N 1
ATOM 2689 C CA . PRO A 1 364 ? 16.649 -17.508 -15.267 1.00 85.69 364 PRO A CA 1
ATOM 2690 C C . PRO A 1 364 ? 15.821 -17.970 -14.050 1.00 85.69 364 PRO A C 1
ATOM 2692 O O . PRO A 1 364 ? 14.998 -18.885 -14.155 1.00 85.69 364 PRO A O 1
ATOM 2695 N N . LEU A 1 365 ? 16.052 -17.358 -12.886 1.00 91.12 365 LEU A N 1
ATOM 2696 C CA . LEU A 1 365 ? 15.280 -17.520 -11.662 1.00 91.12 365 LEU A CA 1
ATOM 2697 C C . LEU A 1 365 ? 15.267 -16.188 -10.900 1.00 91.12 365 LEU A C 1
ATOM 2699 O O . LEU A 1 365 ? 16.328 -15.682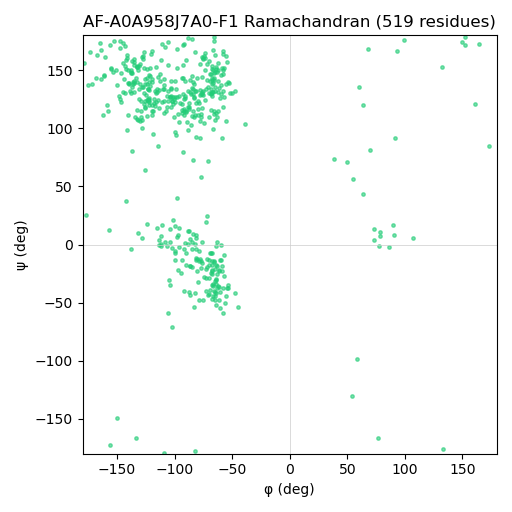 -10.533 1.00 91.12 365 LEU A O 1
ATOM 2703 N N . ALA A 1 366 ? 14.075 -15.661 -10.637 1.00 87.00 366 ALA A N 1
ATOM 2704 C CA . ALA A 1 366 ? 13.833 -14.542 -9.731 1.00 87.00 366 ALA A CA 1
ATOM 2705 C C . ALA A 1 366 ? 12.895 -14.977 -8.592 1.00 87.00 366 ALA A C 1
ATOM 2707 O O . ALA A 1 366 ? 12.279 -16.041 -8.658 1.00 87.00 366 ALA A O 1
ATOM 2708 N N . THR A 1 367 ? 12.794 -14.170 -7.536 1.00 89.69 367 THR A N 1
ATOM 2709 C CA . THR A 1 367 ? 12.052 -14.525 -6.316 1.00 89.69 367 THR A CA 1
ATOM 2710 C C . THR A 1 367 ? 11.184 -13.382 -5.808 1.00 89.69 367 THR A C 1
ATOM 2712 O O . THR A 1 367 ? 11.648 -12.242 -5.775 1.00 89.69 367 THR A O 1
ATOM 2715 N N . ILE A 1 368 ? 9.978 -13.700 -5.333 1.00 90.81 368 ILE A N 1
ATOM 2716 C CA . ILE A 1 368 ? 9.096 -12.776 -4.601 1.00 90.81 368 ILE A CA 1
ATOM 2717 C C . ILE A 1 368 ? 8.958 -13.289 -3.164 1.00 90.81 368 ILE A C 1
ATOM 2719 O O . ILE A 1 368 ? 8.552 -14.434 -2.958 1.00 90.81 368 ILE A O 1
ATOM 2723 N N . SER A 1 369 ? 9.284 -12.456 -2.177 1.00 92.81 369 SER A N 1
ATOM 2724 C CA . SER A 1 369 ? 9.035 -12.752 -0.760 1.00 92.81 369 SER A CA 1
ATOM 2725 C C . SER A 1 369 ? 7.546 -12.582 -0.455 1.00 92.81 369 SER A C 1
ATOM 2727 O O . SER A 1 369 ? 6.981 -11.540 -0.787 1.00 92.81 369 SER A O 1
ATOM 2729 N N . VAL A 1 370 ? 6.894 -13.574 0.156 1.00 98.06 370 VAL A N 1
ATOM 2730 C CA . VAL A 1 370 ? 5.470 -13.495 0.518 1.00 98.06 370 VAL A CA 1
ATOM 2731 C C . VAL A 1 370 ? 5.289 -13.809 1.998 1.00 98.06 370 VAL A C 1
ATOM 2733 O O . VAL A 1 370 ? 5.615 -14.907 2.452 1.00 98.06 370 VAL A O 1
ATOM 2736 N N . GLU A 1 371 ? 4.720 -12.860 2.740 1.00 97.88 371 GLU A N 1
ATOM 2737 C CA . GLU A 1 371 ? 4.378 -13.008 4.153 1.00 97.88 371 GLU A CA 1
ATOM 2738 C C . GLU A 1 371 ? 2.886 -12.738 4.386 1.00 97.88 371 GLU A C 1
ATOM 2740 O O . GLU A 1 371 ? 2.358 -11.679 4.043 1.00 97.88 371 GLU A O 1
ATOM 2745 N N . LEU A 1 372 ? 2.214 -13.704 5.010 1.00 97.75 372 LEU A N 1
ATOM 2746 C CA . LEU A 1 372 ? 0.848 -13.609 5.502 1.00 97.75 372 LEU A CA 1
ATOM 2747 C C . LEU A 1 372 ? 0.863 -13.570 7.033 1.00 97.75 372 LEU A C 1
ATOM 2749 O O . LEU A 1 372 ? 1.165 -14.566 7.693 1.00 97.75 372 LEU A O 1
ATOM 2753 N N . THR A 1 373 ? 0.466 -12.443 7.612 1.00 97.00 373 THR A N 1
ATOM 2754 C CA . THR A 1 373 ? 0.175 -12.334 9.042 1.00 97.00 373 THR A CA 1
ATOM 2755 C C . THR A 1 373 ? -1.313 -12.570 9.287 1.00 97.00 373 THR A C 1
ATOM 2757 O O . THR A 1 373 ? -2.176 -11.804 8.862 1.00 97.00 373 THR A O 1
ATOM 2760 N N . VAL A 1 374 ? -1.635 -13.638 10.009 1.00 96.44 374 VAL A N 1
ATOM 2761 C CA . VAL A 1 374 ? -2.995 -13.913 10.468 1.00 96.44 374 VAL A CA 1
ATOM 2762 C C . VAL A 1 374 ? -3.193 -13.257 11.829 1.00 96.44 374 VAL A C 1
ATOM 2764 O O . VAL A 1 374 ? -2.690 -13.752 12.839 1.00 96.44 374 VAL A O 1
ATOM 2767 N N . GLU A 1 375 ? -3.928 -12.145 11.869 1.00 93.00 375 GLU A N 1
ATOM 2768 C CA . GLU A 1 375 ? -4.178 -11.367 13.089 1.00 93.00 375 GLU A CA 1
ATOM 2769 C C . GLU A 1 375 ? -5.671 -11.333 13.442 1.00 93.00 375 GLU A C 1
ATOM 2771 O O . GLU A 1 375 ? -6.536 -11.075 12.607 1.00 93.00 375 GLU A O 1
ATOM 2776 N N . GLY A 1 376 ? -5.998 -11.602 14.707 1.00 90.88 376 GLY A N 1
ATOM 2777 C CA . GLY A 1 376 ? -7.380 -11.572 15.173 1.00 90.88 376 GLY A CA 1
ATOM 2778 C C . GLY A 1 376 ? -7.930 -10.145 15.288 1.00 90.88 376 GLY A C 1
ATOM 2779 O O . GLY A 1 376 ? -7.314 -9.290 15.919 1.00 90.88 376 GLY A O 1
ATOM 2780 N N . ILE A 1 377 ? -9.143 -9.903 14.780 1.00 89.81 377 ILE A N 1
ATOM 2781 C CA . ILE A 1 377 ? -9.847 -8.622 14.960 1.00 89.81 377 ILE A CA 1
ATOM 2782 C C . ILE A 1 377 ? -10.665 -8.654 16.254 1.00 89.81 377 ILE A C 1
ATOM 2784 O O . ILE A 1 377 ? -11.429 -9.591 16.485 1.00 89.81 377 ILE A O 1
ATOM 2788 N N . ALA A 1 378 ? -10.560 -7.609 17.075 1.00 92.88 378 ALA A N 1
ATOM 2789 C CA . ALA A 1 378 ? -11.451 -7.386 18.212 1.00 92.88 378 ALA A CA 1
ATOM 2790 C C . ALA A 1 378 ? -12.821 -6.851 17.752 1.00 92.88 378 ALA A C 1
ATOM 2792 O O . ALA A 1 378 ? -12.889 -5.853 17.028 1.00 92.88 378 ALA A O 1
ATOM 2793 N N . VAL A 1 379 ? -13.918 -7.463 18.213 1.00 92.38 379 VAL A N 1
ATOM 2794 C CA . VAL A 1 379 ? -15.287 -7.003 17.907 1.00 92.38 379 VAL A CA 1
ATOM 2795 C C . VAL A 1 379 ? -16.071 -6.844 19.203 1.00 92.38 379 VAL A C 1
ATOM 2797 O O . VAL A 1 379 ? -16.465 -7.818 19.837 1.00 92.38 379 VAL A O 1
ATOM 2800 N N . LEU A 1 380 ? -16.306 -5.592 19.595 1.00 94.12 380 LEU A N 1
ATOM 2801 C CA . LEU A 1 380 ? -17.097 -5.245 20.770 1.00 94.12 380 LEU A CA 1
ATOM 2802 C C . LEU A 1 380 ? -18.590 -5.356 20.442 1.00 94.12 380 LEU A C 1
ATOM 2804 O O . LEU A 1 380 ? -19.085 -4.672 19.549 1.00 94.12 380 LEU A O 1
ATOM 2808 N N . THR A 1 381 ? -19.315 -6.188 21.189 1.00 93.56 381 THR A N 1
ATOM 2809 C CA . THR A 1 381 ? -20.783 -6.275 21.148 1.00 93.56 381 THR A CA 1
ATOM 2810 C C . THR A 1 381 ? -21.352 -6.028 22.543 1.00 93.56 381 THR A C 1
ATOM 2812 O O . THR A 1 381 ? -20.870 -6.592 23.522 1.00 93.56 381 THR A O 1
ATOM 2815 N N . LEU A 1 382 ? -22.385 -5.195 22.651 1.00 93.12 382 LEU A N 1
ATOM 2816 C CA . LEU A 1 382 ? -23.080 -4.919 23.911 1.00 93.12 382 LEU A CA 1
ATOM 2817 C C . LEU A 1 382 ? -24.364 -5.743 23.994 1.00 93.12 382 LEU A C 1
ATOM 2819 O O . LEU A 1 382 ? -25.082 -5.871 23.006 1.00 93.12 382 LEU A O 1
ATOM 2823 N N . GLN A 1 383 ? -24.681 -6.271 25.179 1.00 92.38 383 GLN A N 1
ATOM 2824 C CA . GLN A 1 383 ? -25.963 -6.940 25.430 1.00 92.38 383 GLN A CA 1
ATOM 2825 C C . GLN A 1 383 ? -27.153 -5.994 25.209 1.00 92.38 383 GLN A C 1
ATOM 2827 O O . GLN A 1 383 ? -28.184 -6.391 24.665 1.00 92.38 383 GLN A O 1
ATOM 2832 N N . HIS A 1 384 ? -26.995 -4.749 25.661 1.00 89.75 384 HIS A N 1
ATOM 2833 C CA . HIS A 1 384 ? -27.977 -3.678 25.586 1.00 89.75 384 HIS A CA 1
ATOM 2834 C C . HIS A 1 384 ? -27.257 -2.367 25.259 1.00 89.75 384 HIS A C 1
ATOM 2836 O O . HIS A 1 384 ? -26.197 -2.082 25.815 1.00 89.75 384 HIS A O 1
ATOM 2842 N N . ASP A 1 385 ? -27.855 -1.566 24.381 1.00 90.81 385 ASP A N 1
ATOM 2843 C CA . ASP A 1 385 ? -27.435 -0.196 24.063 1.00 90.81 385 ASP A CA 1
ATOM 2844 C C . ASP A 1 385 ? -27.933 0.829 25.096 1.00 90.81 385 ASP A C 1
ATOM 2846 O O . ASP A 1 385 ? -27.620 2.014 25.007 1.00 90.81 385 ASP A O 1
ATOM 2850 N N . SER A 1 386 ? -28.731 0.390 26.071 1.00 94.44 386 SER A N 1
ATOM 2851 C CA . SER A 1 386 ? -29.395 1.249 27.040 1.00 94.44 386 SER A CA 1
ATOM 2852 C C . SER A 1 386 ? -29.682 0.532 28.366 1.00 94.44 386 SER A C 1
ATOM 2854 O O . SER A 1 386 ? -29.917 -0.677 28.410 1.00 94.44 386 SER A O 1
ATOM 2856 N N . LEU A 1 387 ? -29.666 1.285 29.470 1.00 95.31 387 LEU A N 1
ATOM 2857 C CA . LEU A 1 387 ? -30.029 0.826 30.812 1.00 95.31 387 LEU A CA 1
ATOM 2858 C C . LEU A 1 387 ? -30.934 1.845 31.510 1.00 95.31 387 LEU A C 1
ATOM 2860 O O . LEU A 1 387 ? -30.620 3.033 31.596 1.00 95.31 387 LEU A O 1
ATOM 2864 N N . ALA A 1 388 ? -32.032 1.345 32.077 1.00 95.44 388 ALA A N 1
ATOM 2865 C CA . ALA A 1 388 ? -32.950 2.118 32.902 1.00 95.44 388 ALA A CA 1
ATOM 2866 C C . ALA A 1 388 ? -32.876 1.693 34.378 1.00 95.44 388 ALA A C 1
ATOM 2868 O O . ALA A 1 388 ? -32.913 0.501 34.727 1.00 95.44 388 ALA A O 1
ATOM 2869 N N . PHE A 1 389 ? -32.811 2.694 35.248 1.00 96.75 389 PHE A N 1
ATOM 2870 C CA . PHE A 1 389 ? -32.896 2.563 36.695 1.00 96.75 389 PHE A CA 1
ATOM 2871 C C . PHE A 1 389 ? -34.285 2.998 37.168 1.00 96.75 389 PHE A C 1
ATOM 2873 O O . PHE A 1 389 ? -34.845 3.977 36.676 1.00 96.75 389 PHE A O 1
ATOM 2880 N N . ASP A 1 390 ? -34.829 2.269 38.142 1.00 93.06 390 ASP A N 1
ATOM 2881 C CA . ASP A 1 390 ? -36.044 2.678 38.851 1.00 93.06 390 ASP A CA 1
ATOM 2882 C C . ASP A 1 390 ? -35.777 3.960 39.669 1.00 93.06 390 ASP A C 1
ATOM 2884 O O . ASP A 1 390 ? -34.643 4.437 39.756 1.00 93.06 390 ASP A O 1
ATOM 2888 N N . THR A 1 391 ? -36.801 4.534 40.307 1.00 94.38 391 THR A N 1
ATOM 2889 C CA . THR A 1 391 ? -36.600 5.703 41.177 1.00 94.38 391 THR A CA 1
ATOM 2890 C C . THR A 1 391 ? -35.687 5.362 42.360 1.00 94.38 391 THR A C 1
ATOM 2892 O O . THR A 1 391 ? -36.070 4.597 43.246 1.00 94.38 391 THR A O 1
ATOM 2895 N N . VAL A 1 392 ? -34.502 5.974 42.412 1.00 95.44 392 VAL A N 1
ATOM 2896 C CA . VAL A 1 392 ? -33.527 5.812 43.501 1.00 95.44 392 VAL A CA 1
ATOM 2897 C C . VAL A 1 392 ? -33.613 7.017 44.427 1.00 95.44 392 VAL A C 1
ATOM 2899 O O . VAL A 1 392 ? -33.527 8.161 43.988 1.00 95.44 392 VAL A O 1
ATOM 2902 N N . THR A 1 393 ? -33.787 6.783 45.725 1.00 94.31 393 THR A N 1
ATOM 2903 C CA . THR A 1 393 ? -33.796 7.858 46.723 1.00 94.31 393 THR A CA 1
ATOM 2904 C C . THR A 1 393 ? -32.459 8.604 46.746 1.00 94.31 393 THR A C 1
ATOM 2906 O O . THR A 1 393 ? -31.405 7.975 46.771 1.00 94.31 393 THR A O 1
ATOM 2909 N N . VAL A 1 394 ? -32.490 9.939 46.785 1.00 94.50 394 VAL A N 1
ATOM 2910 C CA . VAL A 1 394 ? -31.285 10.784 46.853 1.00 94.50 394 VAL A CA 1
ATOM 2911 C C . VAL A 1 394 ? -30.361 10.353 47.994 1.00 94.50 394 VAL A C 1
ATOM 2913 O O . VAL A 1 394 ? -30.795 10.188 49.137 1.00 94.50 394 VAL A O 1
ATOM 2916 N N . GLY A 1 395 ? -29.076 10.180 47.676 1.00 89.62 395 GLY A N 1
ATOM 2917 C CA . GLY A 1 395 ? -28.064 9.678 48.612 1.00 89.62 395 GLY A CA 1
ATOM 2918 C C . GLY A 1 395 ? -28.088 8.159 48.835 1.00 89.62 395 GLY A C 1
ATOM 2919 O O . GLY A 1 395 ? -27.377 7.667 49.709 1.00 89.62 395 GLY A O 1
ATOM 2920 N N . GLN A 1 396 ? -28.895 7.410 48.082 1.00 93.75 396 GLN A N 1
ATOM 2921 C CA . GLN A 1 396 ? -28.765 5.961 47.898 1.00 93.75 396 GLN A CA 1
ATOM 2922 C C . GLN A 1 396 ? -28.210 5.664 46.499 1.00 93.75 396 GLN A C 1
ATOM 2924 O O . GLN A 1 396 ? -28.037 6.568 45.679 1.00 93.75 396 GLN A O 1
ATOM 2929 N N . ASN A 1 397 ? -27.931 4.392 46.227 1.00 96.00 397 ASN A N 1
ATOM 2930 C CA . ASN A 1 397 ? -27.539 3.920 44.908 1.00 96.00 397 ASN A CA 1
ATOM 2931 C C . ASN A 1 397 ? -28.396 2.725 44.466 1.00 96.00 397 ASN A C 1
ATOM 2933 O O . ASN A 1 397 ? -29.044 2.064 45.279 1.00 96.00 397 ASN A O 1
ATOM 2937 N N . ALA A 1 398 ? -28.398 2.463 43.164 1.00 96.62 398 ALA A N 1
ATOM 2938 C CA . ALA A 1 398 ? -28.848 1.202 42.594 1.00 96.62 398 ALA A CA 1
ATOM 2939 C C . ALA A 1 398 ? -27.886 0.781 41.485 1.00 96.62 398 ALA A C 1
ATOM 2941 O O . ALA A 1 398 ? -27.343 1.630 40.779 1.00 96.62 398 ALA A O 1
ATOM 2942 N N . SER A 1 399 ? -27.708 -0.525 41.309 1.00 97.31 399 SER A N 1
ATOM 2943 C CA . SER A 1 399 ? -26.817 -1.082 40.292 1.00 97.31 399 SER A CA 1
ATOM 2944 C C . SER A 1 399 ? -27.588 -1.958 39.304 1.00 97.31 399 SER A C 1
ATOM 2946 O O . SER A 1 399 ? -28.516 -2.684 39.671 1.00 97.31 399 SER A O 1
ATOM 2948 N N . ARG A 1 400 ? -27.193 -1.885 38.035 1.00 94.94 400 ARG A N 1
ATOM 2949 C CA . ARG A 1 400 ? -27.638 -2.738 36.928 1.00 94.94 400 ARG A CA 1
ATOM 2950 C C . ARG A 1 400 ? -26.403 -3.369 36.292 1.00 94.94 400 ARG A C 1
ATOM 2952 O O . ARG A 1 400 ? -25.325 -2.788 36.323 1.00 94.94 400 ARG A O 1
ATOM 2959 N N . MET A 1 401 ? -26.564 -4.553 35.720 1.00 94.50 401 MET A N 1
ATOM 2960 C CA . MET A 1 401 ? -25.491 -5.279 35.044 1.00 94.50 401 MET A CA 1
ATOM 2961 C C . MET A 1 401 ? -25.793 -5.342 33.549 1.00 94.50 401 MET A C 1
ATOM 2963 O O . MET A 1 401 ? -26.946 -5.550 33.169 1.00 94.50 401 MET A O 1
ATOM 2967 N N . VAL A 1 402 ? -24.763 -5.193 32.722 1.00 94.50 402 VAL A N 1
ATOM 2968 C CA . VAL A 1 402 ? -24.819 -5.381 31.269 1.00 94.50 402 VAL A CA 1
ATOM 2969 C C . VAL A 1 402 ? -23.597 -6.175 30.828 1.00 94.50 402 VAL A C 1
ATOM 2971 O O . VAL A 1 402 ? -22.496 -5.940 31.325 1.00 94.50 402 VAL A O 1
ATOM 2974 N N . TYR A 1 403 ? -23.770 -7.130 29.917 1.00 94.94 403 TYR A N 1
ATOM 2975 C CA . TYR A 1 403 ? -22.632 -7.858 29.362 1.00 94.94 403 TYR A CA 1
ATOM 2976 C C . TYR A 1 403 ? -21.983 -7.106 28.193 1.00 94.94 403 TYR A C 1
ATOM 2978 O O . TYR A 1 403 ? -22.661 -6.651 27.266 1.00 94.94 403 TYR A O 1
ATOM 2986 N N . VAL A 1 404 ? -20.653 -7.027 28.232 1.00 95.94 404 VAL A N 1
ATOM 2987 C CA . VAL A 1 404 ? -19.791 -6.658 27.105 1.00 95.94 404 VAL A CA 1
ATOM 2988 C C . VAL A 1 404 ? -19.187 -7.947 26.560 1.00 95.94 404 VAL A C 1
ATOM 2990 O O . VAL A 1 404 ? -18.549 -8.688 27.304 1.00 95.94 404 VAL A O 1
ATOM 2993 N N . TYR A 1 405 ? -19.384 -8.220 25.276 1.00 95.75 405 TYR A N 1
ATOM 2994 C CA . TYR A 1 405 ? -18.879 -9.405 24.589 1.00 95.75 405 TYR A CA 1
ATOM 2995 C C . TYR A 1 405 ? -17.760 -9.025 23.625 1.00 95.75 405 TYR A C 1
ATOM 2997 O O . TYR A 1 405 ? -17.858 -8.011 22.926 1.00 95.75 405 TYR A O 1
ATOM 3005 N N . ASN A 1 406 ? -16.748 -9.882 23.525 1.00 95.31 406 ASN A N 1
ATOM 3006 C CA . ASN A 1 406 ? -15.830 -9.885 22.398 1.00 95.31 406 ASN A CA 1
ATOM 3007 C C . ASN A 1 406 ? -16.240 -10.986 21.413 1.00 95.31 406 ASN A C 1
ATOM 3009 O O . ASN A 1 406 ? -15.898 -12.152 21.588 1.00 95.31 406 ASN A O 1
ATOM 3013 N N . THR A 1 407 ? -16.980 -10.622 20.371 1.00 93.19 407 THR A N 1
ATOM 3014 C CA . THR A 1 407 ? -17.423 -11.549 19.314 1.00 93.19 407 THR A CA 1
ATOM 3015 C C . THR A 1 407 ? -16.396 -11.703 18.187 1.00 93.19 407 THR A C 1
ATOM 3017 O O . THR A 1 407 ? -16.672 -12.366 17.189 1.00 93.19 407 THR A O 1
ATOM 3020 N N . GLY A 1 408 ? -15.219 -11.088 18.339 1.00 91.38 408 GLY A N 1
ATOM 3021 C CA . GLY A 1 408 ? -14.125 -11.126 17.377 1.00 91.38 408 GLY A CA 1
ATOM 3022 C C . GLY A 1 408 ? -13.173 -12.306 17.568 1.00 91.38 408 GLY A C 1
ATOM 3023 O O . GLY A 1 408 ? -13.304 -13.099 18.500 1.00 91.38 408 GLY A O 1
ATOM 3024 N N . SER A 1 409 ? -12.185 -12.393 16.678 1.00 90.56 409 SER A N 1
ATOM 3025 C CA . SER A 1 409 ? -11.110 -13.394 16.695 1.00 90.56 409 SER A CA 1
ATOM 3026 C C . SER A 1 409 ? -9.839 -12.923 17.417 1.00 90.56 409 SER A C 1
ATOM 3028 O O . SER A 1 409 ? -8.982 -13.744 17.730 1.00 90.56 409 SER A O 1
ATOM 3030 N N . GLY A 1 410 ? -9.708 -11.624 17.706 1.00 91.69 410 GLY A N 1
ATOM 3031 C CA . GLY A 1 410 ? -8.601 -11.026 18.465 1.00 91.69 410 GLY A CA 1
ATOM 3032 C C . GLY A 1 410 ? -9.005 -10.556 19.857 1.00 91.69 410 GLY A C 1
ATOM 3033 O O . GLY A 1 410 ? -10.187 -10.501 20.180 1.00 91.69 410 GLY A O 1
ATOM 3034 N N . ALA A 1 411 ? -8.029 -10.190 20.691 1.00 93.62 411 ALA A N 1
ATOM 3035 C CA . ALA A 1 411 ? -8.288 -9.690 22.042 1.00 93.62 411 ALA A CA 1
ATOM 3036 C C . ALA A 1 411 ? -8.856 -8.257 22.028 1.00 93.62 411 ALA A C 1
ATOM 3038 O O . ALA A 1 411 ? -8.233 -7.330 21.499 1.00 93.62 411 ALA A O 1
ATOM 3039 N N . LEU A 1 412 ? -10.020 -8.074 22.653 1.00 95.62 412 LEU A N 1
ATOM 3040 C CA . LEU A 1 412 ? -10.659 -6.778 22.853 1.00 95.62 412 LEU A CA 1
ATOM 3041 C C . LEU A 1 412 ? -10.059 -6.093 24.079 1.00 95.62 412 LEU A C 1
ATOM 3043 O O . LEU A 1 412 ? -10.311 -6.493 25.211 1.00 95.62 412 LEU A O 1
ATOM 3047 N N . ASN A 1 413 ? -9.302 -5.030 23.850 1.00 95.88 413 ASN A N 1
ATOM 3048 C CA . ASN A 1 413 ? -8.722 -4.191 24.887 1.00 95.88 413 ASN A CA 1
ATOM 3049 C C . ASN A 1 413 ? -9.569 -2.926 25.029 1.00 95.88 413 ASN A C 1
ATOM 3051 O O . ASN A 1 413 ? -9.560 -2.075 24.140 1.00 95.88 413 ASN A O 1
ATOM 3055 N N . VAL A 1 414 ? -10.296 -2.811 26.139 1.00 96.06 414 VAL A N 1
ATOM 3056 C CA . VAL A 1 414 ? -10.997 -1.594 26.558 1.00 96.06 414 VAL A CA 1
ATOM 3057 C C . VAL A 1 414 ? -10.028 -0.750 27.376 1.00 96.06 414 VAL A C 1
ATOM 3059 O O . VAL A 1 414 ? -9.562 -1.181 28.431 1.00 96.06 414 VAL A O 1
ATOM 3062 N N . SER A 1 415 ? -9.704 0.440 26.875 1.00 95.88 415 SER A N 1
ATOM 3063 C CA . SER A 1 415 ? -8.728 1.352 27.476 1.00 95.88 415 SER A CA 1
ATOM 3064 C C . SER A 1 415 ? -9.351 2.403 28.393 1.00 95.88 415 SER A C 1
ATOM 3066 O O . SER A 1 415 ? -8.645 2.924 29.251 1.00 95.88 415 SER A O 1
ATOM 3068 N N . ASP A 1 416 ? -10.628 2.742 28.189 1.00 94.69 416 ASP A N 1
ATOM 3069 C CA . ASP A 1 416 ? -11.358 3.697 29.030 1.00 94.69 416 ASP A CA 1
ATOM 3070 C C . ASP A 1 416 ? -12.880 3.452 28.987 1.00 94.69 416 ASP A C 1
ATOM 3072 O O . ASP A 1 416 ? -13.415 2.983 27.974 1.00 94.69 416 ASP A O 1
ATOM 3076 N N . ILE A 1 417 ? -13.583 3.815 30.064 1.00 95.62 417 ILE A N 1
ATOM 3077 C CA . ILE A 1 417 ? -15.049 3.814 30.170 1.00 95.62 417 ILE A CA 1
ATOM 3078 C C . ILE A 1 417 ? -15.480 5.128 30.820 1.00 95.62 417 ILE A C 1
ATOM 3080 O O . ILE A 1 417 ? -15.275 5.356 32.012 1.00 95.62 417 ILE A O 1
ATOM 3084 N N . ILE A 1 418 ? -16.109 5.990 30.024 1.00 94.75 418 ILE A N 1
ATOM 3085 C CA . ILE A 1 418 ? -16.359 7.390 30.374 1.00 94.75 418 ILE A CA 1
ATOM 3086 C C . ILE A 1 418 ? -17.863 7.618 30.526 1.00 94.75 418 ILE A C 1
ATOM 3088 O O . ILE A 1 418 ? -18.607 7.501 29.553 1.00 94.75 418 ILE A O 1
ATOM 3092 N N . ALA A 1 419 ? -18.305 7.984 31.732 1.00 96.56 419 ALA A N 1
ATOM 3093 C CA . ALA A 1 419 ? -19.669 8.446 31.986 1.00 96.56 419 ALA A CA 1
ATOM 3094 C C . ALA A 1 419 ? -19.814 9.938 31.644 1.00 96.56 419 ALA A C 1
ATOM 3096 O O . ALA A 1 419 ? -19.003 10.758 32.078 1.00 96.56 419 ALA A O 1
ATOM 3097 N N . SER A 1 420 ? -20.862 10.308 30.905 1.00 97.19 420 SER A N 1
ATOM 3098 C CA . SER A 1 420 ? -21.145 11.714 30.569 1.00 97.19 420 SER A CA 1
ATOM 3099 C C . SER A 1 420 ? -21.765 12.519 31.722 1.00 97.19 420 SER A C 1
ATOM 3101 O O . SER A 1 420 ? -21.743 13.746 31.688 1.00 97.19 420 SER A O 1
ATOM 3103 N N . ASP A 1 421 ? -22.354 11.842 32.712 1.00 97.50 421 ASP A N 1
ATOM 3104 C CA . ASP A 1 421 ? -22.993 12.431 33.893 1.00 97.50 421 ASP A CA 1
ATOM 3105 C C . ASP A 1 421 ? -22.464 11.713 35.154 1.00 97.50 421 ASP A C 1
ATOM 3107 O O . ASP A 1 421 ? -22.544 10.482 35.223 1.00 97.50 421 ASP A O 1
ATOM 3111 N N . PRO A 1 422 ? -21.922 12.442 36.153 1.00 96.75 422 PRO A N 1
ATOM 3112 C CA . PRO A 1 422 ? -21.309 11.862 37.351 1.00 96.75 422 PRO A CA 1
ATOM 3113 C C . PRO A 1 422 ? -22.295 11.171 38.308 1.00 96.75 422 PRO A C 1
ATOM 3115 O O . PRO A 1 422 ? -21.853 10.551 39.275 1.00 96.75 422 PRO A O 1
ATOM 3118 N N . ALA A 1 423 ? -23.610 11.260 38.079 1.00 97.62 423 ALA A N 1
ATOM 3119 C CA . ALA A 1 423 ? -24.593 10.434 38.781 1.00 97.62 423 ALA A CA 1
ATOM 3120 C C . ALA A 1 423 ? -24.537 8.955 38.357 1.00 97.62 423 ALA A C 1
ATOM 3122 O O . ALA A 1 423 ? -25.121 8.113 39.042 1.00 97.62 423 ALA A O 1
ATOM 3123 N N . PHE A 1 424 ? -23.840 8.630 37.262 1.00 98.50 424 PHE A N 1
ATOM 3124 C CA . PHE A 1 424 ? -23.593 7.264 36.815 1.00 98.50 424 PHE A CA 1
ATOM 3125 C C . PHE A 1 424 ? -22.102 6.912 36.875 1.00 98.50 424 PHE A C 1
ATOM 3127 O O . PHE A 1 424 ? -21.234 7.729 36.569 1.00 98.50 424 PHE A O 1
ATOM 3134 N N . SER A 1 425 ? -21.797 5.664 37.223 1.00 97.69 425 SER A N 1
ATOM 3135 C CA . SER A 1 425 ? -20.439 5.116 37.190 1.00 97.69 425 SER A CA 1
ATOM 3136 C C . SER A 1 425 ? -20.436 3.642 36.788 1.00 97.69 425 SER A C 1
ATOM 3138 O O . SER A 1 425 ? -21.435 2.943 36.955 1.00 97.69 425 SER A O 1
ATOM 3140 N N . ALA A 1 426 ? -19.309 3.167 36.259 1.00 97.38 426 ALA A N 1
ATOM 3141 C CA . ALA A 1 426 ? -19.048 1.751 36.016 1.00 97.38 426 ALA A CA 1
ATOM 3142 C C . ALA A 1 426 ? -18.046 1.206 37.049 1.00 97.38 426 ALA A C 1
ATOM 3144 O O . ALA A 1 426 ? -17.241 1.959 37.599 1.00 97.38 426 ALA A O 1
ATOM 3145 N N . ASP A 1 427 ? -18.090 -0.100 37.313 1.00 97.44 427 ASP A N 1
ATOM 3146 C CA . ASP A 1 427 ? -17.154 -0.795 38.210 1.00 97.44 427 ASP A CA 1
ATOM 3147 C C . ASP A 1 427 ? -15.762 -1.038 37.597 1.00 97.44 427 ASP A C 1
ATOM 3149 O O . ASP A 1 427 ? -14.802 -1.274 38.331 1.00 97.44 427 ASP A O 1
ATOM 3153 N N . HIS A 1 428 ? -15.636 -0.916 36.273 1.00 96.31 428 HIS A N 1
ATOM 3154 C CA . HIS A 1 428 ? -14.380 -0.993 35.530 1.00 96.31 428 HIS A CA 1
ATOM 3155 C C . HIS A 1 428 ? -14.131 0.297 34.740 1.00 96.31 428 HIS A C 1
ATOM 3157 O O . HIS A 1 428 ? -15.065 0.883 34.195 1.00 96.31 428 HIS A O 1
ATOM 3163 N N . SER A 1 429 ? -12.862 0.696 34.621 1.00 94.06 429 SER A N 1
ATOM 3164 C CA . SER A 1 429 ? -12.406 1.732 33.679 1.00 94.06 429 SER A CA 1
ATOM 3165 C C . SER A 1 429 ? -11.665 1.151 32.470 1.00 94.06 429 SER A C 1
ATOM 3167 O O . SER A 1 429 ? -11.736 1.712 31.388 1.00 94.06 429 SER A O 1
ATOM 3169 N N . ALA A 1 430 ? -10.978 0.017 32.625 1.00 95.94 430 ALA A N 1
ATOM 3170 C CA . ALA A 1 430 ? -10.249 -0.659 31.555 1.00 95.94 430 ALA A CA 1
ATOM 3171 C C . ALA A 1 430 ? -10.204 -2.173 31.807 1.00 95.94 430 ALA A C 1
ATOM 3173 O O . ALA A 1 430 ? -10.205 -2.610 32.962 1.00 95.94 430 ALA A O 1
ATOM 3174 N N . PHE A 1 431 ? -10.150 -2.971 30.739 1.00 97.19 431 PHE A N 1
ATOM 3175 C CA . PHE A 1 431 ? -10.010 -4.431 30.796 1.00 97.19 431 PHE A CA 1
ATOM 3176 C C . PHE A 1 431 ? -9.586 -5.018 29.440 1.00 97.19 431 PHE A C 1
ATOM 3178 O O . PHE A 1 431 ? -9.652 -4.353 28.409 1.00 97.19 431 PHE A O 1
ATOM 3185 N N . SER A 1 432 ? -9.184 -6.291 29.432 1.00 96.88 432 SER A N 1
ATOM 3186 C CA . SER A 1 432 ? -8.941 -7.067 28.211 1.00 96.88 432 SER A CA 1
ATOM 3187 C C . SER A 1 432 ? -9.829 -8.310 28.208 1.00 96.88 432 SER A C 1
ATOM 3189 O O . SER A 1 432 ? -9.910 -9.001 29.223 1.00 96.88 432 SER A O 1
ATOM 3191 N N . LEU A 1 433 ? -10.500 -8.579 27.087 1.00 96.88 433 LEU A N 1
ATOM 3192 C CA . LEU A 1 433 ? -11.323 -9.765 26.859 1.00 96.88 433 LEU A CA 1
ATOM 3193 C C . LEU A 1 433 ? -10.729 -10.616 25.725 1.00 96.88 433 LEU A C 1
ATOM 3195 O O . LEU A 1 433 ? -10.605 -10.123 24.598 1.00 96.88 433 LEU A O 1
ATOM 3199 N N . PRO A 1 434 ? -10.409 -11.900 25.973 1.00 95.75 434 PRO A N 1
ATOM 3200 C CA . PRO A 1 434 ? -10.088 -12.860 24.920 1.00 95.75 434 PRO A CA 1
ATOM 3201 C C . PRO A 1 434 ? -11.197 -12.979 23.864 1.00 95.75 434 PRO A C 1
ATOM 3203 O O . PRO A 1 434 ? -12.340 -12.575 24.082 1.00 95.75 434 PRO A O 1
ATOM 3206 N N . ALA A 1 435 ? -10.856 -13.540 22.705 1.00 92.94 435 ALA A N 1
ATOM 3207 C CA . ALA A 1 435 ? -11.814 -13.845 21.645 1.00 92.94 435 ALA A CA 1
ATOM 3208 C C . ALA A 1 435 ? -12.927 -14.786 22.148 1.00 92.94 435 ALA A C 1
ATOM 3210 O O . ALA A 1 435 ? -12.644 -15.801 22.787 1.00 92.94 435 ALA A O 1
ATOM 3211 N N . GLY A 1 436 ? -14.187 -14.451 21.860 1.00 93.44 436 GLY A N 1
ATOM 3212 C CA . GLY A 1 436 ? -15.371 -15.212 22.276 1.00 93.44 436 GLY A CA 1
ATOM 3213 C C . GLY A 1 436 ? -15.803 -15.037 23.739 1.00 93.44 436 GLY A C 1
ATOM 3214 O O . GLY A 1 436 ? -16.801 -15.642 24.133 1.00 93.44 436 GLY A O 1
ATOM 3215 N N . ASP A 1 437 ? -15.088 -14.244 24.543 1.00 97.75 437 ASP A N 1
ATOM 3216 C CA . ASP A 1 437 ? -15.350 -14.082 25.980 1.00 97.75 437 ASP A CA 1
ATOM 3217 C C . ASP A 1 437 ? -16.278 -12.886 26.297 1.00 97.75 437 ASP A C 1
ATOM 3219 O O . ASP A 1 437 ? -16.612 -12.070 25.428 1.00 97.75 437 ASP A O 1
ATOM 3223 N N . SER A 1 438 ? -16.715 -12.769 27.555 1.00 97.00 438 SER A N 1
ATOM 3224 C CA . SER A 1 438 ? -17.628 -11.716 28.013 1.00 97.00 438 SER A CA 1
ATOM 3225 C C . SER A 1 438 ? -17.337 -11.217 29.428 1.00 97.00 438 SER A C 1
ATOM 3227 O O . SER A 1 438 ? -17.054 -12.006 30.328 1.00 97.00 438 SER A O 1
ATOM 3229 N N . LEU A 1 439 ? -17.500 -9.910 29.649 1.00 97.69 439 LEU A N 1
ATOM 3230 C CA . LEU A 1 439 ? -17.444 -9.278 30.967 1.00 97.69 439 LEU A CA 1
ATOM 3231 C C . LEU A 1 439 ? -18.838 -8.824 31.407 1.00 97.69 439 LEU A C 1
ATOM 3233 O O . LEU A 1 439 ? -19.566 -8.205 30.633 1.00 97.69 439 LEU A O 1
ATOM 3237 N N . ALA A 1 440 ? -19.176 -9.060 32.672 1.00 96.44 440 ALA A N 1
ATOM 3238 C CA . ALA A 1 440 ? -20.267 -8.361 33.341 1.00 96.44 440 ALA A CA 1
ATOM 3239 C C . ALA A 1 440 ? -19.788 -6.970 33.790 1.00 96.44 440 ALA A C 1
ATOM 3241 O O . ALA A 1 440 ? -18.960 -6.873 34.692 1.00 96.44 440 ALA A O 1
ATOM 3242 N N . LEU A 1 441 ? -20.310 -5.909 33.174 1.00 96.88 441 LEU A N 1
ATOM 3243 C CA . LEU A 1 441 ? -20.065 -4.524 33.574 1.00 96.88 441 LEU A CA 1
ATOM 3244 C C . LEU A 1 441 ? -21.184 -4.072 34.521 1.00 96.88 441 LEU A C 1
ATOM 3246 O O . LEU A 1 441 ? -22.363 -4.088 34.145 1.00 96.88 441 LEU A O 1
ATOM 3250 N N . THR A 1 442 ? -20.837 -3.664 35.742 1.00 97.75 442 THR A N 1
ATOM 3251 C CA . THR A 1 442 ? -21.815 -3.161 36.717 1.00 97.75 442 THR A CA 1
ATOM 3252 C C . THR A 1 442 ? -21.899 -1.645 36.628 1.00 97.75 442 THR A C 1
ATOM 3254 O O . THR A 1 442 ? -20.966 -0.933 36.995 1.00 97.75 442 THR A O 1
ATOM 3257 N N . VAL A 1 443 ? -23.048 -1.139 36.188 1.00 98.06 443 VAL A N 1
ATOM 3258 C CA . VAL A 1 443 ? -23.349 0.293 36.138 1.00 98.06 443 VAL A CA 1
ATOM 3259 C C . VAL A 1 443 ? -24.138 0.680 37.382 1.00 98.06 443 VAL A C 1
ATOM 3261 O O . VAL A 1 443 ? -25.162 0.069 37.692 1.00 98.06 443 VAL A O 1
ATOM 3264 N N . THR A 1 444 ? -23.680 1.701 38.096 1.00 98.44 444 THR A N 1
ATOM 3265 C CA . THR A 1 444 ? -24.313 2.215 39.314 1.00 98.44 444 THR A CA 1
ATOM 3266 C C . THR A 1 444 ? -24.856 3.618 39.079 1.00 98.44 444 THR A C 1
ATOM 3268 O O . THR A 1 444 ? -24.156 4.476 38.552 1.00 98.44 444 THR A O 1
ATOM 3271 N N . PHE A 1 445 ? -26.099 3.849 39.498 1.00 98.62 445 PHE A N 1
ATOM 3272 C CA . PHE A 1 445 ? -26.755 5.153 39.530 1.00 98.62 445 PHE A CA 1
ATOM 3273 C C . PHE A 1 445 ? -26.855 5.641 40.980 1.00 98.62 445 PHE A C 1
ATOM 3275 O O . PHE A 1 445 ? -27.344 4.913 41.849 1.00 98.62 445 PHE A O 1
ATOM 3282 N N . ALA A 1 446 ? -26.389 6.861 41.242 1.00 98.00 446 ALA A N 1
ATOM 3283 C CA . ALA A 1 446 ? -26.326 7.488 42.561 1.00 98.00 446 ALA A CA 1
ATOM 3284 C C . ALA A 1 446 ? -26.782 8.965 42.485 1.00 98.00 446 ALA A C 1
ATOM 3286 O O . ALA A 1 446 ? -25.950 9.875 42.425 1.00 98.00 446 ALA A O 1
ATOM 3287 N N . PRO A 1 447 ? -28.102 9.240 42.466 1.00 97.62 447 PRO A N 1
ATOM 3288 C CA . PRO A 1 447 ? -28.623 10.595 42.311 1.00 97.62 447 PRO A CA 1
ATOM 3289 C C . PRO A 1 447 ? -28.309 11.486 43.521 1.00 97.62 447 PRO A C 1
ATOM 3291 O O . PRO A 1 447 ? -28.636 11.171 44.670 1.00 97.62 447 PRO A O 1
ATOM 3294 N N . ALA A 1 448 ? -27.721 12.650 43.241 1.00 95.06 448 ALA A N 1
ATOM 3295 C CA . ALA A 1 448 ? -27.401 13.676 44.235 1.00 95.06 448 ALA A CA 1
ATOM 3296 C C . ALA A 1 448 ? -28.562 14.656 44.505 1.00 95.06 448 ALA A C 1
ATOM 3298 O O . ALA A 1 448 ? -28.562 15.345 45.525 1.00 95.06 448 ALA A O 1
ATOM 3299 N N . MET A 1 449 ? -29.544 14.738 43.602 1.00 94.69 449 MET A N 1
ATOM 3300 C CA . MET A 1 449 ? -30.704 15.630 43.684 1.00 94.69 449 MET A CA 1
ATOM 3301 C C . MET A 1 449 ? -31.972 14.926 43.185 1.00 94.69 449 MET A C 1
ATOM 3303 O O . MET A 1 449 ? -31.909 13.888 42.530 1.00 94.69 449 MET A O 1
ATOM 3307 N N . VAL A 1 450 ? -33.138 15.487 43.516 1.00 95.31 450 VAL A N 1
ATOM 3308 C CA . VAL A 1 450 ? -34.428 15.009 43.000 1.00 95.31 450 VAL A CA 1
ATOM 3309 C C . VAL A 1 450 ? -34.606 15.506 41.566 1.00 95.31 450 VAL A C 1
ATOM 3311 O O . VAL A 1 450 ? -34.467 16.704 41.323 1.00 95.31 450 VAL A O 1
ATOM 3314 N N . GLY A 1 451 ? -34.932 14.607 40.639 1.00 95.19 451 GLY A N 1
ATOM 3315 C CA . GLY A 1 451 ? -35.086 14.915 39.214 1.00 95.19 451 GLY A CA 1
ATOM 3316 C C . GLY A 1 451 ? -34.721 13.738 38.311 1.00 95.19 451 GLY A C 1
ATOM 3317 O O . GLY A 1 451 ? -34.246 12.708 38.787 1.00 95.19 451 GLY A O 1
ATOM 3318 N N . ASP A 1 452 ? -34.948 13.893 37.010 1.00 96.75 452 ASP A N 1
ATOM 3319 C CA . ASP A 1 452 ? -34.568 12.900 36.005 1.00 96.75 452 ASP A CA 1
ATOM 3320 C C . ASP A 1 452 ? -33.121 13.105 35.542 1.00 96.75 452 ASP A C 1
ATOM 3322 O O . ASP A 1 452 ? -32.660 14.235 35.374 1.00 96.75 452 ASP A O 1
ATOM 3326 N N . TYR A 1 453 ? -32.420 11.995 35.328 1.00 98.00 453 TYR A N 1
ATOM 3327 C CA . TYR A 1 453 ? -31.030 11.925 34.892 1.00 98.00 453 TYR A CA 1
ATOM 3328 C C . TYR A 1 453 ? -30.934 11.177 33.562 1.00 98.00 453 TYR A C 1
ATOM 3330 O O . TYR A 1 453 ? -31.587 10.148 33.357 1.00 98.00 453 TYR A O 1
ATOM 3338 N N . SER A 1 454 ? -30.082 11.678 32.669 1.00 97.50 454 SER A N 1
ATOM 3339 C CA . SER A 1 454 ? -29.799 11.068 31.370 1.00 97.50 454 SER A CA 1
ATOM 3340 C C . SER A 1 454 ? -28.330 11.240 31.004 1.00 97.50 454 SER A C 1
ATOM 3342 O O . SER A 1 4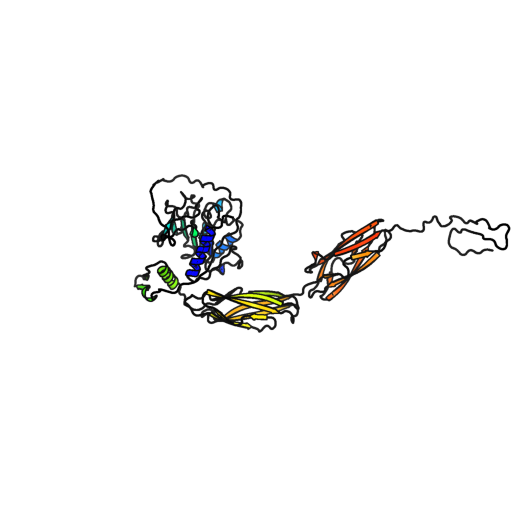54 ? -27.833 12.366 31.028 1.00 97.50 454 SER A O 1
ATOM 3344 N N . GLY A 1 455 ? -27.662 10.163 30.602 1.00 96.19 455 GLY A N 1
ATOM 3345 C CA . GLY A 1 455 ? -26.267 10.206 30.162 1.00 96.19 455 GLY A CA 1
ATOM 3346 C C . GLY A 1 455 ? -25.898 9.044 29.245 1.00 96.19 455 GLY A C 1
ATOM 3347 O O . GLY A 1 455 ? -26.755 8.258 28.850 1.00 96.19 455 GLY A O 1
ATOM 3348 N N . GLU A 1 456 ? -24.616 8.920 28.922 1.00 96.12 456 GLU A N 1
ATOM 3349 C CA . GLU A 1 456 ? -24.047 7.766 28.227 1.00 96.12 456 GLU A CA 1
ATOM 3350 C C . GLU A 1 456 ? -22.776 7.265 28.924 1.00 96.12 456 GLU A C 1
ATOM 3352 O O . GLU A 1 456 ? -22.036 8.048 29.524 1.00 96.12 456 GLU A O 1
ATOM 3357 N N . LEU A 1 457 ? -22.515 5.960 28.822 1.00 95.81 457 LEU A N 1
ATOM 3358 C CA . LEU A 1 457 ? -21.181 5.384 28.994 1.00 95.81 457 LEU A CA 1
ATOM 3359 C C . LEU A 1 457 ? -20.566 5.187 27.612 1.00 95.81 457 LEU A C 1
ATOM 3361 O O . LEU A 1 457 ? -21.035 4.332 26.857 1.00 95.81 457 LEU A O 1
ATOM 3365 N N . LYS A 1 458 ? -19.516 5.945 27.285 1.00 94.81 458 LYS A N 1
ATOM 3366 C CA . LYS A 1 458 ? -18.673 5.681 26.113 1.00 94.81 458 LYS A CA 1
ATOM 3367 C C . LYS A 1 458 ? -17.616 4.644 26.485 1.00 94.81 458 LYS A C 1
ATOM 3369 O O . LYS A 1 458 ? -16.901 4.836 27.466 1.00 94.81 458 LYS A O 1
ATOM 3374 N N . ILE A 1 459 ? -17.482 3.590 25.682 1.00 94.44 459 ILE A N 1
ATOM 3375 C CA . ILE A 1 459 ? -16.455 2.556 25.864 1.00 94.44 459 ILE A CA 1
ATOM 3376 C C . ILE A 1 459 ? -15.381 2.734 24.788 1.00 94.44 459 ILE A C 1
ATOM 3378 O O . ILE A 1 459 ? -15.665 2.627 23.597 1.00 94.44 459 ILE A O 1
ATOM 3382 N N . VAL A 1 460 ? -14.143 3.010 25.197 1.00 93.75 460 VAL A N 1
ATOM 3383 C CA . VAL A 1 460 ? -12.998 3.214 24.294 1.00 93.75 460 VAL A CA 1
ATOM 3384 C C . VAL A 1 460 ? -12.206 1.912 24.198 1.00 93.75 460 VAL A C 1
ATOM 3386 O O . VAL A 1 460 ? -11.840 1.339 25.222 1.00 93.75 460 VAL A O 1
ATOM 3389 N N . SER A 1 461 ? -11.955 1.414 22.985 1.00 94.69 461 SER A N 1
ATOM 3390 C CA . SER A 1 461 ? -11.290 0.120 22.774 1.00 94.69 461 SER A CA 1
ATOM 3391 C C . SER A 1 461 ? -10.533 0.028 21.446 1.00 94.69 461 SER A C 1
ATOM 3393 O O . SER A 1 461 ? -10.625 0.926 20.613 1.00 94.69 461 SER A O 1
ATOM 3395 N N . ASN A 1 462 ? -9.816 -1.079 21.234 1.00 92.81 462 ASN A N 1
ATOM 3396 C CA . ASN A 1 462 ? -9.170 -1.427 19.960 1.00 92.81 462 ASN A CA 1
ATOM 3397 C C . ASN A 1 462 ? -10.109 -2.081 18.919 1.00 92.81 462 ASN A C 1
ATOM 3399 O O . ASN A 1 462 ? -9.630 -2.528 17.879 1.00 92.81 462 ASN A O 1
ATOM 3403 N N . ALA A 1 463 ? -11.419 -2.186 19.174 1.00 91.25 463 ALA A N 1
ATOM 3404 C CA . ALA A 1 463 ? -12.351 -2.724 18.183 1.00 91.25 463 ALA A CA 1
ATOM 3405 C C . ALA A 1 463 ? -12.486 -1.783 16.975 1.00 91.25 463 ALA A C 1
ATOM 3407 O O . ALA A 1 463 ? -12.572 -0.567 17.139 1.00 91.25 463 ALA A O 1
ATOM 3408 N N . ALA A 1 464 ? -12.630 -2.334 15.766 1.00 72.88 464 ALA A N 1
ATOM 3409 C CA . ALA A 1 464 ? -12.726 -1.548 14.525 1.00 72.88 464 ALA A CA 1
ATOM 3410 C C . ALA A 1 464 ? -13.919 -0.557 14.469 1.00 72.88 464 ALA A C 1
ATOM 3412 O O . ALA A 1 464 ? -13.951 0.327 13.619 1.00 72.88 464 ALA A O 1
ATOM 3413 N N . ALA A 1 465 ? -14.889 -0.682 15.385 1.00 65.62 465 ALA A N 1
ATOM 3414 C CA . ALA A 1 465 ? -16.044 0.209 15.535 1.00 65.62 465 ALA A CA 1
ATOM 3415 C C . ALA A 1 465 ? -16.063 0.995 16.870 1.00 65.62 465 ALA A C 1
ATOM 3417 O O . ALA A 1 465 ? -17.102 1.551 17.237 1.00 65.62 465 ALA A O 1
ATOM 3418 N N . ALA A 1 466 ? -14.953 1.037 17.620 1.00 58.25 466 ALA A N 1
ATOM 3419 C CA . ALA A 1 466 ? -14.911 1.490 19.017 1.00 58.25 466 ALA A CA 1
ATOM 3420 C C . ALA A 1 466 ? -15.519 2.881 19.278 1.00 58.25 466 ALA A C 1
ATOM 3422 O O . ALA A 1 466 ? -16.176 3.071 20.297 1.00 58.25 466 ALA A O 1
ATOM 3423 N N . ASP A 1 467 ? -15.387 3.839 18.355 1.00 57.94 467 ASP A N 1
ATOM 3424 C CA . ASP A 1 467 ? -15.926 5.199 18.539 1.00 57.94 467 ASP A CA 1
ATOM 3425 C C . ASP A 1 467 ? -17.473 5.279 18.523 1.00 57.94 467 ASP A C 1
ATOM 3427 O O . ASP A 1 467 ? -18.070 6.320 18.833 1.00 57.94 467 ASP A O 1
ATOM 3431 N N . THR A 1 468 ? -18.146 4.168 18.201 1.00 67.75 468 THR A N 1
ATOM 3432 C CA . THR A 1 468 ? -19.613 4.048 18.207 1.00 67.75 468 THR A CA 1
ATOM 3433 C C . THR A 1 468 ? -20.181 3.426 19.488 1.00 67.75 468 THR A C 1
ATOM 3435 O O . THR A 1 468 ? -21.338 3.701 19.808 1.00 67.75 468 THR A O 1
ATOM 3438 N N . ALA A 1 469 ? -19.389 2.668 20.259 1.00 88.06 469 ALA A N 1
ATOM 3439 C CA . ALA A 1 469 ? -19.866 1.873 21.394 1.00 88.06 469 ALA A CA 1
ATOM 3440 C C . ALA A 1 469 ? -20.318 2.740 22.587 1.00 88.06 469 ALA A C 1
ATOM 3442 O O . ALA A 1 469 ? -19.504 3.363 23.278 1.00 88.06 469 ALA A O 1
ATOM 3443 N N . ARG A 1 470 ? -21.635 2.760 22.835 1.00 93.12 470 ARG A N 1
ATOM 3444 C CA . ARG A 1 470 ? -22.294 3.537 23.895 1.00 93.12 470 ARG A CA 1
ATOM 3445 C C . ARG A 1 470 ? -23.371 2.724 24.601 1.00 93.12 470 ARG A C 1
ATOM 3447 O O . ARG A 1 470 ? -24.043 1.917 23.966 1.00 93.12 470 ARG A O 1
ATOM 3454 N N . ILE A 1 471 ? -23.565 3.005 25.887 1.00 95.75 471 ILE A N 1
ATOM 3455 C CA . ILE A 1 471 ? -24.738 2.574 26.656 1.00 95.75 471 ILE A CA 1
ATOM 3456 C C . ILE A 1 471 ? -25.461 3.829 27.150 1.00 95.75 471 ILE A C 1
ATOM 3458 O O . ILE A 1 471 ? -24.903 4.577 27.954 1.00 95.75 471 ILE A O 1
ATOM 3462 N N . TYR A 1 472 ? -26.687 4.064 26.688 1.00 96.81 472 TYR A N 1
ATOM 3463 C CA . TYR A 1 472 ? -27.532 5.177 27.123 1.00 96.81 472 TYR A CA 1
ATOM 3464 C C . TYR A 1 472 ? -28.149 4.896 28.496 1.00 96.81 472 TYR A C 1
ATOM 3466 O O . TYR A 1 472 ? -28.727 3.836 28.729 1.00 96.81 472 TYR A O 1
ATOM 3474 N N . LEU A 1 473 ? -28.028 5.838 29.425 1.00 98.25 473 LEU A N 1
ATOM 3475 C CA . LEU A 1 473 ? -28.423 5.673 30.821 1.00 98.25 473 LEU A CA 1
ATOM 3476 C C . LEU A 1 473 ? -29.574 6.606 31.183 1.00 98.25 473 LEU A C 1
ATOM 3478 O O . LEU A 1 473 ? -29.517 7.804 30.905 1.00 98.25 473 LEU A O 1
ATOM 3482 N N . HIS A 1 474 ? -30.583 6.060 31.863 1.00 97.75 474 HIS A N 1
ATOM 3483 C CA . HIS A 1 474 ? -31.743 6.802 32.356 1.00 97.75 474 HIS A CA 1
ATOM 3484 C C . HIS A 1 474 ? -32.086 6.403 33.794 1.00 97.75 474 HIS A C 1
ATOM 3486 O O . HIS A 1 474 ? -32.090 5.217 34.127 1.00 97.75 474 HIS A O 1
ATOM 3492 N N . GLY A 1 475 ? -32.428 7.372 34.642 1.00 97.50 475 GLY A N 1
ATOM 3493 C CA . GLY A 1 475 ? -32.887 7.116 36.009 1.00 97.50 475 GLY A CA 1
ATOM 3494 C C . GLY A 1 475 ? -33.494 8.355 36.662 1.00 97.50 475 GLY A C 1
ATOM 3495 O O . GLY A 1 475 ? -33.272 9.471 36.202 1.00 97.50 475 GLY A O 1
ATOM 3496 N N . THR A 1 476 ? -34.240 8.172 37.753 1.00 97.62 476 THR A N 1
ATOM 3497 C CA . THR A 1 476 ? -34.891 9.278 38.476 1.00 97.62 476 THR A CA 1
ATOM 3498 C C . THR A 1 476 ? -34.438 9.311 39.934 1.00 97.62 476 THR A C 1
ATOM 3500 O O . THR A 1 476 ? -34.576 8.326 40.660 1.00 97.62 476 THR A O 1
ATOM 3503 N N . GLY A 1 477 ? -33.939 10.461 40.386 1.00 97.00 477 GLY A N 1
ATOM 3504 C CA . GLY A 1 477 ? -33.692 10.757 41.793 1.00 97.00 477 GLY A CA 1
ATOM 3505 C C . GLY A 1 477 ? -34.994 11.071 42.528 1.00 97.00 477 GLY A C 1
ATOM 3506 O O . GLY A 1 477 ? -35.670 12.049 42.214 1.00 97.00 477 GLY A O 1
ATOM 3507 N N . GLY A 1 478 ? -35.352 10.253 43.517 1.00 92.12 478 GLY A N 1
ATOM 3508 C CA . GLY A 1 478 ? -36.535 10.424 44.364 1.00 92.12 478 GLY A CA 1
ATOM 3509 C C . GLY A 1 478 ? -36.224 11.090 45.707 1.00 92.12 478 GLY A C 1
ATOM 3510 O O . GLY A 1 478 ? -35.135 10.939 46.259 1.00 92.12 478 GLY A O 1
ATOM 3511 N N . ALA A 1 479 ? -37.194 11.801 46.282 1.00 88.38 479 ALA A N 1
ATOM 3512 C CA . ALA A 1 479 ? -37.058 12.352 47.632 1.00 88.38 479 ALA A CA 1
ATOM 3513 C C . ALA A 1 479 ? -36.926 11.240 48.696 1.00 88.38 479 ALA A C 1
ATOM 3515 O O . ALA A 1 479 ? -37.463 10.143 48.530 1.00 88.38 479 ALA A O 1
ATOM 3516 N N . MET A 1 480 ? -36.265 11.530 49.824 1.00 74.62 480 MET A N 1
ATOM 3517 C CA . MET A 1 480 ? -36.319 10.647 50.996 1.00 74.62 480 MET A CA 1
ATOM 3518 C C . MET A 1 480 ? -37.741 10.608 51.559 1.00 74.62 480 MET A C 1
ATOM 3520 O O . MET A 1 480 ? -38.183 11.550 52.219 1.00 74.62 480 MET A O 1
ATOM 3524 N N . VAL A 1 481 ? -38.443 9.493 51.350 1.00 65.00 481 VAL A N 1
ATOM 3525 C CA . VAL A 1 481 ? -39.732 9.222 51.998 1.00 65.00 481 VAL A CA 1
ATOM 3526 C C . VAL A 1 481 ? -39.478 8.632 53.384 1.00 65.00 481 VAL A C 1
ATOM 3528 O O . VAL A 1 481 ? -39.649 7.440 53.629 1.00 65.00 481 VAL A O 1
ATOM 3531 N N . GLY A 1 482 ? -39.030 9.479 54.308 1.00 58.16 482 GLY A N 1
ATOM 3532 C CA . GLY A 1 482 ? -39.052 9.135 55.725 1.00 58.16 482 GLY A CA 1
ATOM 3533 C C . GLY A 1 482 ? -40.487 9.157 56.252 1.00 58.16 482 GLY A C 1
ATOM 3534 O O . GLY A 1 482 ? -41.251 10.069 55.931 1.00 58.16 482 GLY A O 1
ATOM 3535 N N . ILE A 1 483 ? -40.843 8.217 57.134 1.00 56.50 483 ILE A N 1
ATOM 3536 C CA . ILE A 1 483 ? -41.932 8.481 58.081 1.00 56.50 483 ILE A CA 1
ATOM 3537 C C . ILE A 1 483 ? -41.407 9.579 59.006 1.00 56.50 483 ILE A C 1
ATOM 3539 O O . ILE A 1 483 ? -40.607 9.315 59.903 1.00 56.50 483 ILE A O 1
ATOM 3543 N N . GLY A 1 484 ? -41.806 10.823 58.740 1.00 50.94 484 GLY A N 1
ATOM 3544 C CA . GLY A 1 484 ? -41.462 11.950 59.595 1.00 50.94 484 GLY A CA 1
ATOM 3545 C C . GLY A 1 484 ? -41.914 11.673 61.028 1.00 50.94 484 GLY A C 1
ATOM 3546 O O . GLY A 1 484 ? -43.024 11.188 61.255 1.00 50.94 484 GLY A O 1
ATOM 3547 N N . SER A 1 485 ? -41.074 12.013 62.003 1.00 55.78 485 SER A N 1
ATOM 3548 C CA . SER A 1 485 ? -41.298 11.755 63.433 1.00 55.78 485 SER A CA 1
ATOM 3549 C C . SER A 1 485 ? -42.520 12.466 64.044 1.00 55.78 485 SER A C 1
ATOM 3551 O O . SER A 1 485 ? -42.781 12.298 65.227 1.00 55.78 485 SER A O 1
ATOM 3553 N N . GLY A 1 486 ? -43.300 13.211 63.251 1.00 55.19 486 GLY A N 1
ATOM 3554 C CA . GLY A 1 486 ? -44.536 13.895 63.654 1.00 55.19 486 GLY A CA 1
ATOM 3555 C C . GLY A 1 486 ? -45.829 13.071 63.540 1.00 55.19 486 GLY A C 1
ATOM 3556 O O . GLY A 1 486 ? -46.908 13.650 63.612 1.00 55.19 486 GLY A O 1
ATOM 3557 N N . MET A 1 487 ? -45.751 11.752 63.321 1.00 55.94 487 MET A N 1
ATOM 3558 C CA . MET A 1 487 ? -46.916 10.838 63.327 1.00 55.94 487 MET A CA 1
ATOM 3559 C C . MET A 1 487 ? -46.900 9.822 64.483 1.00 55.94 487 MET A C 1
ATOM 3561 O O . MET A 1 487 ? -47.836 9.034 64.617 1.00 55.94 487 MET A O 1
ATOM 3565 N N . LEU A 1 488 ? -45.876 9.851 65.343 1.00 60.38 488 LEU A N 1
ATOM 3566 C CA . LEU A 1 488 ? -45.963 9.240 66.668 1.00 60.38 488 LEU A CA 1
ATOM 3567 C C . LEU A 1 488 ? -46.577 10.273 67.629 1.00 60.38 488 LEU A C 1
ATOM 3569 O O . LEU A 1 488 ? -46.122 11.417 67.637 1.00 60.38 488 LEU A O 1
ATOM 3573 N N . PRO A 1 489 ? -47.598 9.917 68.428 1.00 59.56 489 PRO A N 1
ATOM 3574 C CA . PRO A 1 489 ? -48.117 10.798 69.470 1.00 59.56 489 PRO A CA 1
ATOM 3575 C C . PRO A 1 489 ? -46.994 11.188 70.437 1.00 59.56 489 PRO A C 1
ATOM 3577 O O . PRO A 1 489 ? -46.347 10.310 70.985 1.00 59.56 489 PRO A O 1
ATOM 3580 N N . GLU A 1 490 ? -46.757 12.471 70.711 1.00 66.44 490 GLU A N 1
ATOM 3581 C CA . GLU A 1 490 ? -45.728 12.854 71.702 1.00 66.44 490 GLU A CA 1
ATOM 3582 C C . GLU A 1 490 ? -46.135 12.494 73.144 1.00 66.44 490 GLU A C 1
ATOM 3584 O O . GLU A 1 490 ? -45.306 12.437 74.051 1.00 66.44 490 GLU A O 1
ATOM 3589 N N . THR A 1 491 ? -47.428 12.248 73.368 1.00 72.44 491 THR A N 1
ATOM 3590 C CA . THR A 1 491 ? -48.015 11.956 74.678 1.00 72.44 491 THR A CA 1
ATOM 3591 C C . THR A 1 491 ? -49.013 10.804 74.593 1.00 72.44 491 THR A C 1
ATOM 3593 O O . THR A 1 491 ? -49.556 10.498 73.531 1.00 72.44 491 THR A O 1
ATOM 3596 N N . PHE A 1 492 ? -49.269 10.159 75.732 1.00 81.81 492 PHE A N 1
ATOM 3597 C CA . PHE A 1 492 ? -50.380 9.221 75.857 1.00 81.81 492 PHE A CA 1
ATOM 3598 C C . PHE A 1 492 ? -51.706 9.985 75.830 1.00 81.81 492 PHE A C 1
ATOM 3600 O O . PHE A 1 492 ? -51.891 10.927 76.602 1.00 81.81 492 PHE A O 1
ATOM 3607 N N . ALA A 1 493 ? -52.644 9.547 74.994 1.00 81.50 493 ALA A N 1
ATOM 3608 C CA . ALA A 1 493 ? -53.989 10.110 74.932 1.00 81.50 493 ALA A CA 1
ATOM 3609 C C . ALA A 1 493 ? -55.042 9.005 74.795 1.00 81.50 493 ALA A C 1
ATOM 3611 O O . ALA A 1 493 ? -54.786 7.953 74.209 1.00 81.50 493 ALA A O 1
ATOM 3612 N N . VAL A 1 494 ? -56.241 9.261 75.319 1.00 84.31 494 VAL A N 1
ATOM 3613 C CA . VAL A 1 494 ? -57.415 8.392 75.180 1.00 84.31 494 VAL A CA 1
ATOM 3614 C C . VAL A 1 494 ? -58.526 9.212 74.531 1.00 84.31 494 VAL A C 1
ATOM 3616 O O . VAL A 1 494 ? -58.890 10.280 75.024 1.00 84.31 494 VAL A O 1
ATOM 3619 N N . GLY A 1 495 ? -59.020 8.736 73.392 1.00 82.19 495 GLY A N 1
ATOM 3620 C CA . GLY A 1 495 ? -60.138 9.316 72.661 1.00 82.19 495 GLY A CA 1
ATOM 3621 C C . GLY A 1 495 ? -61.474 9.011 73.335 1.00 82.19 495 GLY A C 1
ATOM 3622 O O . GLY A 1 495 ? -61.596 8.073 74.123 1.00 82.19 495 GLY A O 1
ATOM 3623 N N . GLN A 1 496 ? -62.495 9.810 73.022 1.00 84.19 496 GLN A N 1
ATOM 3624 C CA . GLN A 1 496 ? -63.791 9.664 73.678 1.00 84.19 496 GLN A CA 1
ATOM 3625 C C . GLN A 1 496 ? -64.483 8.350 73.294 1.00 84.19 496 GLN A C 1
ATOM 3627 O O . GLN A 1 496 ? -64.508 7.955 72.128 1.00 84.19 496 GLN A O 1
ATOM 3632 N N . ASN A 1 497 ? -65.085 7.697 74.286 1.00 83.88 497 ASN A N 1
ATOM 3633 C CA . ASN A 1 497 ? -65.798 6.440 74.104 1.00 83.88 497 ASN A CA 1
ATOM 3634 C C . ASN A 1 497 ? -67.065 6.610 73.242 1.00 83.88 497 ASN A C 1
ATOM 3636 O O . ASN A 1 497 ? -67.896 7.484 73.501 1.00 83.88 497 ASN A O 1
ATOM 3640 N N . TYR A 1 498 ? -67.245 5.749 72.236 1.00 80.19 498 TYR A N 1
ATOM 3641 C CA . TYR A 1 498 ? -68.428 5.770 71.369 1.00 80.19 498 TYR A CA 1
ATOM 3642 C C . TYR A 1 498 ? -68.939 4.355 71.034 1.00 80.19 498 TYR A C 1
ATOM 3644 O O . TYR A 1 498 ? -68.127 3.489 70.694 1.00 80.19 498 TYR A O 1
ATOM 3652 N N . PRO A 1 499 ? -70.268 4.113 71.044 1.00 73.81 499 PRO A N 1
ATOM 3653 C CA . PRO A 1 499 ? -71.335 5.015 71.491 1.00 73.81 499 PRO A CA 1
ATOM 3654 C C . PRO A 1 499 ? -71.425 5.099 73.023 1.00 73.81 499 PRO A C 1
ATOM 3656 O O . PRO A 1 499 ? -71.249 4.103 73.714 1.00 73.81 499 PRO A O 1
ATOM 3659 N N . ASN A 1 500 ? -71.752 6.278 73.553 1.00 72.75 500 ASN A N 1
ATOM 3660 C CA . ASN A 1 500 ? -72.045 6.504 74.970 1.00 72.75 500 ASN A CA 1
ATOM 3661 C C . ASN A 1 500 ? -73.429 7.185 75.075 1.00 72.75 500 ASN A C 1
ATOM 3663 O O . ASN A 1 500 ? -73.573 8.277 74.517 1.00 72.75 500 ASN A O 1
ATOM 3667 N N . PRO A 1 501 ? -74.451 6.586 75.727 1.00 72.56 501 PRO A N 1
ATOM 3668 C CA . PRO A 1 501 ? -74.428 5.334 76.499 1.00 72.56 501 PRO A CA 1
ATOM 3669 C C . PRO A 1 501 ? -74.160 4.063 75.673 1.00 72.56 501 PRO A C 1
ATOM 3671 O O . PRO A 1 501 ? -74.518 3.982 74.500 1.00 72.56 501 PRO A O 1
ATOM 3674 N N . PHE A 1 502 ? -73.541 3.065 76.311 1.00 80.00 502 PHE A N 1
ATOM 3675 C CA . PHE A 1 502 ? -73.114 1.810 75.680 1.00 80.00 502 PHE A CA 1
ATOM 3676 C C . PHE A 1 502 ? -74.287 0.921 75.240 1.00 80.00 502 PHE A C 1
ATOM 3678 O O . PHE A 1 502 ? -75.193 0.661 76.031 1.00 80.00 502 PHE A O 1
ATOM 3685 N N . ASN A 1 503 ? -74.236 0.387 74.012 1.00 64.94 503 ASN A N 1
ATOM 3686 C CA . ASN A 1 503 ? -75.189 -0.620 73.528 1.00 64.94 503 ASN A CA 1
ATOM 3687 C C . ASN A 1 503 ? -74.673 -1.386 72.284 1.00 64.94 503 ASN A C 1
ATOM 3689 O O . ASN A 1 503 ? -74.624 -0.793 71.207 1.00 64.94 503 ASN A O 1
ATOM 3693 N N . PRO A 1 504 ? -74.353 -2.695 72.362 1.00 77.25 504 PRO A N 1
ATOM 3694 C CA . PRO A 1 504 ? -73.887 -3.454 73.528 1.00 77.25 504 PRO A CA 1
ATOM 3695 C C . PRO A 1 504 ? -72.359 -3.350 73.733 1.00 77.25 504 PRO A C 1
ATOM 3697 O O . PRO A 1 504 ? -71.832 -3.875 74.708 1.00 77.25 504 PRO A O 1
ATOM 3700 N N . THR A 1 505 ? -71.643 -2.687 72.822 1.00 82.44 505 THR A N 1
ATOM 3701 C CA . THR A 1 505 ? -70.178 -2.525 72.819 1.00 82.44 505 THR A CA 1
ATOM 3702 C C . THR A 1 505 ? -69.797 -1.058 72.640 1.00 82.44 505 THR A C 1
ATOM 3704 O O . THR A 1 505 ? -70.543 -0.304 72.018 1.00 82.44 505 THR A O 1
ATOM 3707 N N . THR A 1 506 ? -68.611 -0.669 73.111 1.00 85.38 506 THR A N 1
ATOM 3708 C CA . THR A 1 506 ? -67.993 0.636 72.829 1.00 85.38 506 THR A CA 1
ATOM 3709 C C . THR A 1 506 ? -66.642 0.450 72.163 1.00 85.38 506 THR A C 1
ATOM 3711 O O . THR A 1 506 ? -65.952 -0.537 72.417 1.00 85.38 506 THR A O 1
ATOM 3714 N N . ARG A 1 507 ? -66.235 1.431 71.362 1.00 83.75 507 ARG A N 1
ATOM 3715 C CA . ARG A 1 507 ? -64.841 1.626 70.969 1.00 83.75 507 ARG A CA 1
ATOM 3716 C C . ARG A 1 507 ? -64.177 2.606 71.939 1.00 83.75 507 ARG A C 1
ATOM 3718 O O . ARG A 1 507 ? -64.823 3.552 72.395 1.00 83.75 507 ARG A O 1
ATOM 3725 N N . ILE A 1 508 ? -62.909 2.354 72.248 1.00 83.62 508 ILE A N 1
ATOM 3726 C CA . ILE A 1 508 ? -61.991 3.283 72.910 1.00 83.62 508 ILE A CA 1
ATOM 3727 C C . ILE A 1 508 ? -60.777 3.368 71.993 1.00 83.62 508 ILE A C 1
ATOM 3729 O O . ILE A 1 508 ? -60.127 2.355 71.745 1.00 83.62 508 ILE A O 1
ATOM 3733 N N . ASP A 1 509 ? -60.502 4.556 71.468 1.00 84.06 509 ASP A N 1
ATOM 3734 C CA . ASP A 1 509 ? -59.265 4.825 70.740 1.00 84.06 509 ASP A CA 1
ATOM 3735 C C . ASP A 1 509 ? -58.216 5.346 71.722 1.00 84.06 509 ASP A C 1
ATOM 3737 O O . ASP A 1 509 ? -58.535 6.125 72.618 1.00 84.06 509 ASP A O 1
ATOM 3741 N N . PHE A 1 510 ? -56.963 4.927 71.574 1.00 83.25 510 PHE A N 1
ATOM 3742 C CA . PHE A 1 510 ? -55.864 5.388 72.418 1.00 83.25 510 PHE A CA 1
ATOM 3743 C C . PHE A 1 510 ? -54.585 5.573 71.602 1.00 83.25 510 PHE A C 1
ATOM 3745 O O . PHE A 1 510 ? -54.437 5.047 70.499 1.00 83.25 510 PHE A O 1
ATOM 3752 N N . GLN A 1 511 ? -53.665 6.351 72.156 1.00 85.44 511 GLN A N 1
ATOM 3753 C CA . GLN A 1 511 ? -52.406 6.750 71.545 1.00 85.44 511 GLN A CA 1
ATOM 3754 C C . GLN A 1 511 ? -51.249 6.450 72.501 1.00 85.44 511 GLN A C 1
ATOM 3756 O O . GLN A 1 511 ? -51.340 6.737 73.695 1.00 85.44 511 GLN A O 1
ATOM 3761 N N . VAL A 1 512 ? -50.167 5.877 71.967 1.00 81.88 512 VAL A N 1
ATOM 3762 C CA . VAL A 1 512 ? -48.929 5.574 72.700 1.00 81.88 512 VAL A CA 1
ATOM 3763 C C . VAL A 1 512 ? -47.727 6.209 71.986 1.00 81.88 512 VAL A C 1
ATOM 3765 O O . VAL A 1 512 ? -47.668 6.145 70.758 1.00 81.88 512 VAL A O 1
ATOM 3768 N N . PRO A 1 513 ? -46.765 6.806 72.717 1.00 74.56 513 PRO A N 1
ATOM 3769 C CA . PRO A 1 513 ? -45.640 7.533 72.126 1.00 74.56 513 PRO A CA 1
ATOM 3770 C C . PRO A 1 513 ? -44.486 6.643 71.647 1.00 74.56 513 PRO A C 1
ATOM 3772 O O . PRO A 1 513 ? -43.591 7.100 70.940 1.00 74.56 513 PRO A O 1
ATOM 3775 N N . ALA A 1 514 ? -44.494 5.365 72.023 1.00 74.62 514 ALA A N 1
ATOM 3776 C CA . ALA A 1 514 ? -43.530 4.366 71.588 1.00 74.62 514 ALA A CA 1
ATOM 3777 C C . ALA A 1 514 ? -44.232 3.015 71.405 1.00 74.62 514 ALA A C 1
ATOM 3779 O O . ALA A 1 514 ? -45.242 2.737 72.055 1.00 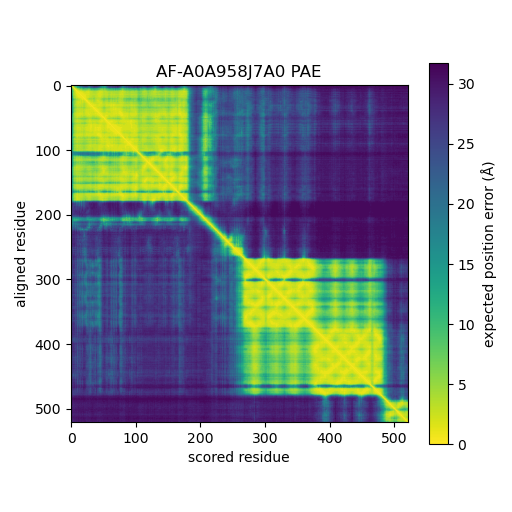74.62 514 ALA A O 1
ATOM 3780 N N . ALA A 1 515 ? -43.688 2.166 70.532 1.00 72.25 515 ALA A N 1
ATOM 3781 C CA . ALA A 1 515 ? -44.196 0.814 70.337 1.00 72.25 515 ALA A CA 1
ATOM 3782 C C . ALA A 1 515 ? -43.955 -0.047 71.590 1.00 72.25 515 ALA A C 1
ATOM 3784 O O . ALA A 1 515 ? -42.842 -0.105 72.111 1.00 72.25 515 ALA A O 1
ATOM 3785 N N . GLY A 1 516 ? -44.993 -0.744 72.048 1.00 79.25 516 GLY A N 1
ATOM 3786 C CA . GLY A 1 516 ? -44.937 -1.628 73.208 1.00 79.25 516 GLY A CA 1
ATOM 3787 C C . GLY A 1 516 ? -46.237 -2.410 73.378 1.00 79.25 516 GLY A C 1
ATOM 3788 O O . GLY A 1 516 ? -47.254 -2.086 72.763 1.00 79.25 516 GLY A O 1
ATOM 3789 N N . THR A 1 517 ? -46.203 -3.454 74.203 1.00 80.88 517 THR A N 1
ATOM 3790 C CA . THR A 1 517 ? -47.400 -4.226 74.558 1.00 80.88 517 THR A CA 1
ATOM 3791 C C . THR A 1 517 ? -48.333 -3.363 75.405 1.00 80.88 517 THR A C 1
ATOM 3793 O O . THR A 1 517 ? -47.900 -2.791 76.404 1.00 80.88 517 THR A O 1
ATOM 3796 N N . VAL A 1 518 ? -49.609 -3.287 75.027 1.00 77.50 518 VAL A N 1
ATOM 3797 C CA . VAL A 1 518 ? -50.645 -2.580 75.792 1.00 77.50 518 VAL A CA 1
ATOM 3798 C C . VAL A 1 518 ? -51.581 -3.605 76.416 1.00 77.50 518 VAL A C 1
ATOM 3800 O O . VAL A 1 518 ? -52.166 -4.424 75.709 1.00 77.50 518 VAL A O 1
ATOM 3803 N N . GLU A 1 519 ? -51.722 -3.546 77.736 1.00 80.81 519 GLU A N 1
ATOM 3804 C CA . GLU A 1 519 ? -52.661 -4.358 78.505 1.00 80.81 519 GLU A CA 1
ATOM 3805 C C . GLU A 1 519 ? -53.834 -3.472 78.947 1.00 80.81 519 GLU A C 1
ATOM 3807 O O . GLU A 1 519 ? -53.638 -2.425 79.565 1.00 80.81 519 GLU A O 1
ATOM 3812 N N . LEU A 1 520 ? -55.055 -3.866 78.583 1.00 68.75 520 LEU A N 1
ATOM 3813 C CA . LEU A 1 520 ? -56.293 -3.215 79.013 1.00 68.75 520 LEU A CA 1
ATOM 3814 C C . LEU A 1 520 ? -56.822 -3.991 80.226 1.00 68.75 520 LEU A C 1
ATOM 3816 O O . LEU A 1 520 ? -57.314 -5.107 80.061 1.00 68.75 520 LEU A O 1
ATOM 3820 N N . THR A 1 521 ? -56.674 -3.403 81.417 1.00 67.75 521 THR A N 1
ATOM 3821 C CA . THR A 1 521 ? -57.084 -3.981 82.717 1.00 67.75 521 THR A CA 1
ATOM 3822 C C . THR A 1 521 ? -58.367 -3.352 83.243 1.00 67.75 521 THR A C 1
ATOM 3824 O O . THR A 1 521 ? -58.539 -2.131 83.022 1.00 67.75 521 THR A O 1
#